Protein AF-A0A817F9N2-F1 (afdb_monomer_lite)

Sequence (572 aa):
MNNSSIESVLVYPVDDFATLLLINRIIYCGYFLFLILAGTCGNLLTAITLLRAKLRKYTTCQFMAVCALLNIGVLLTNTLNMMLSQGHSIHLRSLFDLGWCRINAFVAQWIRGMASWILVIVAFDRFRQTKTLRRTSTRNNYAVLYTMFITSFILCILNLHYLLFTGSKISLNGNTPFLACIFHKQSKSYIQRFFASTSTWQELVTIIIVPCILTLILNIFIIKKSFLNPVNNEHLKSRSKSRTRRVTTMLLASNIGFLALVAPAQIFYALSFDPLRGIRSPDEYKSFMIQGNIYQCLINTYYAAAFVFCFASSSIFRREIKKLLHKQYKPKHSMNHTINNEHCSSPEHRSFMHSAKYNGIICPNNSRSHEFALEGISMKRGTQSTTEGDGFIDQYLYGELINYANGSAIRSILETSEKDSTKTQLKNHVSIHLLISGAPTGDGREFLPADCDGPMAPYDLVQMRAAGHAPIYEHPEHGHLRYKLSVGMETIDADPLQRFAIMSCSDKILKWNVLGVQGALLSNLIEPIKLSSITFLSGFKQSHTSRAVCCRLEKATDPVRVHHPMIDNNWG

pLDDT: mean 72.41, std 21.92, range [20.47, 97.12]

Foldseek 3Di:
DDPDDPPPPPPDDPVVVVVLLVVLQCLLQPVLVVLLVLLLVLLQLLLVLCCPPVNVLQLLSNLLSVLSVLLNVLSVLPSNQSSCCRNVVHRQLQNDDPQSLLVSQLSNQLSLLLSLVSLLVSLVSVLVVLVDPDPPSDDDPVVSVVVSVVSSVVSSVLSVCSNVPFWDFPDDPPDDTGIDRGLDCPDPDPSSVVCLQCVLVSCLVRNPVVSLVSSVVSLVSLVCSLPPDDDVDVVCNVVVNVVSVLVSQLSVLLSVLCCVQQNVLSVLVNVVSHPVCPDDDPVSVSVNSVSNSSNVSSVSCSSSCSSVSCCVRDPSSVVSSVVVVVVVPDDDDDDDDDDDDDDDDDYDDDDDDDDDDDDDDDDDDDDDDDDDDDPDPDDDDDPDDDPVPLCPVLVVVVVLVVCVVVVVVVPHQWDQDPVDNQAIEGPPPDAAAAEDQAFFPDLFQPPFDPPFQDDDDPVVVVCCVVPPFAADDPDPCHLFWWWDDPRGIDGPPDDPVPPPTDGTRLVVLLVCQQQASNDDPNVSHYPHHHHQAYAYQGRGDRRRSQSSRFDSQCPDPDDRDGHRHRYYHDPD

Structure (mmCIF, N/CA/C/O backbone):
data_AF-A0A817F9N2-F1
#
_entry.id   AF-A0A817F9N2-F1
#
loop_
_atom_site.group_PDB
_atom_site.id
_atom_site.type_symbol
_atom_site.label_atom_id
_atom_site.label_alt_id
_atom_site.label_comp_id
_atom_site.label_asym_id
_atom_site.label_entity_id
_atom_site.label_seq_id
_atom_site.pdbx_PDB_ins_code
_atom_site.Cartn_x
_atom_site.Cartn_y
_atom_site.Cartn_z
_atom_site.occupancy
_atom_site.B_iso_or_equiv
_atom_site.auth_seq_id
_atom_site.auth_comp_id
_atom_site.auth_asym_id
_atom_site.auth_atom_id
_atom_site.pdbx_PDB_model_num
ATOM 1 N N . MET A 1 1 ? 42.765 -5.426 -58.657 1.00 31.91 1 MET A N 1
ATOM 2 C CA . MET A 1 1 ? 43.821 -5.886 -57.727 1.00 31.91 1 MET A CA 1
ATOM 3 C C . MET A 1 1 ? 43.806 -4.922 -56.544 1.00 31.91 1 MET A C 1
ATOM 5 O O . MET A 1 1 ? 44.025 -3.750 -56.785 1.00 31.91 1 MET A O 1
ATOM 9 N N . ASN A 1 2 ? 43.435 -5.246 -55.306 1.00 27.36 2 ASN A N 1
ATOM 10 C CA . ASN A 1 2 ? 43.153 -6.520 -54.651 1.00 27.36 2 ASN A CA 1
ATOM 11 C C . ASN A 1 2 ? 41.989 -6.362 -53.658 1.00 27.36 2 ASN A C 1
ATOM 13 O O . ASN A 1 2 ? 41.956 -5.419 -52.872 1.00 27.36 2 ASN A O 1
ATOM 17 N N . ASN A 1 3 ? 41.075 -7.333 -53.705 1.00 32.88 3 ASN A N 1
ATOM 18 C CA . ASN A 1 3 ? 40.133 -7.687 -52.648 1.00 32.88 3 ASN A CA 1
ATOM 19 C C . ASN A 1 3 ? 40.913 -8.326 -51.490 1.00 32.88 3 ASN A C 1
ATOM 21 O O . ASN A 1 3 ? 41.309 -9.480 -51.622 1.00 32.88 3 ASN A O 1
ATOM 25 N N . SER A 1 4 ? 41.126 -7.626 -50.374 1.00 30.34 4 SER A N 1
ATOM 26 C CA . SER A 1 4 ? 41.635 -8.266 -49.146 1.00 30.34 4 SER A CA 1
ATOM 27 C C . SER A 1 4 ? 41.477 -7.390 -47.894 1.00 30.34 4 SER A C 1
ATOM 29 O O . SER A 1 4 ? 42.468 -7.042 -47.253 1.00 30.34 4 SER A O 1
ATOM 31 N N . SER A 1 5 ? 40.250 -7.001 -47.531 1.00 30.34 5 SER A N 1
ATOM 32 C CA . SER A 1 5 ? 40.011 -6.354 -46.222 1.00 30.34 5 SER A CA 1
ATOM 33 C C . SER A 1 5 ? 38.592 -6.497 -45.641 1.00 30.34 5 SER A C 1
ATOM 35 O O . SER A 1 5 ? 38.251 -5.775 -44.709 1.00 30.34 5 SER A O 1
ATOM 37 N N . ILE A 1 6 ? 37.766 -7.440 -46.123 1.00 32.44 6 ILE A N 1
ATOM 38 C CA . ILE A 1 6 ? 36.408 -7.700 -45.575 1.00 32.44 6 ILE A CA 1
ATOM 39 C C . ILE A 1 6 ? 36.272 -9.115 -44.963 1.00 32.44 6 ILE A C 1
ATOM 41 O O . ILE A 1 6 ? 35.189 -9.548 -44.594 1.00 32.44 6 ILE A O 1
ATOM 45 N N . GLU A 1 7 ? 37.378 -9.823 -44.733 1.00 29.95 7 GLU A N 1
ATOM 46 C CA . GLU A 1 7 ? 37.376 -11.090 -43.984 1.00 29.95 7 GLU A CA 1
ATOM 47 C C . GLU A 1 7 ? 38.210 -10.976 -42.706 1.00 29.95 7 GLU A C 1
ATOM 49 O O . GLU A 1 7 ? 39.277 -11.556 -42.552 1.00 29.95 7 GLU A O 1
ATOM 54 N N . SER A 1 8 ? 37.700 -10.203 -41.753 1.00 28.36 8 SER A N 1
ATOM 55 C CA . SER A 1 8 ? 37.977 -10.421 -40.330 1.00 28.36 8 SER A CA 1
ATOM 56 C C . SER A 1 8 ? 36.655 -10.443 -39.568 1.00 28.36 8 SER A C 1
ATOM 58 O O . SER A 1 8 ? 36.435 -9.750 -38.576 1.00 28.36 8 SER A O 1
ATOM 60 N N . VAL A 1 9 ? 35.732 -11.269 -40.070 1.00 35.84 9 VAL A N 1
ATOM 61 C CA . VAL A 1 9 ? 34.635 -11.784 -39.255 1.00 35.84 9 VAL A CA 1
ATOM 62 C C . VAL A 1 9 ? 35.292 -12.550 -38.116 1.00 35.84 9 VAL A C 1
ATOM 64 O O . VAL A 1 9 ? 35.955 -13.559 -38.331 1.00 35.84 9 VAL A O 1
ATOM 67 N N . LEU A 1 10 ? 35.149 -11.994 -36.918 1.00 34.03 10 LEU A N 1
ATOM 68 C CA . LEU A 1 10 ? 35.469 -12.582 -35.628 1.00 34.03 10 LEU A CA 1
ATOM 69 C C . LEU A 1 10 ? 35.031 -14.067 -35.584 1.00 34.03 10 LEU A C 1
ATOM 71 O O . LEU A 1 10 ? 33.895 -14.366 -35.224 1.00 34.03 10 LEU A O 1
ATOM 75 N N . VAL A 1 11 ? 35.933 -14.999 -35.910 1.00 41.34 11 VAL A N 1
ATOM 76 C CA . VAL A 1 11 ? 35.786 -16.431 -35.606 1.00 41.34 11 VAL A CA 1
ATOM 77 C C . VAL A 1 11 ? 36.270 -16.626 -34.171 1.00 41.34 11 VAL A C 1
ATOM 79 O O . VAL A 1 11 ? 37.466 -16.675 -33.907 1.00 41.34 11 VAL A O 1
ATOM 82 N N . TYR A 1 12 ? 35.328 -16.664 -33.231 1.00 48.31 12 TYR A N 1
ATOM 83 C CA . TYR A 1 12 ? 35.571 -16.868 -31.797 1.00 48.31 12 TYR A CA 1
ATOM 84 C C . TYR A 1 12 ? 34.730 -18.051 -31.309 1.00 48.31 12 TYR A C 1
ATOM 86 O O . TYR A 1 12 ? 33.724 -18.371 -31.949 1.00 48.31 12 TYR A O 1
ATOM 94 N N . PRO A 1 13 ? 35.133 -18.731 -30.216 1.00 43.12 13 PRO A N 1
ATOM 95 C CA . PRO A 1 13 ? 34.565 -20.019 -29.838 1.00 43.12 13 PRO A CA 1
ATOM 96 C C . PRO A 1 13 ? 33.058 -19.899 -29.603 1.00 43.12 13 PRO A C 1
ATOM 98 O O . PRO A 1 13 ? 32.586 -19.139 -28.755 1.00 43.12 13 PRO A O 1
ATOM 101 N N . VAL A 1 14 ? 32.314 -20.664 -30.398 1.00 52.59 14 VAL A N 1
ATOM 102 C CA . VAL A 1 14 ? 30.848 -20.705 -30.452 1.00 52.59 14 VAL A CA 1
ATOM 103 C C . VAL A 1 14 ? 30.239 -21.056 -29.081 1.00 52.59 14 VAL A C 1
ATOM 105 O O . VAL A 1 14 ? 29.137 -20.607 -28.762 1.00 52.59 14 VAL A O 1
ATOM 108 N N . ASP A 1 15 ? 30.988 -21.767 -28.233 1.00 56.75 15 ASP A N 1
ATOM 109 C CA . ASP A 1 15 ? 30.537 -22.317 -26.948 1.00 56.75 15 ASP A CA 1
ATOM 110 C C . ASP A 1 15 ? 30.268 -21.255 -25.863 1.00 56.75 15 ASP A C 1
ATOM 112 O O . ASP A 1 15 ? 29.285 -21.339 -25.117 1.00 56.75 15 ASP A O 1
ATOM 116 N N . ASP A 1 16 ? 31.080 -20.197 -25.808 1.00 59.59 16 ASP A N 1
ATOM 117 C CA . ASP A 1 16 ? 30.938 -19.109 -24.829 1.00 59.59 16 ASP A CA 1
ATOM 118 C C . ASP A 1 16 ? 29.682 -18.266 -25.089 1.00 59.59 16 ASP A C 1
ATOM 120 O O . ASP A 1 16 ? 28.961 -17.858 -24.172 1.00 59.59 16 ASP A O 1
ATOM 124 N N . PHE A 1 17 ? 29.404 -17.998 -26.367 1.00 68.50 17 PHE A N 1
ATOM 125 C CA . PHE A 1 17 ? 28.243 -17.214 -26.777 1.00 68.50 17 PHE A CA 1
ATOM 126 C C . PHE A 1 17 ? 26.958 -18.046 -26.695 1.00 68.50 17 PHE A C 1
ATOM 128 O O . PHE A 1 17 ? 25.918 -17.530 -26.280 1.00 68.50 17 PHE A O 1
ATOM 135 N N . ALA A 1 18 ? 27.039 -19.348 -26.997 1.00 73.81 18 ALA A N 1
ATOM 136 C CA . ALA A 1 18 ? 25.947 -20.297 -26.797 1.00 73.81 18 ALA A CA 1
ATOM 137 C C . ALA A 1 18 ? 25.531 -20.392 -25.319 1.00 73.81 18 ALA A C 1
ATOM 139 O O . ALA A 1 18 ? 24.337 -20.373 -25.012 1.00 73.81 18 ALA A O 1
ATOM 140 N N . THR A 1 19 ? 26.499 -20.404 -24.397 1.00 78.31 19 THR A N 1
ATOM 141 C CA . THR A 1 19 ? 26.231 -20.407 -22.950 1.00 78.31 19 THR A CA 1
ATOM 142 C C . THR A 1 19 ? 25.525 -19.124 -22.503 1.00 78.31 19 THR A C 1
ATOM 144 O O . THR A 1 19 ? 24.517 -19.180 -21.795 1.00 78.31 19 THR A O 1
ATOM 147 N N . LEU A 1 20 ? 25.984 -17.955 -22.964 1.00 77.81 20 LEU A N 1
ATOM 148 C CA . LEU A 1 20 ? 25.341 -16.671 -22.661 1.00 77.81 20 LEU A CA 1
ATOM 149 C C . LEU A 1 20 ? 23.912 -16.587 -23.228 1.00 77.81 20 LEU A C 1
ATOM 151 O O . LEU A 1 20 ? 23.000 -16.107 -22.551 1.00 77.81 20 LEU A O 1
ATOM 155 N N . LEU A 1 21 ? 23.695 -17.089 -24.446 1.00 78.00 21 LEU A N 1
ATOM 156 C CA . LEU A 1 21 ? 22.373 -17.187 -25.072 1.00 78.00 21 LEU A CA 1
ATOM 157 C C . LEU A 1 21 ? 21.433 -18.103 -24.283 1.00 78.00 21 LEU A C 1
ATOM 159 O O . LEU A 1 21 ? 20.266 -17.758 -24.083 1.00 78.00 21 LEU A O 1
ATOM 163 N N . LEU A 1 22 ? 21.933 -19.242 -23.798 1.00 82.12 22 LEU A N 1
ATOM 164 C CA . LEU A 1 22 ? 21.165 -20.159 -22.959 1.00 82.12 22 LEU A CA 1
ATOM 165 C C . LEU A 1 22 ? 20.763 -19.495 -21.636 1.00 82.12 22 LEU A C 1
ATOM 167 O O . LEU A 1 22 ? 19.590 -19.545 -21.262 1.00 82.12 22 LEU A O 1
ATOM 171 N N . ILE A 1 23 ? 21.702 -18.822 -20.963 1.00 83.31 23 ILE A N 1
ATOM 172 C CA . ILE A 1 23 ? 21.441 -18.069 -19.727 1.00 83.31 23 ILE A CA 1
ATOM 173 C C . ILE A 1 23 ? 20.374 -16.996 -19.970 1.00 83.31 23 ILE A C 1
ATOM 175 O O . ILE A 1 23 ? 19.400 -16.919 -19.219 1.00 83.31 23 ILE A O 1
ATOM 179 N N . ASN A 1 24 ? 20.505 -16.214 -21.045 1.00 83.81 24 ASN A N 1
ATOM 180 C CA . ASN A 1 24 ? 19.502 -15.221 -21.429 1.00 83.81 24 ASN A CA 1
ATOM 181 C C . ASN A 1 24 ? 18.132 -15.875 -21.609 1.00 83.81 24 ASN A C 1
ATOM 183 O O . ASN A 1 24 ? 17.144 -15.400 -21.056 1.00 83.81 24 ASN A O 1
ATOM 187 N N . ARG A 1 25 ? 18.058 -17.000 -22.320 1.00 84.56 25 ARG A N 1
ATOM 188 C CA . ARG A 1 25 ? 16.789 -17.690 -22.559 1.00 84.56 25 ARG A CA 1
ATOM 189 C C . ARG A 1 25 ? 16.150 -18.187 -21.261 1.00 84.56 25 ARG A C 1
ATOM 191 O O . ARG A 1 25 ? 14.952 -17.998 -21.076 1.00 84.56 25 ARG A O 1
ATOM 198 N N . ILE A 1 26 ? 16.926 -18.745 -20.331 1.00 88.06 26 ILE A N 1
ATOM 199 C CA . ILE A 1 26 ? 16.425 -19.174 -19.012 1.00 88.06 26 ILE A CA 1
ATOM 200 C C . ILE A 1 26 ? 15.877 -17.979 -18.220 1.00 88.06 26 ILE A C 1
ATOM 202 O O . ILE A 1 26 ? 14.781 -18.053 -17.655 1.00 88.06 26 ILE A O 1
ATOM 206 N N . ILE A 1 27 ? 16.606 -16.861 -18.201 1.00 90.75 27 ILE A N 1
ATOM 207 C CA . ILE A 1 27 ? 16.203 -15.652 -17.475 1.00 90.75 27 ILE A CA 1
ATOM 208 C C . ILE A 1 27 ? 14.940 -15.040 -18.095 1.00 90.75 27 ILE A C 1
ATOM 210 O O . ILE A 1 27 ? 13.939 -14.835 -17.404 1.00 90.75 27 ILE A O 1
ATOM 214 N N . TYR A 1 28 ? 14.963 -14.761 -19.397 1.00 89.19 28 TYR A N 1
ATOM 215 C CA . TYR A 1 28 ? 13.897 -14.023 -20.065 1.00 89.19 28 TYR A CA 1
ATOM 216 C C . TYR A 1 28 ? 12.658 -14.884 -20.328 1.00 89.19 28 TYR A C 1
ATOM 218 O O . TYR A 1 28 ? 11.560 -14.379 -20.131 1.00 89.19 28 TYR A O 1
ATOM 226 N N . CYS A 1 29 ? 12.781 -16.164 -20.700 1.00 88.38 29 CYS A N 1
ATOM 227 C CA . CYS A 1 29 ? 11.613 -17.030 -20.926 1.00 88.38 29 CYS A CA 1
ATOM 228 C C . CYS A 1 29 ? 11.105 -17.708 -19.648 1.00 88.38 29 CYS A C 1
ATOM 230 O O . CYS A 1 29 ? 9.901 -17.895 -19.500 1.00 88.38 29 CYS A O 1
ATOM 232 N N . GLY A 1 30 ? 11.996 -18.098 -18.734 1.00 91.00 30 GLY A N 1
ATOM 233 C CA . GLY A 1 30 ? 11.623 -18.830 -17.522 1.00 91.00 30 GLY A CA 1
ATOM 234 C C . GLY A 1 30 ? 11.375 -17.902 -16.339 1.00 91.00 30 GLY A C 1
ATOM 235 O O . GLY A 1 30 ? 10.253 -17.775 -15.843 1.00 91.00 30 GLY A O 1
ATOM 236 N N . TYR A 1 31 ? 12.431 -17.228 -15.883 1.00 93.12 31 TYR A N 1
ATOM 237 C CA . TYR A 1 31 ? 12.375 -16.433 -14.658 1.00 93.12 31 TYR A CA 1
ATOM 238 C C . TYR A 1 31 ? 11.433 -15.225 -14.772 1.00 93.12 31 TYR A C 1
ATOM 240 O O . TYR A 1 31 ? 10.648 -14.969 -13.859 1.00 93.12 31 TYR A O 1
ATOM 248 N N . PHE A 1 32 ? 11.438 -14.503 -15.895 1.00 94.38 32 PHE A N 1
ATOM 249 C CA . PHE A 1 32 ? 10.551 -13.344 -16.063 1.00 94.38 32 PHE A CA 1
ATOM 250 C C . PHE A 1 32 ? 9.086 -13.754 -16.216 1.00 94.38 32 PHE A C 1
ATOM 252 O O . PHE A 1 32 ? 8.220 -13.061 -15.684 1.00 94.38 32 PHE A O 1
ATOM 259 N N . LEU A 1 33 ? 8.799 -14.896 -16.850 1.00 94.31 33 LEU A N 1
ATOM 260 C CA . LEU A 1 33 ? 7.448 -15.456 -16.880 1.00 94.31 33 LEU A CA 1
ATOM 261 C C . LEU A 1 33 ? 6.965 -15.784 -15.462 1.00 94.31 33 LEU A C 1
ATOM 263 O O . LEU A 1 33 ? 5.865 -15.384 -15.078 1.00 94.31 33 LEU A O 1
ATOM 267 N N . PHE A 1 34 ? 7.810 -16.435 -14.655 1.00 95.19 34 PHE A N 1
ATOM 268 C CA . PHE A 1 34 ? 7.519 -16.677 -13.243 1.00 95.19 34 PHE A CA 1
ATOM 269 C C . PHE A 1 34 ? 7.243 -15.370 -12.488 1.00 95.19 34 PHE A C 1
ATOM 271 O O . PHE A 1 34 ? 6.241 -15.279 -11.781 1.00 95.19 34 PHE A O 1
ATOM 278 N N . LEU A 1 35 ? 8.076 -14.338 -12.661 1.00 95.44 35 LEU A N 1
ATOM 279 C CA . LEU A 1 35 ? 7.877 -13.044 -12.003 1.00 95.44 35 LEU A CA 1
ATOM 280 C C . LEU A 1 35 ? 6.586 -12.346 -12.440 1.00 95.44 35 LEU A C 1
ATOM 282 O O . LEU A 1 35 ? 5.926 -11.732 -11.604 1.00 95.44 35 LEU A O 1
ATOM 286 N N . ILE A 1 36 ? 6.197 -12.443 -13.712 1.00 96.06 36 ILE A N 1
ATOM 287 C CA . ILE A 1 36 ? 4.930 -11.886 -14.198 1.00 96.06 36 ILE A CA 1
ATOM 288 C C . ILE A 1 36 ? 3.760 -12.623 -13.542 1.00 96.06 36 ILE A C 1
ATOM 290 O O . ILE A 1 36 ? 2.881 -11.978 -12.976 1.00 96.06 36 ILE A O 1
ATOM 294 N N . LEU A 1 37 ? 3.754 -13.957 -13.544 1.00 96.12 37 LEU A N 1
ATOM 295 C CA . LEU A 1 37 ? 2.664 -14.749 -12.963 1.00 96.12 37 LEU A CA 1
ATOM 296 C C . LEU A 1 37 ? 2.590 -14.588 -11.436 1.00 96.12 37 LEU A C 1
ATOM 298 O O . LEU A 1 37 ? 1.572 -14.161 -10.893 1.00 96.12 37 LEU A O 1
ATOM 302 N N . ALA A 1 38 ? 3.686 -14.854 -10.725 1.00 96.00 38 ALA A N 1
ATOM 303 C CA . ALA A 1 38 ? 3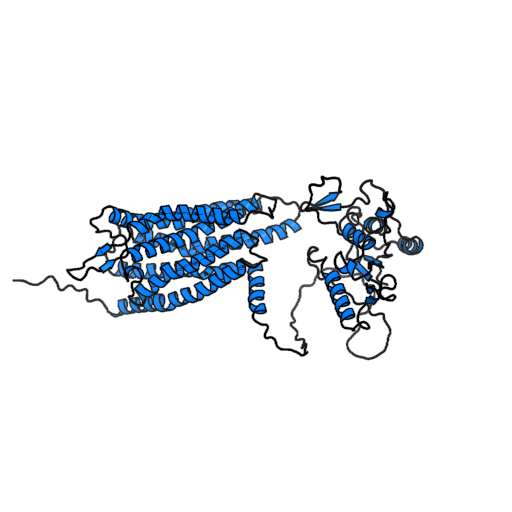.736 -14.742 -9.271 1.00 96.00 38 ALA A CA 1
ATOM 304 C C . ALA A 1 38 ? 3.546 -13.290 -8.805 1.00 96.00 38 ALA A C 1
ATOM 306 O O . ALA A 1 38 ? 2.824 -13.029 -7.840 1.00 96.00 38 ALA A O 1
ATOM 307 N N . GLY A 1 39 ? 4.157 -12.335 -9.508 1.00 95.81 39 GLY A N 1
ATOM 308 C CA . GLY A 1 39 ? 4.061 -10.913 -9.203 1.00 95.81 39 GLY A CA 1
ATOM 309 C C . GLY A 1 39 ? 2.663 -10.354 -9.440 1.00 95.81 39 GLY A C 1
ATOM 310 O O . GLY A 1 39 ? 2.173 -9.607 -8.593 1.00 95.81 39 GLY A O 1
ATOM 311 N N . THR A 1 40 ? 1.978 -10.730 -10.524 1.00 96.56 40 THR A N 1
ATOM 312 C CA . THR A 1 40 ? 0.586 -10.305 -10.768 1.00 96.56 40 THR A CA 1
ATOM 313 C C . THR A 1 40 ? -0.359 -10.862 -9.706 1.00 96.56 40 THR A C 1
ATOM 315 O O . THR A 1 40 ? -1.072 -10.087 -9.063 1.00 96.56 40 THR A O 1
ATOM 318 N N . CYS A 1 41 ? -0.303 -12.170 -9.432 1.00 96.12 41 CYS A N 1
ATOM 319 C CA . CYS A 1 41 ? -1.111 -12.806 -8.390 1.00 96.12 41 CYS A CA 1
ATOM 320 C C . CYS A 1 41 ? -0.837 -12.212 -6.998 1.00 96.12 41 CYS A C 1
ATOM 322 O O . CYS A 1 41 ? -1.770 -11.857 -6.272 1.00 96.12 41 CYS A O 1
ATOM 324 N N . GLY A 1 42 ? 0.437 -12.061 -6.625 1.00 95.31 42 GLY A N 1
ATOM 325 C CA . GLY A 1 42 ? 0.846 -11.544 -5.320 1.00 95.31 42 GLY A CA 1
ATOM 326 C C . GLY A 1 42 ? 0.449 -10.083 -5.104 1.00 95.31 42 GLY A C 1
ATOM 327 O O . GLY A 1 42 ? -0.115 -9.734 -4.060 1.00 95.31 42 GLY A O 1
ATOM 328 N N . ASN A 1 43 ? 0.692 -9.215 -6.088 1.00 95.31 43 ASN A N 1
ATOM 329 C CA . ASN A 1 43 ? 0.294 -7.810 -6.009 1.00 95.31 43 ASN A CA 1
ATOM 330 C C . ASN A 1 43 ? -1.237 -7.650 -5.990 1.00 95.31 43 ASN A C 1
ATOM 332 O O . ASN A 1 43 ? -1.754 -6.847 -5.209 1.00 95.31 43 ASN A O 1
ATOM 336 N N . LEU A 1 44 ? -1.980 -8.454 -6.759 1.00 96.00 44 LEU A N 1
ATOM 337 C CA . LEU A 1 44 ? -3.444 -8.425 -6.749 1.00 96.00 44 LEU A CA 1
ATOM 338 C C . LEU A 1 44 ? -4.000 -8.847 -5.383 1.00 96.00 44 LEU A C 1
ATOM 340 O O . LEU A 1 44 ? -4.826 -8.143 -4.798 1.00 96.00 44 LEU A O 1
ATOM 344 N N . LEU A 1 45 ? -3.490 -9.947 -4.822 1.00 94.25 45 LEU A N 1
ATOM 345 C CA . LEU A 1 45 ? -3.863 -10.403 -3.482 1.00 94.25 45 LEU A CA 1
ATOM 346 C C . LEU A 1 45 ? -3.526 -9.354 -2.410 1.00 94.25 45 LEU A C 1
ATOM 348 O O . LEU A 1 45 ? -4.291 -9.157 -1.458 1.00 94.25 45 LEU A O 1
ATOM 352 N N . THR A 1 46 ? -2.412 -8.641 -2.580 1.00 93.31 46 THR A N 1
ATOM 353 C CA . THR A 1 46 ? -2.012 -7.531 -1.706 1.00 93.31 46 THR A CA 1
ATOM 354 C C . THR A 1 46 ? -3.018 -6.387 -1.765 1.00 93.31 46 THR A C 1
ATOM 356 O O . THR A 1 46 ? -3.512 -5.966 -0.715 1.00 93.31 46 THR A O 1
ATOM 359 N N . ALA A 1 47 ? -3.389 -5.932 -2.964 1.00 94.62 47 ALA A N 1
ATOM 360 C CA . ALA A 1 47 ? -4.380 -4.875 -3.151 1.00 94.62 47 ALA A CA 1
ATOM 361 C C . ALA A 1 47 ? -5.741 -5.260 -2.544 1.00 94.62 47 ALA A C 1
ATOM 363 O O . ALA A 1 47 ? -6.285 -4.516 -1.724 1.00 94.62 47 ALA A O 1
ATOM 364 N N . ILE A 1 48 ? -6.247 -6.462 -2.847 1.00 94.00 48 ILE A N 1
ATOM 365 C CA . ILE A 1 48 ? -7.517 -6.978 -2.306 1.00 94.00 48 ILE A CA 1
ATOM 366 C C . ILE A 1 48 ? -7.488 -7.006 -0.773 1.00 94.00 48 ILE A C 1
ATOM 368 O O . ILE A 1 48 ? -8.430 -6.558 -0.114 1.00 94.00 48 ILE A O 1
ATOM 372 N N . THR A 1 49 ? -6.398 -7.502 -0.184 1.00 91.12 49 THR A N 1
ATOM 373 C CA . THR A 1 49 ? -6.265 -7.609 1.275 1.00 91.12 49 THR A CA 1
ATOM 374 C C . THR A 1 49 ? -6.245 -6.233 1.942 1.00 91.12 49 THR A C 1
ATOM 376 O O . THR A 1 49 ? -6.938 -6.022 2.942 1.00 91.12 49 THR A O 1
ATOM 379 N N . LEU A 1 50 ? -5.483 -5.281 1.396 1.00 88.62 50 LEU A N 1
ATOM 380 C CA . LEU A 1 50 ? -5.358 -3.927 1.943 1.00 88.62 50 LEU A CA 1
ATOM 381 C C . LEU A 1 50 ? -6.657 -3.113 1.824 1.00 88.62 50 LEU A C 1
ATOM 383 O O . LEU A 1 50 ? -6.924 -2.268 2.682 1.00 88.62 50 LEU A O 1
ATOM 387 N N . LEU A 1 51 ? -7.492 -3.408 0.824 1.00 89.25 51 LEU A N 1
ATOM 388 C CA . LEU A 1 51 ? -8.779 -2.747 0.591 1.00 89.25 51 LEU A CA 1
ATOM 389 C C . LEU A 1 51 ? -9.958 -3.360 1.371 1.00 89.25 51 LEU A C 1
ATOM 391 O O . LEU A 1 51 ? -11.086 -2.868 1.283 1.00 89.25 51 LEU A O 1
ATOM 395 N N . ARG A 1 52 ? -9.732 -4.376 2.215 1.00 88.81 52 ARG A N 1
ATOM 396 C CA . ARG A 1 52 ? -10.779 -4.904 3.111 1.00 88.81 52 ARG A CA 1
ATOM 397 C C . ARG A 1 52 ? -11.228 -3.865 4.141 1.00 88.81 52 ARG A C 1
ATOM 399 O O . ARG A 1 52 ? -10.428 -3.068 4.626 1.00 88.81 52 ARG A O 1
ATOM 406 N N . ALA A 1 53 ? -12.491 -3.945 4.575 1.00 79.31 53 ALA A N 1
ATOM 407 C CA . ALA A 1 53 ? -13.142 -2.981 5.478 1.00 79.31 53 ALA A CA 1
ATOM 408 C C . ALA A 1 53 ? -12.318 -2.586 6.723 1.00 79.31 53 ALA A C 1
ATOM 410 O O . ALA A 1 53 ? -12.310 -1.425 7.129 1.00 79.31 53 ALA A O 1
ATOM 411 N N . LYS A 1 54 ? -11.573 -3.533 7.309 1.00 79.00 54 LYS A N 1
ATOM 412 C CA . LYS A 1 54 ? -10.740 -3.290 8.496 1.00 79.00 54 LYS A CA 1
ATOM 413 C C . LYS A 1 54 ? -9.492 -2.443 8.212 1.00 79.00 54 LYS A C 1
ATOM 415 O O . LYS A 1 54 ? -9.055 -1.710 9.102 1.00 79.00 54 LYS A O 1
ATOM 420 N N . LEU A 1 55 ? -8.912 -2.571 7.017 1.00 78.69 55 LEU A N 1
ATOM 421 C CA . LEU A 1 55 ? -7.646 -1.948 6.617 1.00 78.69 55 LEU A CA 1
ATOM 422 C C . LEU A 1 55 ? -7.851 -0.712 5.733 1.00 78.69 55 LEU A C 1
ATOM 424 O O . LEU A 1 55 ? -7.134 0.270 5.913 1.00 78.69 55 LEU A O 1
ATOM 428 N N . ARG A 1 56 ? -8.886 -0.698 4.881 1.00 83.69 56 ARG A N 1
ATOM 429 C CA . ARG A 1 56 ? -9.169 0.397 3.935 1.00 83.69 56 ARG A CA 1
ATOM 430 C C . ARG A 1 56 ? -9.403 1.756 4.584 1.00 83.69 56 ARG A C 1
ATOM 432 O O . ARG A 1 56 ? -9.296 2.768 3.912 1.00 83.69 56 ARG A O 1
ATOM 439 N N . LYS A 1 57 ? -9.721 1.793 5.880 1.00 77.75 57 LYS A N 1
ATOM 440 C CA . LYS A 1 57 ? -9.878 3.038 6.648 1.00 77.75 57 LYS A CA 1
ATOM 441 C C . LYS A 1 57 ? -8.564 3.794 6.878 1.00 77.75 57 LYS A C 1
ATOM 443 O O . LYS A 1 57 ? -8.588 4.925 7.344 1.00 77.75 57 LYS A O 1
ATOM 448 N N . TYR A 1 58 ? -7.419 3.166 6.614 1.00 78.31 58 TYR A N 1
ATOM 449 C CA . TYR A 1 58 ? -6.109 3.796 6.736 1.00 78.31 58 TYR A CA 1
ATOM 450 C C . TYR A 1 58 ? -5.624 4.255 5.358 1.00 78.31 58 TYR A C 1
ATOM 452 O O . TYR A 1 58 ? -5.400 3.422 4.482 1.00 78.31 58 TYR A O 1
ATOM 460 N N . THR A 1 59 ? -5.392 5.561 5.195 1.00 82.44 59 THR A N 1
ATOM 461 C CA . THR A 1 59 ? -4.880 6.186 3.956 1.00 82.44 59 THR A CA 1
ATOM 462 C C . THR A 1 59 ? -3.611 5.509 3.451 1.00 82.44 59 THR A C 1
ATOM 464 O O . THR A 1 59 ? -3.496 5.197 2.272 1.00 82.44 59 THR A O 1
ATOM 467 N N . THR A 1 60 ? -2.692 5.156 4.350 1.00 82.31 60 THR A N 1
ATOM 468 C CA . THR A 1 60 ? -1.474 4.431 3.975 1.00 82.31 60 THR A CA 1
ATOM 469 C C . THR A 1 60 ? -1.759 3.070 3.333 1.00 82.31 60 THR A C 1
ATOM 471 O O . THR A 1 60 ? -1.067 2.680 2.402 1.00 82.31 60 THR A O 1
ATOM 474 N N . CYS A 1 61 ? -2.773 2.336 3.807 1.00 85.25 61 CYS A N 1
ATOM 475 C CA . CYS A 1 61 ? -3.152 1.056 3.203 1.00 85.25 61 CYS A CA 1
ATOM 476 C C . CYS A 1 61 ? -3.779 1.258 1.819 1.00 85.25 61 CYS A C 1
ATOM 478 O O . CYS A 1 61 ? -3.550 0.436 0.940 1.00 85.25 61 CYS A O 1
ATOM 480 N N . GLN A 1 62 ? -4.513 2.357 1.614 1.00 88.25 62 GLN A N 1
ATOM 481 C CA . GLN A 1 62 ? -5.044 2.725 0.299 1.00 88.25 62 GLN A CA 1
ATOM 482 C C . GLN A 1 62 ? -3.902 3.032 -0.685 1.00 88.25 62 GLN A C 1
ATOM 484 O O . GLN A 1 62 ? -3.853 2.431 -1.752 1.00 88.25 62 GLN A O 1
ATOM 489 N N . PHE A 1 63 ? -2.930 3.872 -0.304 1.00 89.50 63 PHE A N 1
ATOM 490 C CA . PHE A 1 63 ? -1.756 4.158 -1.141 1.00 89.50 63 PHE A CA 1
ATOM 491 C C . PHE A 1 63 ? -0.936 2.900 -1.457 1.00 89.50 63 PHE A C 1
ATOM 493 O O . PHE A 1 63 ? -0.544 2.691 -2.599 1.00 89.50 63 PHE A O 1
ATOM 500 N N . MET A 1 64 ? -0.716 2.020 -0.477 1.00 87.50 64 MET A N 1
ATOM 501 C CA . MET A 1 64 ? -0.008 0.757 -0.711 1.00 87.50 64 MET A CA 1
ATOM 502 C C . MET A 1 64 ? -0.777 -0.207 -1.624 1.00 87.50 64 MET A C 1
ATOM 504 O O . MET A 1 64 ? -0.150 -0.944 -2.378 1.00 87.50 64 MET A O 1
ATOM 508 N N . ALA A 1 65 ? -2.113 -0.197 -1.593 1.00 91.06 65 ALA A N 1
ATOM 509 C CA . ALA A 1 65 ? -2.913 -0.960 -2.549 1.00 91.06 65 ALA A CA 1
ATOM 510 C C . ALA A 1 65 ? -2.730 -0.423 -3.976 1.00 91.06 65 ALA A C 1
ATOM 512 O O . ALA A 1 65 ? -2.545 -1.210 -4.899 1.00 91.06 65 ALA A O 1
ATOM 513 N N . VAL A 1 66 ? -2.702 0.904 -4.149 1.00 93.44 66 VAL A N 1
ATOM 514 C CA . VAL A 1 66 ? -2.396 1.527 -5.447 1.00 93.44 66 VAL A CA 1
ATOM 515 C C . VAL A 1 66 ? -0.969 1.198 -5.898 1.00 93.44 66 VAL A C 1
ATOM 517 O O . VAL A 1 66 ? -0.774 0.862 -7.060 1.00 93.44 66 VAL A O 1
ATOM 520 N N . CYS A 1 67 ? 0.012 1.208 -4.988 1.00 92.38 67 CYS A N 1
ATOM 521 C CA . CYS A 1 67 ? 1.382 0.772 -5.279 1.00 92.38 67 CYS A CA 1
ATOM 522 C C . CYS A 1 67 ? 1.412 -0.659 -5.836 1.00 92.38 67 CYS A C 1
ATOM 524 O O . CYS A 1 67 ? 2.010 -0.897 -6.879 1.00 92.38 67 CYS A O 1
ATOM 526 N N . ALA A 1 68 ? 0.696 -1.595 -5.203 1.00 94.00 68 ALA A N 1
ATOM 527 C CA . ALA A 1 68 ? 0.615 -2.971 -5.685 1.00 94.00 68 ALA A CA 1
ATOM 528 C C . ALA A 1 68 ? 0.009 -3.059 -7.100 1.00 94.00 68 ALA A C 1
ATOM 530 O O . ALA A 1 68 ? 0.518 -3.790 -7.944 1.00 94.00 68 ALA A O 1
ATOM 531 N N . LEU A 1 69 ? -1.031 -2.275 -7.403 1.00 95.88 69 LEU A N 1
ATOM 532 C CA . LEU A 1 69 ? -1.612 -2.226 -8.752 1.00 95.88 69 LEU A CA 1
ATOM 533 C C . LEU A 1 69 ? -0.652 -1.616 -9.787 1.00 95.88 69 LEU A C 1
ATOM 535 O O . LEU A 1 69 ? -0.558 -2.116 -10.905 1.00 95.88 69 LEU A O 1
ATOM 539 N N . LEU A 1 70 ? 0.098 -0.574 -9.427 1.00 96.31 70 LEU A N 1
ATOM 540 C CA . LEU A 1 70 ? 1.110 0.001 -10.318 1.00 96.31 70 LEU A CA 1
ATOM 541 C C . LEU A 1 70 ? 2.275 -0.959 -10.555 1.00 96.31 70 LEU A C 1
ATOM 543 O O . LEU A 1 70 ? 2.761 -1.036 -11.677 1.00 96.31 70 LEU A O 1
ATOM 547 N N . ASN A 1 71 ? 2.677 -1.740 -9.551 1.00 95.12 71 ASN A N 1
ATOM 548 C CA . ASN A 1 71 ? 3.694 -2.777 -9.714 1.00 95.12 71 ASN A CA 1
ATOM 549 C C . ASN A 1 71 ? 3.271 -3.833 -10.746 1.00 95.12 71 ASN A C 1
ATOM 551 O O . ASN A 1 71 ? 4.095 -4.246 -11.558 1.00 95.12 71 ASN A O 1
ATOM 555 N N . ILE A 1 72 ? 1.984 -4.212 -10.781 1.00 97.12 72 ILE A N 1
ATOM 556 C CA . ILE A 1 72 ? 1.429 -5.044 -11.865 1.00 97.12 72 ILE A CA 1
ATOM 557 C C . ILE A 1 72 ? 1.624 -4.349 -13.215 1.00 97.12 72 ILE A C 1
ATOM 559 O O . ILE A 1 72 ? 2.119 -4.961 -14.159 1.00 97.12 72 ILE A O 1
ATOM 563 N N . GLY A 1 73 ? 1.294 -3.059 -13.299 1.00 96.50 73 GLY A N 1
ATOM 564 C CA . GLY A 1 73 ? 1.529 -2.249 -14.492 1.00 96.50 73 GLY A CA 1
ATOM 565 C C . GLY A 1 73 ? 2.994 -2.253 -14.947 1.00 96.50 73 GLY A C 1
ATOM 566 O O . GLY A 1 73 ? 3.259 -2.409 -16.138 1.00 96.50 73 GLY A O 1
ATOM 567 N N . VAL A 1 74 ? 3.958 -2.144 -14.027 1.00 95.19 74 VAL A N 1
ATOM 568 C CA . VAL A 1 74 ? 5.392 -2.221 -14.362 1.00 95.19 74 VAL A CA 1
ATOM 569 C C . VAL A 1 74 ? 5.748 -3.592 -14.944 1.00 95.19 74 VAL A C 1
ATOM 571 O O . VAL A 1 74 ? 6.407 -3.656 -15.984 1.00 95.19 74 VAL A O 1
ATOM 574 N N . LEU A 1 75 ? 5.277 -4.681 -14.328 1.00 95.69 75 LEU A N 1
ATOM 575 C CA . LEU A 1 75 ? 5.519 -6.040 -14.828 1.00 95.69 75 LEU A CA 1
ATOM 576 C C . LEU A 1 75 ? 4.962 -6.227 -16.251 1.00 95.69 75 LEU A C 1
ATOM 578 O O . LEU A 1 75 ? 5.639 -6.779 -17.118 1.00 95.69 75 LEU A O 1
ATOM 582 N N . LEU A 1 76 ? 3.761 -5.713 -16.522 1.00 94.31 76 LEU A N 1
ATOM 583 C CA . LEU A 1 76 ? 3.105 -5.854 -17.826 1.00 94.31 76 LEU A CA 1
ATOM 584 C C . LEU A 1 76 ? 3.691 -4.945 -18.916 1.00 94.31 76 LEU A C 1
ATOM 586 O O . LEU A 1 76 ? 3.754 -5.337 -20.075 1.00 94.31 76 LEU A O 1
ATOM 590 N N . THR A 1 77 ? 4.128 -3.733 -18.580 1.00 92.75 77 THR A N 1
ATOM 591 C CA . THR A 1 77 ? 4.657 -2.774 -19.570 1.00 92.75 77 THR A CA 1
ATOM 592 C C . THR A 1 77 ? 6.160 -2.895 -19.817 1.00 92.75 77 THR A C 1
ATOM 594 O O . THR A 1 77 ? 6.644 -2.512 -20.887 1.00 92.75 77 THR A O 1
ATOM 597 N N . ASN A 1 78 ? 6.921 -3.403 -18.843 1.00 89.81 78 ASN A N 1
ATOM 598 C CA . ASN A 1 78 ? 8.377 -3.482 -18.920 1.00 89.81 78 ASN A CA 1
ATOM 599 C C . ASN A 1 78 ? 8.873 -4.927 -18.937 1.00 89.81 78 ASN A C 1
ATOM 601 O O . ASN A 1 78 ? 9.489 -5.338 -19.916 1.00 89.81 78 ASN A O 1
ATOM 605 N N . THR A 1 79 ? 8.571 -5.715 -17.903 1.00 92.81 79 THR A N 1
ATOM 606 C CA . THR A 1 79 ? 9.073 -7.095 -17.781 1.00 92.81 79 THR A CA 1
ATOM 607 C C . THR A 1 79 ? 8.572 -7.979 -18.919 1.00 92.81 79 THR A C 1
ATOM 609 O O . THR A 1 79 ? 9.372 -8.680 -19.533 1.00 92.81 79 THR A O 1
ATOM 612 N N . LEU A 1 80 ? 7.286 -7.881 -19.273 1.00 93.12 80 LEU A N 1
ATOM 613 C CA . LEU A 1 80 ? 6.716 -8.592 -20.420 1.00 93.12 80 LEU A CA 1
ATOM 614 C C . LEU A 1 80 ? 7.380 -8.176 -21.739 1.00 93.12 80 LEU A C 1
ATOM 616 O O . LEU A 1 80 ? 7.737 -9.030 -22.543 1.00 93.12 80 LEU A O 1
ATOM 620 N N . ASN A 1 81 ? 7.603 -6.874 -21.948 1.00 90.69 81 ASN A N 1
ATOM 621 C CA . ASN A 1 81 ? 8.300 -6.389 -23.139 1.00 90.69 81 ASN A CA 1
ATOM 622 C C . ASN A 1 81 ? 9.739 -6.934 -23.213 1.00 90.69 81 ASN A C 1
ATOM 624 O O . ASN A 1 81 ? 10.204 -7.286 -24.294 1.00 90.69 81 ASN A O 1
ATOM 628 N N . MET A 1 82 ? 10.444 -7.046 -22.084 1.00 88.12 82 MET A N 1
ATOM 629 C CA . MET A 1 82 ? 11.790 -7.631 -22.040 1.00 88.12 82 MET A CA 1
ATOM 630 C C . MET A 1 82 ? 11.784 -9.139 -22.288 1.00 88.12 82 MET A C 1
ATOM 632 O O . MET A 1 82 ? 12.582 -9.614 -23.084 1.00 88.12 82 MET A O 1
ATOM 636 N N . MET A 1 83 ? 10.858 -9.878 -21.676 1.00 92.62 83 MET A N 1
ATOM 637 C CA . MET A 1 83 ? 10.668 -11.311 -21.927 1.00 92.62 83 MET A CA 1
ATOM 638 C C . MET A 1 83 ? 10.401 -11.586 -23.410 1.00 92.62 83 MET A C 1
ATOM 640 O O . MET A 1 83 ? 11.034 -12.454 -24.003 1.00 92.62 83 MET A O 1
ATOM 644 N N . LEU A 1 84 ? 9.489 -10.831 -24.026 1.00 90.19 84 LEU A N 1
ATOM 645 C CA . LEU A 1 84 ? 9.147 -11.010 -25.434 1.00 90.19 84 LEU A CA 1
ATOM 646 C C . LEU A 1 84 ? 10.303 -10.607 -26.356 1.00 90.19 84 LEU A C 1
ATOM 648 O O . LEU A 1 84 ? 10.644 -11.367 -27.258 1.00 90.19 84 LEU A O 1
ATOM 652 N N . SER A 1 85 ? 10.948 -9.462 -26.106 1.00 85.12 85 SER A N 1
ATOM 653 C CA . SER A 1 85 ? 12.020 -8.966 -26.981 1.00 85.12 85 SER A CA 1
ATOM 654 C C . SER A 1 85 ? 13.313 -9.770 -26.876 1.00 85.12 85 SER A C 1
ATOM 656 O O . SER A 1 85 ? 13.914 -10.056 -27.904 1.00 85.12 85 SER A O 1
ATOM 658 N N . GLN A 1 86 ? 13.731 -10.150 -25.667 1.00 83.31 86 GLN A N 1
ATOM 659 C CA . GLN A 1 86 ? 14.991 -10.869 -25.442 1.00 83.31 86 GLN A CA 1
ATOM 660 C C . GLN A 1 86 ? 14.822 -12.392 -25.465 1.00 83.31 86 GLN A C 1
ATOM 662 O O . GLN A 1 86 ? 15.749 -13.102 -25.836 1.00 83.31 86 GLN A O 1
ATOM 667 N N . GLY A 1 87 ? 13.656 -12.911 -25.069 1.00 85.06 87 GLY A N 1
ATOM 668 C CA . GLY A 1 87 ? 13.399 -14.353 -25.019 1.00 85.06 87 GLY A CA 1
ATOM 669 C C . GLY A 1 87 ? 12.803 -14.928 -26.305 1.00 85.06 87 GLY A C 1
ATOM 670 O O . GLY A 1 87 ? 13.132 -16.049 -26.686 1.00 85.06 87 GLY A O 1
ATOM 671 N N . HIS A 1 88 ? 11.938 -14.166 -26.982 1.00 85.12 88 HIS A N 1
ATOM 672 C CA . HIS A 1 88 ? 11.191 -14.628 -28.161 1.00 85.12 88 HIS A CA 1
ATOM 673 C C . HIS A 1 88 ? 11.458 -13.800 -29.424 1.00 85.12 88 HIS A C 1
ATOM 675 O O . HIS A 1 88 ? 10.827 -14.048 -30.447 1.00 85.12 88 HIS A O 1
ATOM 681 N N . SER A 1 89 ? 12.356 -12.809 -29.360 1.00 83.62 89 SER A N 1
ATOM 682 C CA . SER A 1 89 ? 12.639 -11.876 -30.463 1.00 83.62 89 SER A CA 1
ATOM 683 C C . SER A 1 89 ? 11.406 -11.095 -30.951 1.00 83.62 89 SER A C 1
ATOM 685 O O . SER A 1 89 ? 11.360 -10.617 -32.082 1.00 83.62 89 SER A O 1
ATOM 687 N N . ILE A 1 90 ? 10.400 -10.928 -30.085 1.00 86.19 90 ILE A N 1
ATOM 688 C CA . ILE A 1 90 ? 9.175 -10.172 -30.360 1.00 86.19 90 ILE A CA 1
ATOM 689 C C . ILE A 1 90 ? 9.298 -8.779 -29.735 1.00 86.19 90 ILE A C 1
ATOM 691 O O . ILE A 1 90 ? 9.209 -8.598 -28.519 1.00 86.19 90 ILE A O 1
ATOM 695 N N . HIS A 1 91 ? 9.460 -7.754 -30.570 1.00 86.44 91 HIS A N 1
ATOM 696 C CA . HIS A 1 91 ? 9.591 -6.367 -30.119 1.00 86.44 91 HIS A CA 1
ATOM 697 C C . HIS A 1 91 ? 8.223 -5.693 -29.933 1.00 86.44 91 HIS A C 1
ATOM 699 O O . HIS A 1 91 ? 7.786 -4.914 -30.776 1.00 86.44 91 HIS A O 1
ATOM 705 N N . LEU A 1 92 ? 7.555 -5.956 -28.802 1.00 87.25 92 LEU A N 1
ATOM 706 C CA . LEU A 1 92 ? 6.191 -5.478 -28.513 1.00 87.25 92 LEU A CA 1
ATOM 707 C C . LEU A 1 92 ? 6.011 -3.958 -28.702 1.00 87.25 92 LEU A C 1
ATOM 709 O O . LEU A 1 92 ? 5.000 -3.515 -29.243 1.00 87.25 92 LEU A O 1
ATOM 713 N N . ARG A 1 93 ? 6.992 -3.145 -28.290 1.00 87.62 93 ARG A N 1
ATOM 714 C CA . ARG A 1 93 ? 6.965 -1.676 -28.459 1.00 87.62 93 ARG A CA 1
ATOM 715 C C . ARG A 1 93 ? 7.113 -1.196 -29.905 1.00 87.62 93 ARG A C 1
ATOM 717 O O . ARG A 1 93 ? 6.747 -0.064 -30.199 1.00 87.62 93 ARG A O 1
ATOM 724 N N . SER A 1 94 ? 7.631 -2.040 -30.788 1.00 87.81 94 SER A N 1
ATOM 725 C CA . SER A 1 94 ? 7.891 -1.737 -32.199 1.00 87.81 94 SER A CA 1
ATOM 726 C C . SER A 1 94 ? 6.941 -2.467 -33.154 1.00 87.81 94 SER A C 1
ATOM 728 O O . SER A 1 94 ? 7.112 -2.357 -34.362 1.00 87.81 94 SER A O 1
ATOM 730 N N . LEU A 1 95 ? 5.970 -3.222 -32.627 1.00 86.31 95 LEU A N 1
ATOM 731 C CA . LEU A 1 95 ? 5.163 -4.170 -33.400 1.00 86.31 95 LEU A CA 1
ATOM 732 C C . LEU A 1 95 ? 4.170 -3.504 -34.361 1.00 86.31 95 LEU A C 1
ATOM 734 O O . LEU A 1 95 ? 3.929 -4.021 -35.445 1.00 86.31 95 LEU A O 1
ATOM 738 N N . PHE A 1 96 ? 3.577 -2.387 -33.941 1.00 87.12 96 PHE A N 1
ATOM 739 C CA . PHE A 1 96 ? 2.523 -1.705 -34.688 1.00 87.12 96 PHE A CA 1
ATOM 740 C C . PHE A 1 96 ? 3.084 -0.468 -35.394 1.00 87.12 96 PHE A C 1
ATOM 742 O O . PHE A 1 96 ? 3.806 -0.569 -36.382 1.00 87.12 96 PHE A O 1
ATOM 749 N N . ASP A 1 97 ? 2.776 0.717 -34.879 1.00 91.38 97 ASP A N 1
ATOM 750 C CA . ASP A 1 97 ? 3.139 1.988 -35.477 1.00 91.38 97 ASP A CA 1
ATOM 751 C C . ASP A 1 97 ? 3.892 2.892 -34.489 1.00 91.38 97 ASP A C 1
ATOM 753 O O . ASP A 1 97 ? 4.169 2.555 -33.331 1.00 91.38 97 ASP A O 1
ATOM 757 N N . LEU A 1 98 ? 4.250 4.083 -34.968 1.00 91.19 98 LEU A N 1
ATOM 758 C CA . LEU A 1 98 ? 4.943 5.075 -34.154 1.00 91.19 98 LEU A CA 1
ATOM 759 C C . LEU A 1 98 ? 4.074 5.565 -32.981 1.00 91.19 98 LEU A C 1
ATOM 761 O O . LEU A 1 98 ? 4.617 5.866 -31.917 1.00 91.19 98 LEU A O 1
ATOM 765 N N . GLY A 1 99 ? 2.747 5.625 -33.153 1.00 92.56 99 GLY A N 1
ATOM 766 C CA . GLY A 1 99 ? 1.806 5.994 -32.096 1.00 92.56 99 GLY A CA 1
ATOM 767 C C . GLY A 1 99 ? 1.834 5.002 -30.934 1.00 92.56 99 GLY A C 1
ATOM 768 O O . GLY A 1 99 ? 2.015 5.405 -29.783 1.00 92.56 99 GLY A O 1
ATOM 769 N N . TRP A 1 100 ? 1.760 3.704 -31.234 1.00 93.12 100 TRP A N 1
ATOM 770 C CA . TRP A 1 100 ? 1.871 2.634 -30.245 1.00 93.12 100 TRP A CA 1
ATOM 771 C C . TRP A 1 100 ? 3.186 2.689 -29.470 1.00 93.12 100 TRP A C 1
ATOM 773 O O . TRP A 1 100 ? 3.173 2.641 -28.239 1.00 93.12 100 TRP A O 1
ATOM 783 N N . CYS A 1 101 ? 4.313 2.847 -30.171 1.00 93.31 101 CYS A N 1
ATOM 784 C CA . CYS A 1 101 ? 5.620 2.997 -29.535 1.00 93.31 101 CYS A CA 1
ATOM 785 C C . CYS A 1 101 ? 5.619 4.141 -28.509 1.00 93.31 101 CYS A C 1
ATOM 787 O O . CYS A 1 101 ? 6.021 3.954 -27.358 1.00 93.31 101 CYS A O 1
ATOM 789 N N . ARG A 1 102 ? 5.124 5.318 -28.909 1.00 94.88 102 ARG A N 1
ATOM 790 C CA . ARG A 1 102 ? 5.080 6.519 -28.065 1.00 94.88 102 ARG A CA 1
ATOM 791 C C . ARG A 1 102 ? 4.189 6.341 -26.844 1.00 94.88 102 ARG A C 1
ATOM 793 O O . ARG A 1 102 ? 4.615 6.661 -25.737 1.00 94.88 102 ARG A O 1
ATOM 800 N N . ILE A 1 103 ? 2.983 5.803 -27.029 1.00 94.69 103 ILE A N 1
ATOM 801 C CA . ILE A 1 103 ? 2.040 5.554 -25.932 1.00 94.69 103 ILE A CA 1
ATOM 802 C C . ILE A 1 103 ? 2.613 4.513 -24.972 1.00 94.69 103 ILE A C 1
ATOM 804 O O . ILE A 1 103 ? 2.633 4.744 -23.766 1.00 94.69 103 ILE A O 1
ATOM 808 N N . ASN A 1 104 ? 3.122 3.389 -25.482 1.00 93.62 104 ASN A N 1
ATOM 809 C CA . ASN A 1 104 ? 3.662 2.325 -24.641 1.00 93.62 104 ASN A CA 1
ATOM 810 C C . ASN A 1 104 ? 4.889 2.801 -23.849 1.00 93.62 104 ASN A C 1
ATOM 812 O O . ASN A 1 104 ? 4.969 2.557 -22.645 1.00 93.62 104 ASN A O 1
ATOM 816 N N . ALA A 1 105 ? 5.802 3.536 -24.496 1.00 92.44 105 ALA A N 1
ATOM 817 C CA . ALA A 1 105 ? 6.952 4.141 -23.833 1.00 92.44 105 ALA A CA 1
ATOM 818 C C . ALA A 1 105 ? 6.510 5.132 -22.747 1.00 92.44 105 ALA A C 1
ATOM 820 O O . ALA A 1 105 ? 6.935 5.006 -21.602 1.00 92.44 105 ALA A O 1
ATOM 821 N N . PHE A 1 106 ? 5.609 6.065 -23.066 1.00 95.62 106 PHE A N 1
ATOM 822 C CA . PHE A 1 106 ? 5.084 7.034 -22.105 1.00 95.62 106 PHE A CA 1
ATOM 823 C C . PHE A 1 106 ? 4.411 6.361 -20.900 1.00 95.62 106 PHE A C 1
ATOM 825 O O . PHE A 1 106 ? 4.739 6.674 -19.756 1.00 95.62 106 PHE A O 1
ATOM 832 N N . VAL A 1 107 ? 3.511 5.403 -21.139 1.00 95.44 107 VAL A N 1
ATOM 833 C CA . VAL A 1 107 ? 2.784 4.692 -20.079 1.00 95.44 107 VAL A CA 1
ATOM 834 C C . VAL A 1 107 ? 3.747 3.899 -19.200 1.00 95.44 107 VAL A C 1
ATOM 836 O O . VAL A 1 107 ? 3.649 3.978 -17.977 1.00 95.44 107 VAL A O 1
ATOM 839 N N . ALA A 1 108 ? 4.714 3.186 -19.786 1.00 93.31 108 ALA A N 1
ATOM 840 C CA . ALA A 1 108 ? 5.717 2.450 -19.019 1.00 93.31 108 ALA A CA 1
ATOM 841 C C . ALA A 1 108 ? 6.503 3.379 -18.078 1.00 93.31 108 ALA A C 1
ATOM 843 O O . ALA A 1 108 ? 6.752 3.032 -16.922 1.00 93.31 108 ALA A O 1
ATOM 844 N N . GLN A 1 109 ? 6.859 4.579 -18.543 1.00 91.88 109 GLN A N 1
ATOM 845 C CA . GLN A 1 109 ? 7.584 5.563 -17.738 1.00 91.88 109 GLN A CA 1
ATOM 846 C C . GLN A 1 109 ? 6.728 6.189 -16.649 1.00 91.88 109 GLN A C 1
ATOM 848 O O . GLN A 1 109 ? 7.146 6.278 -15.493 1.00 91.88 109 GLN A O 1
ATOM 853 N N . TRP A 1 110 ? 5.503 6.567 -16.997 1.00 95.06 110 TRP A N 1
ATOM 854 C CA . TRP A 1 110 ? 4.557 7.134 -16.054 1.00 95.06 110 TRP A CA 1
ATOM 855 C C . TRP A 1 110 ? 4.231 6.149 -14.922 1.00 95.06 110 TRP A C 1
ATOM 857 O O . TRP A 1 110 ? 4.291 6.532 -13.754 1.00 95.06 110 TRP A O 1
ATOM 867 N N . ILE A 1 111 ? 3.989 4.866 -15.228 1.00 95.75 111 ILE A N 1
ATOM 868 C CA . ILE A 1 111 ? 3.727 3.837 -14.208 1.00 95.75 111 ILE A CA 1
ATOM 869 C C . ILE A 1 111 ? 4.943 3.651 -13.289 1.00 95.75 111 ILE A C 1
ATOM 871 O O . ILE A 1 111 ? 4.773 3.624 -12.068 1.00 95.75 111 ILE A O 1
ATOM 875 N N . ARG A 1 112 ? 6.165 3.559 -13.841 1.00 91.75 112 ARG A N 1
ATOM 876 C CA . ARG A 1 112 ? 7.401 3.441 -13.039 1.00 91.75 112 ARG A CA 1
ATOM 877 C C . ARG A 1 112 ? 7.590 4.640 -12.108 1.00 91.75 112 ARG A C 1
ATOM 879 O O . ARG A 1 112 ? 7.872 4.461 -10.922 1.00 91.75 112 ARG A O 1
ATOM 886 N N . GLY A 1 113 ? 7.378 5.853 -12.620 1.00 92.75 113 GLY A N 1
ATOM 887 C CA . GLY A 1 113 ? 7.412 7.076 -11.822 1.00 92.75 113 GLY A CA 1
ATOM 888 C C . GLY A 1 113 ? 6.372 7.055 -10.702 1.00 92.75 113 GLY A C 1
ATOM 889 O O . GLY A 1 113 ? 6.711 7.264 -9.538 1.00 92.75 113 GLY A O 1
ATOM 890 N N . MET A 1 114 ? 5.119 6.731 -11.025 1.00 94.44 114 MET A N 1
ATOM 891 C CA . MET A 1 114 ? 4.038 6.669 -10.041 1.00 94.44 114 MET A CA 1
ATOM 892 C C . MET A 1 114 ? 4.314 5.639 -8.939 1.00 94.44 114 MET A C 1
ATOM 894 O O . MET A 1 114 ? 4.109 5.943 -7.765 1.00 94.44 114 MET A O 1
ATOM 898 N N . ALA A 1 115 ? 4.823 4.451 -9.283 1.00 92.12 115 ALA A N 1
ATOM 899 C CA . ALA A 1 115 ? 5.152 3.412 -8.306 1.00 92.12 115 ALA A CA 1
ATOM 900 C C . ALA A 1 115 ? 6.201 3.894 -7.285 1.00 92.12 115 ALA A C 1
ATOM 902 O O . ALA A 1 115 ? 6.027 3.696 -6.081 1.00 92.12 115 ALA A O 1
ATOM 903 N N . SER A 1 116 ? 7.241 4.596 -7.748 1.00 89.88 116 SER A N 1
ATOM 904 C CA . SER A 1 116 ? 8.275 5.160 -6.871 1.00 89.88 116 SER A CA 1
ATOM 905 C C . SER A 1 116 ? 7.742 6.290 -5.981 1.00 89.88 116 SER A C 1
ATOM 907 O O . SER A 1 116 ? 7.913 6.276 -4.758 1.00 89.88 116 SER A O 1
ATOM 909 N N . TRP A 1 117 ? 7.013 7.248 -6.558 1.00 93.31 117 TRP A N 1
ATOM 910 C CA . TRP A 1 117 ? 6.520 8.410 -5.813 1.00 93.31 117 TRP A CA 1
ATOM 911 C C . TRP A 1 117 ? 5.435 8.065 -4.785 1.00 93.31 117 TRP A C 1
ATOM 913 O O . TRP A 1 117 ? 5.303 8.766 -3.778 1.00 93.31 117 TRP A O 1
ATOM 923 N N . ILE A 1 118 ? 4.719 6.945 -4.940 1.00 91.19 118 ILE A N 1
ATOM 924 C CA . ILE A 1 118 ? 3.825 6.453 -3.881 1.00 91.19 118 ILE A CA 1
ATOM 925 C C . ILE A 1 118 ? 4.586 6.109 -2.597 1.00 91.19 118 ILE A C 1
ATOM 927 O O . ILE A 1 118 ? 4.053 6.340 -1.510 1.00 91.19 118 ILE A O 1
ATOM 931 N N . LEU A 1 119 ? 5.826 5.620 -2.670 1.00 85.62 119 LEU A N 1
ATOM 932 C CA . LEU A 1 119 ? 6.622 5.340 -1.468 1.00 85.62 119 LEU A CA 1
ATOM 933 C C . LEU A 1 119 ? 6.916 6.624 -0.683 1.00 85.62 119 LEU A C 1
ATOM 935 O O . LEU A 1 119 ? 6.808 6.637 0.547 1.00 85.62 119 LEU A O 1
ATOM 939 N N . VAL A 1 120 ? 7.192 7.723 -1.393 1.00 89.88 120 VAL A N 1
ATOM 940 C CA . VAL A 1 120 ? 7.365 9.062 -0.807 1.00 89.88 120 VAL A CA 1
ATOM 941 C C . VAL A 1 120 ? 6.072 9.525 -0.140 1.00 89.88 120 VAL A C 1
ATOM 943 O O . VAL A 1 120 ? 6.087 9.948 1.017 1.00 89.88 120 VAL A O 1
ATOM 946 N N . ILE A 1 121 ? 4.937 9.391 -0.835 1.00 90.44 121 ILE A N 1
ATOM 947 C CA . ILE A 1 121 ? 3.617 9.758 -0.305 1.00 90.44 121 ILE A CA 1
ATOM 948 C C . ILE A 1 121 ? 3.300 8.954 0.961 1.00 90.44 121 ILE A C 1
ATOM 950 O O . ILE A 1 121 ? 2.843 9.519 1.954 1.00 90.44 121 ILE A O 1
ATOM 954 N N . VAL A 1 122 ? 3.578 7.650 0.960 1.00 85.94 122 VAL A N 1
ATOM 955 C CA . VAL A 1 122 ? 3.377 6.755 2.107 1.00 85.94 122 VAL A CA 1
ATOM 956 C C . VAL A 1 122 ? 4.270 7.154 3.287 1.00 85.94 122 VAL A C 1
ATOM 958 O O . VAL A 1 122 ? 3.783 7.212 4.420 1.00 85.94 122 VAL A O 1
ATOM 961 N N . ALA A 1 123 ? 5.539 7.493 3.049 1.00 83.50 123 ALA A N 1
ATOM 962 C CA . ALA A 1 123 ? 6.437 8.001 4.087 1.00 83.50 123 ALA A CA 1
ATOM 963 C C . ALA A 1 123 ? 5.942 9.338 4.668 1.00 83.50 123 ALA A C 1
ATOM 965 O O . ALA A 1 123 ? 5.912 9.526 5.888 1.00 83.50 123 ALA A O 1
ATOM 966 N N . PHE A 1 124 ? 5.470 10.246 3.812 1.00 86.44 124 PHE A N 1
ATOM 967 C CA . PHE A 1 124 ? 4.955 11.549 4.223 1.00 86.44 124 PHE A CA 1
ATOM 968 C C . PHE A 1 124 ? 3.630 11.449 4.992 1.00 86.44 124 PHE A C 1
ATOM 970 O O . PHE A 1 124 ? 3.467 12.079 6.040 1.00 86.44 124 PHE A O 1
ATOM 977 N N . ASP A 1 125 ? 2.690 10.622 4.527 1.00 83.31 125 ASP A N 1
ATOM 978 C CA . ASP A 1 125 ? 1.424 10.330 5.210 1.00 83.31 125 ASP A CA 1
ATOM 979 C C . ASP A 1 125 ? 1.676 9.822 6.637 1.00 83.31 125 ASP A C 1
ATOM 981 O O . ASP A 1 125 ? 1.024 10.255 7.592 1.00 83.31 125 ASP A O 1
ATOM 985 N N . ARG A 1 126 ? 2.700 8.983 6.821 1.00 76.88 126 ARG A N 1
ATOM 986 C CA . ARG A 1 126 ? 3.114 8.502 8.143 1.00 76.88 126 ARG A CA 1
ATOM 987 C C . ARG A 1 126 ? 3.773 9.571 8.989 1.00 76.88 126 ARG A C 1
ATOM 989 O O . ARG A 1 126 ? 3.406 9.710 10.152 1.00 76.88 126 ARG A O 1
ATOM 996 N N . PHE A 1 127 ? 4.680 10.356 8.423 1.00 78.31 127 PHE A N 1
ATOM 997 C CA . PHE A 1 127 ? 5.280 11.490 9.121 1.00 78.31 127 PHE A CA 1
ATOM 998 C C . PHE A 1 127 ? 4.224 12.496 9.613 1.00 78.31 127 PHE A C 1
ATOM 1000 O O . PHE A 1 127 ? 4.306 13.006 10.730 1.00 78.31 127 PHE A O 1
ATOM 1007 N N . ARG A 1 128 ? 3.162 12.735 8.836 1.00 77.12 128 ARG A N 1
ATOM 1008 C CA . ARG A 1 128 ? 2.019 13.544 9.293 1.00 77.12 128 ARG A CA 1
ATOM 1009 C C . ARG A 1 128 ? 1.287 12.891 10.461 1.00 77.12 128 ARG A C 1
ATOM 1011 O O . ARG A 1 128 ? 1.002 13.562 11.449 1.00 77.12 128 ARG A O 1
ATOM 1018 N N . GLN A 1 129 ? 1.028 11.586 10.381 1.00 71.44 129 GLN A N 1
ATOM 1019 C CA . GLN A 1 129 ? 0.386 10.832 11.463 1.00 71.44 129 GLN A CA 1
ATOM 1020 C C . GLN A 1 129 ? 1.221 10.800 12.754 1.00 71.44 129 GLN A C 1
ATOM 1022 O O . GLN A 1 129 ? 0.642 10.677 13.828 1.00 71.44 129 GLN A O 1
ATOM 1027 N N . THR A 1 130 ? 2.553 10.930 12.691 1.00 67.19 130 THR A N 1
ATOM 1028 C CA . THR A 1 130 ? 3.385 11.050 13.903 1.00 67.19 130 THR A CA 1
ATOM 1029 C C . THR A 1 130 ? 3.378 12.462 14.487 1.00 67.19 130 THR A C 1
ATOM 1031 O O . THR A 1 130 ? 3.615 12.625 15.685 1.00 67.19 130 THR A O 1
ATOM 1034 N N . LYS A 1 131 ? 3.109 13.505 13.687 1.00 62.22 131 LYS A N 1
ATOM 1035 C CA . LYS A 1 131 ? 3.006 14.903 14.142 1.00 62.22 131 LYS A CA 1
ATOM 1036 C C . LYS A 1 131 ? 1.705 15.214 14.878 1.00 62.22 131 LYS A C 1
ATOM 1038 O O . LYS A 1 131 ? 1.747 15.948 15.859 1.00 62.22 131 LYS A O 1
ATOM 1043 N N . THR A 1 132 ? 0.592 14.621 14.469 1.00 53.47 132 THR A N 1
ATOM 1044 C CA . THR A 1 132 ? -0.726 14.893 15.054 1.00 53.47 132 THR A CA 1
ATOM 1045 C C . THR A 1 132 ? -1.104 13.807 16.073 1.00 53.47 132 THR A C 1
ATOM 1047 O O . THR A 1 132 ? -1.415 12.683 15.693 1.00 53.47 132 THR A O 1
ATOM 1050 N N . LEU A 1 133 ? -1.114 14.133 17.376 1.00 46.97 133 LEU A N 1
ATOM 1051 C CA . LEU A 1 133 ? -1.605 13.239 18.452 1.00 46.97 133 LEU A CA 1
ATOM 1052 C C . LEU A 1 133 ? -3.102 12.901 18.308 1.00 46.97 133 LEU A C 1
ATOM 1054 O O . LEU A 1 133 ? -3.571 11.877 18.802 1.00 46.97 133 LEU A O 1
ATOM 1058 N N . ARG A 1 134 ? -3.851 13.736 17.582 1.00 41.50 134 ARG A N 1
ATOM 1059 C CA . ARG A 1 134 ? -5.242 13.482 17.211 1.00 41.50 134 ARG A CA 1
ATOM 1060 C C . ARG A 1 134 ? -5.296 12.568 15.991 1.00 41.50 134 ARG A C 1
ATOM 1062 O O . ARG A 1 134 ? -4.997 12.974 14.870 1.00 41.50 134 ARG A O 1
ATOM 1069 N N . ARG A 1 135 ? -5.754 11.333 16.207 1.00 44.59 135 ARG A N 1
ATOM 1070 C CA . ARG A 1 135 ? -6.318 10.501 15.138 1.00 44.59 135 ARG A CA 1
ATOM 1071 C C . ARG A 1 135 ? -7.548 11.221 14.591 1.00 44.59 135 ARG A C 1
ATOM 1073 O O . ARG A 1 135 ? -8.642 11.071 15.121 1.00 44.59 135 ARG A O 1
ATOM 1080 N N . THR A 1 136 ? -7.375 12.000 13.532 1.00 39.41 136 THR A N 1
ATOM 1081 C CA . THR A 1 136 ? -8.494 12.504 12.741 1.00 39.41 136 THR A CA 1
ATOM 1082 C C . THR A 1 136 ? -9.160 11.306 12.065 1.00 39.41 136 THR A C 1
ATOM 1084 O O . THR A 1 136 ? -8.701 10.787 11.052 1.00 39.41 136 THR A O 1
ATOM 1087 N N . SER A 1 137 ? -10.224 10.805 12.696 1.00 45.75 137 SER A N 1
ATOM 1088 C CA . SER A 1 137 ? -11.030 9.676 12.217 1.00 45.75 137 SER A CA 1
ATOM 1089 C C . SER A 1 137 ? -11.967 10.052 11.060 1.00 45.75 137 SER A C 1
ATOM 1091 O O . SER A 1 137 ? -12.793 9.244 10.647 1.00 45.75 137 SER A O 1
ATOM 1093 N N . THR A 1 138 ? -11.825 11.249 10.504 1.00 44.66 138 THR A N 1
ATOM 1094 C CA . THR A 1 138 ? -12.608 11.756 9.376 1.00 44.66 138 THR A CA 1
ATOM 1095 C C . THR A 1 138 ? -11.699 12.583 8.472 1.00 44.66 138 THR A C 1
ATOM 1097 O O . THR A 1 138 ? -11.860 13.788 8.315 1.00 44.66 138 THR A O 1
ATOM 1100 N N . ARG A 1 139 ? -10.672 11.959 7.884 1.00 53.28 139 ARG A N 1
ATOM 1101 C CA . ARG A 1 139 ? -9.956 12.597 6.775 1.00 53.28 139 ARG A CA 1
ATOM 1102 C C . ARG A 1 139 ? -10.607 12.153 5.470 1.00 53.28 139 ARG A C 1
ATOM 1104 O O . ARG A 1 139 ? -10.580 10.970 5.149 1.00 53.28 139 ARG A O 1
ATOM 1111 N N . ASN A 1 140 ? -11.210 13.119 4.776 1.00 56.72 140 ASN A N 1
ATOM 1112 C CA . ASN A 1 140 ? -11.846 12.999 3.464 1.00 56.72 140 ASN A CA 1
ATOM 1113 C C . ASN A 1 140 ? -11.102 12.009 2.553 1.00 56.72 140 ASN A C 1
ATOM 1115 O O . ASN A 1 140 ? -9.924 12.228 2.261 1.00 56.72 140 ASN A O 1
ATOM 1119 N N . ASN A 1 141 ? -11.795 10.979 2.046 1.00 64.06 141 ASN A N 1
ATOM 1120 C CA . ASN A 1 141 ? -11.278 10.079 0.999 1.00 64.06 141 ASN A CA 1
ATOM 1121 C C . ASN A 1 141 ? -10.701 10.871 -0.194 1.00 64.06 141 ASN A C 1
ATOM 1123 O O . ASN A 1 141 ? -9.743 10.440 -0.835 1.00 64.06 141 ASN A O 1
ATOM 1127 N N . TYR A 1 142 ? -11.213 12.083 -0.421 1.00 77.94 142 TYR A N 1
ATOM 1128 C CA . TYR A 1 142 ? -10.713 13.032 -1.408 1.00 77.94 142 TYR A CA 1
ATOM 1129 C C . TYR A 1 142 ? -9.230 13.395 -1.246 1.00 77.94 142 TYR A C 1
ATOM 1131 O O . TYR A 1 142 ? -8.562 13.616 -2.243 1.00 77.94 142 TYR A O 1
ATOM 1139 N N . ALA A 1 143 ? -8.660 13.408 -0.035 1.00 80.25 143 ALA A N 1
ATOM 1140 C CA . ALA A 1 143 ? -7.246 13.756 0.153 1.00 80.25 143 ALA A CA 1
ATOM 1141 C C . ALA A 1 143 ? -6.292 12.761 -0.531 1.00 80.25 143 ALA A C 1
ATOM 1143 O O . ALA A 1 143 ? -5.249 13.163 -1.047 1.00 80.25 143 ALA A O 1
ATOM 1144 N N . VAL A 1 144 ? -6.648 11.472 -0.544 1.00 83.06 144 VAL A N 1
ATOM 1145 C CA . VAL A 1 144 ? -5.889 10.436 -1.258 1.00 83.06 144 VAL A CA 1
ATOM 1146 C C . VAL A 1 144 ? -6.015 10.649 -2.761 1.00 83.06 144 VAL A C 1
ATOM 1148 O O . VAL A 1 144 ? -4.997 10.690 -3.446 1.00 83.06 144 VAL A O 1
ATOM 1151 N N . LEU A 1 145 ? -7.236 10.880 -3.251 1.00 86.88 145 LEU A N 1
ATOM 1152 C CA . LEU A 1 145 ? -7.499 11.145 -4.667 1.00 86.88 145 LEU A CA 1
ATOM 1153 C C . LEU A 1 145 ? -6.764 12.394 -5.171 1.00 86.88 145 LEU A C 1
ATOM 1155 O O . LEU A 1 145 ? -6.072 12.310 -6.178 1.00 86.88 145 LEU A O 1
ATOM 1159 N N . TYR A 1 146 ? -6.824 13.516 -4.448 1.00 89.69 146 TYR A N 1
ATOM 1160 C CA . TYR A 1 146 ? -6.116 14.745 -4.818 1.00 89.69 146 TYR A CA 1
ATOM 1161 C C . TYR A 1 146 ? -4.599 14.561 -4.820 1.00 89.69 146 TYR A C 1
ATOM 1163 O O . TYR A 1 146 ? -3.938 15.003 -5.753 1.00 89.69 146 TYR A O 1
ATOM 1171 N N . THR A 1 147 ? -4.040 13.876 -3.815 1.00 90.81 147 THR A N 1
ATOM 1172 C CA . THR A 1 147 ? -2.591 13.615 -3.772 1.00 90.81 147 THR A CA 1
ATOM 1173 C C . THR A 1 147 ? -2.169 12.758 -4.968 1.00 90.81 147 THR A C 1
ATOM 1175 O O . THR A 1 147 ? -1.210 13.094 -5.653 1.00 90.81 147 THR A O 1
ATOM 1178 N N . MET A 1 148 ? -2.925 11.696 -5.268 1.00 91.44 148 MET A N 1
ATOM 1179 C CA . MET A 1 148 ? -2.679 10.838 -6.429 1.00 91.44 148 MET A CA 1
ATOM 1180 C C . MET A 1 148 ? -2.790 11.601 -7.751 1.00 91.44 148 MET A C 1
ATOM 1182 O O . MET A 1 148 ? -1.932 11.442 -8.616 1.00 91.44 148 MET A O 1
ATOM 1186 N N . PHE A 1 149 ? -3.817 12.438 -7.900 1.00 94.25 149 PHE A N 1
ATOM 1187 C CA . PHE A 1 149 ? -4.048 13.228 -9.105 1.00 94.25 149 PHE A CA 1
ATOM 1188 C C . PHE A 1 149 ? -2.922 14.237 -9.346 1.00 94.25 149 PHE A C 1
ATOM 1190 O O . PHE A 1 149 ? -2.358 14.266 -10.435 1.00 94.25 149 PHE A O 1
ATOM 1197 N N . ILE A 1 150 ? -2.542 15.010 -8.323 1.00 95.12 150 ILE A N 1
ATOM 1198 C CA . ILE A 1 150 ? -1.479 16.019 -8.429 1.00 95.12 150 ILE A CA 1
ATOM 1199 C C . ILE A 1 150 ? -0.145 15.355 -8.783 1.00 95.12 150 ILE A C 1
ATOM 1201 O O . ILE A 1 150 ? 0.526 15.785 -9.718 1.00 95.12 150 ILE A O 1
ATOM 1205 N N . THR A 1 151 ? 0.230 14.278 -8.086 1.00 94.94 151 THR A N 1
ATOM 1206 C CA . THR A 1 151 ? 1.473 13.551 -8.385 1.00 94.94 151 THR A CA 1
ATOM 1207 C C . THR A 1 151 ? 1.447 12.946 -9.788 1.00 94.94 151 THR A C 1
ATOM 1209 O O . THR A 1 151 ? 2.429 13.064 -10.520 1.00 94.94 151 THR A O 1
ATOM 1212 N N . SER A 1 152 ? 0.315 12.370 -10.201 1.00 95.38 152 SER A N 1
ATOM 1213 C CA . SER A 1 152 ? 0.127 11.845 -11.557 1.00 95.38 152 SER A CA 1
ATOM 1214 C C . SER A 1 152 ? 0.266 12.923 -12.624 1.00 95.38 152 SER A C 1
ATOM 1216 O O . SER A 1 152 ? 0.911 12.689 -13.643 1.00 95.38 152 SER A O 1
ATOM 1218 N N . PHE A 1 153 ? -0.309 14.102 -12.394 1.00 96.69 153 PHE A N 1
ATOM 1219 C CA . PHE A 1 153 ? -0.242 15.226 -13.320 1.00 96.69 153 PHE A CA 1
ATOM 1220 C C . PHE A 1 153 ? 1.192 15.746 -13.479 1.00 96.69 153 PHE A C 1
ATOM 1222 O O . PHE A 1 153 ? 1.671 15.889 -14.602 1.00 96.69 153 PHE A O 1
ATOM 1229 N N . ILE A 1 154 ? 1.917 15.930 -12.371 1.00 95.69 154 ILE A N 1
ATOM 1230 C CA . ILE A 1 154 ? 3.328 16.349 -12.395 1.00 95.69 154 ILE A CA 1
ATOM 1231 C C . ILE A 1 154 ? 4.180 15.332 -13.167 1.00 95.69 154 ILE A C 1
ATOM 1233 O O . ILE A 1 154 ? 4.953 15.707 -14.047 1.00 95.69 154 ILE A O 1
ATOM 1237 N N . LEU A 1 155 ? 4.020 14.035 -12.886 1.00 95.19 155 LEU A N 1
ATOM 1238 C CA . LEU A 1 155 ? 4.785 12.990 -13.570 1.00 95.19 155 LEU A CA 1
ATOM 1239 C C . LEU A 1 155 ? 4.391 12.827 -15.041 1.00 95.19 155 LEU A C 1
ATOM 1241 O O . LEU A 1 155 ? 5.242 12.466 -15.851 1.00 95.19 155 LEU A O 1
ATOM 1245 N N . CYS A 1 156 ? 3.139 13.112 -15.401 1.00 95.31 156 CYS A N 1
ATOM 1246 C CA . CYS A 1 156 ? 2.692 13.164 -16.790 1.00 95.31 156 CYS A CA 1
ATOM 1247 C C . CYS A 1 156 ? 3.461 14.245 -17.563 1.00 95.31 156 CYS A C 1
ATOM 1249 O O . CYS A 1 156 ? 4.052 13.947 -18.599 1.00 95.31 156 CYS A O 1
ATOM 1251 N N . ILE A 1 157 ? 3.552 15.460 -17.010 1.00 95.31 157 ILE A N 1
ATOM 1252 C CA . ILE A 1 157 ? 4.305 16.568 -17.618 1.00 95.31 157 ILE A CA 1
ATOM 1253 C C . ILE A 1 157 ? 5.788 16.207 -17.758 1.00 95.31 157 ILE A C 1
ATOM 1255 O O . ILE A 1 157 ? 6.353 16.337 -18.843 1.00 95.31 157 ILE A O 1
ATOM 1259 N N . LEU A 1 158 ? 6.413 15.691 -16.693 1.00 92.44 158 LEU A N 1
ATOM 1260 C CA . LEU A 1 158 ? 7.837 15.327 -16.711 1.00 92.44 158 LEU A CA 1
ATOM 1261 C C . LEU A 1 158 ? 8.169 14.249 -17.758 1.00 92.44 158 LEU A C 1
ATOM 1263 O O . LEU A 1 158 ? 9.275 14.238 -18.300 1.00 92.44 158 LEU A O 1
ATOM 1267 N N . ASN A 1 159 ? 7.221 13.363 -18.075 1.00 94.44 159 ASN A N 1
ATOM 1268 C CA . ASN A 1 159 ? 7.406 12.277 -19.041 1.00 94.44 159 ASN A CA 1
ATOM 1269 C C . ASN A 1 159 ? 6.796 12.559 -20.423 1.00 94.44 159 ASN A C 1
ATOM 1271 O O . ASN A 1 159 ? 6.884 11.704 -21.301 1.00 94.44 159 ASN A O 1
ATOM 1275 N N . LEU A 1 160 ? 6.231 13.747 -20.664 1.00 95.12 160 LEU A N 1
ATOM 1276 C CA . LEU A 1 160 ? 5.541 14.069 -21.920 1.00 95.12 160 LEU A CA 1
ATOM 1277 C C . LEU A 1 160 ? 6.449 13.930 -23.156 1.00 95.12 160 LEU A C 1
ATOM 1279 O O . LEU A 1 160 ? 5.993 13.555 -24.235 1.00 95.12 160 LEU A O 1
ATOM 1283 N N . HIS A 1 161 ? 7.753 14.152 -22.993 1.00 93.56 161 HIS A N 1
ATOM 1284 C CA . HIS A 1 161 ? 8.747 13.973 -24.050 1.00 93.56 161 HIS A CA 1
ATOM 1285 C C . HIS A 1 161 ? 8.793 12.536 -24.608 1.00 93.56 161 HIS A C 1
ATOM 1287 O O . HIS A 1 161 ? 9.067 12.365 -25.797 1.00 93.56 161 HIS A O 1
ATOM 1293 N N . TYR A 1 162 ? 8.448 11.513 -23.813 1.00 93.94 162 TYR A N 1
ATOM 1294 C CA . TYR A 1 162 ? 8.325 10.144 -24.315 1.00 93.94 162 TYR A CA 1
ATOM 1295 C C . TYR A 1 162 ? 7.170 9.997 -25.309 1.00 93.94 162 TYR A C 1
ATOM 1297 O O . TYR A 1 162 ? 7.322 9.328 -26.331 1.00 93.94 162 TYR A O 1
ATOM 1305 N N . LEU A 1 163 ? 6.042 10.657 -25.040 1.00 95.00 163 LEU A N 1
ATOM 1306 C CA . LEU A 1 163 ? 4.870 10.629 -25.911 1.00 95.00 163 LEU A CA 1
ATOM 1307 C C . LEU A 1 163 ? 5.110 11.411 -27.210 1.00 95.00 163 LEU A C 1
ATOM 1309 O O . LEU A 1 163 ? 4.633 11.019 -28.269 1.00 95.00 163 LEU A O 1
ATOM 1313 N N . LEU A 1 164 ? 5.857 12.514 -27.139 1.00 93.50 164 LEU A N 1
ATOM 1314 C CA . LEU A 1 164 ? 6.070 13.400 -28.285 1.00 93.50 164 LEU A CA 1
ATOM 1315 C C . LEU A 1 164 ? 7.220 12.946 -29.191 1.00 93.50 164 LEU A C 1
ATOM 1317 O O . LEU A 1 164 ? 7.118 13.046 -30.415 1.00 93.50 164 LEU A O 1
ATOM 1321 N N . PHE A 1 165 ? 8.312 12.451 -28.604 1.00 92.81 165 PHE A N 1
ATOM 1322 C CA . PHE A 1 165 ? 9.586 12.320 -29.310 1.00 92.81 165 PHE A CA 1
ATOM 1323 C C . PHE A 1 165 ? 10.173 10.905 -29.320 1.00 92.81 165 PHE A C 1
ATOM 1325 O O . PHE A 1 165 ? 11.174 10.706 -29.996 1.00 92.81 165 PHE A O 1
ATOM 1332 N N . THR A 1 166 ? 9.595 9.906 -28.643 1.00 92.06 166 THR A N 1
ATOM 1333 C CA . THR A 1 166 ? 10.137 8.531 -28.723 1.00 92.06 166 THR A CA 1
ATOM 1334 C C . THR A 1 166 ? 9.861 7.908 -30.088 1.00 92.06 166 THR A C 1
ATOM 1336 O O . THR A 1 166 ? 8.801 8.121 -30.685 1.00 92.06 166 THR A O 1
ATOM 1339 N N . GLY A 1 167 ? 10.811 7.098 -30.555 1.00 90.25 167 GLY A N 1
ATOM 1340 C CA . GLY A 1 167 ? 10.662 6.273 -31.743 1.00 90.25 167 GLY A CA 1
ATOM 1341 C C . GLY A 1 167 ? 11.269 6.909 -32.988 1.00 90.25 167 GLY A C 1
ATOM 1342 O O . GLY A 1 167 ? 11.079 8.096 -33.263 1.00 90.25 167 GLY A O 1
ATOM 1343 N N . SER A 1 168 ? 11.997 6.106 -33.760 1.00 87.38 168 SER A N 1
ATOM 1344 C CA . SER A 1 168 ? 12.582 6.508 -35.039 1.00 87.38 168 SER A CA 1
ATOM 1345 C C . SER A 1 168 ? 12.585 5.331 -36.013 1.00 87.38 168 SER A C 1
ATOM 1347 O O . SER A 1 168 ? 12.816 4.191 -35.613 1.00 87.38 168 SER A O 1
ATOM 1349 N N . LYS A 1 169 ? 12.318 5.597 -37.296 1.00 85.75 169 LYS A N 1
ATOM 1350 C CA . LYS A 1 169 ? 12.463 4.602 -38.364 1.00 85.75 169 LYS A CA 1
ATOM 1351 C C . LYS A 1 169 ? 13.925 4.581 -38.806 1.00 85.75 169 LYS A C 1
ATOM 1353 O O . LYS A 1 169 ? 14.428 5.596 -39.284 1.00 85.75 169 LYS A O 1
ATOM 1358 N N . ILE A 1 170 ? 14.593 3.449 -38.622 1.00 81.75 170 ILE A N 1
ATOM 1359 C CA . ILE A 1 170 ? 16.005 3.251 -38.959 1.00 81.75 170 ILE A CA 1
ATOM 1360 C C . ILE A 1 170 ? 16.068 2.311 -40.164 1.00 81.75 170 ILE A C 1
ATOM 1362 O O . ILE A 1 170 ? 15.476 1.235 -40.137 1.00 81.75 170 ILE A O 1
ATOM 1366 N N . SER A 1 171 ? 16.770 2.710 -41.225 1.00 77.69 171 SER A N 1
ATOM 1367 C CA . SER A 1 171 ? 17.094 1.819 -42.345 1.00 77.69 171 SER A CA 1
ATOM 1368 C C . SER A 1 171 ? 18.540 1.361 -42.189 1.00 77.69 171 SER A C 1
ATOM 1370 O O . SER A 1 171 ? 19.444 2.188 -42.078 1.00 77.69 171 SER A O 1
ATOM 1372 N N . LEU A 1 172 ? 18.743 0.046 -42.129 1.00 72.88 172 LEU A N 1
ATOM 1373 C CA . LEU A 1 172 ? 20.062 -0.582 -42.149 1.00 72.88 172 LEU A CA 1
ATOM 1374 C C . LEU A 1 172 ? 20.332 -1.040 -43.586 1.00 72.88 172 LEU A C 1
ATOM 1376 O O . LEU A 1 172 ? 19.574 -1.849 -44.114 1.00 72.88 172 LEU A O 1
ATOM 1380 N N . ASN A 1 173 ? 21.385 -0.512 -44.216 1.00 62.69 173 ASN A N 1
ATOM 1381 C CA . ASN A 1 173 ? 21.907 -0.954 -45.520 1.00 62.69 173 ASN A CA 1
ATOM 1382 C C . ASN A 1 173 ? 20.861 -1.114 -46.647 1.00 62.69 173 ASN A C 1
ATOM 1384 O O . ASN A 1 173 ? 20.917 -2.072 -47.408 1.00 62.69 173 ASN A O 1
ATOM 1388 N N . GLY A 1 174 ? 19.896 -0.195 -46.762 1.00 63.91 174 GLY A N 1
ATOM 1389 C CA . GLY A 1 174 ? 18.898 -0.225 -47.843 1.00 63.91 174 GLY A CA 1
ATOM 1390 C C . GLY A 1 174 ? 17.743 -1.214 -47.642 1.00 63.91 174 GLY A C 1
ATOM 1391 O O . GLY A 1 174 ? 16.859 -1.289 -48.492 1.00 63.91 174 GLY A O 1
ATOM 1392 N N . ASN A 1 175 ? 17.693 -1.920 -46.508 1.00 74.12 175 ASN A N 1
ATOM 1393 C CA . ASN A 1 175 ? 16.554 -2.761 -46.144 1.00 74.12 175 ASN A CA 1
ATOM 1394 C C . ASN A 1 175 ? 15.349 -1.930 -45.675 1.00 74.12 175 ASN A C 1
ATOM 1396 O O . ASN A 1 175 ? 15.463 -0.743 -45.330 1.00 74.12 175 ASN A O 1
ATOM 1400 N N . THR A 1 176 ? 14.186 -2.590 -45.620 1.00 77.00 176 THR A N 1
ATOM 1401 C CA . THR A 1 176 ? 12.931 -2.024 -45.110 1.00 77.00 176 THR A CA 1
ATOM 1402 C C . THR A 1 176 ? 13.150 -1.335 -43.759 1.00 77.00 176 THR A C 1
ATOM 1404 O O . THR A 1 176 ? 13.756 -1.936 -42.866 1.00 77.00 176 THR A O 1
ATOM 1407 N N . PRO A 1 177 ? 12.671 -0.091 -43.578 1.00 80.62 177 PRO A N 1
ATOM 1408 C CA . PRO A 1 177 ? 12.926 0.673 -42.366 1.00 80.62 177 PRO A CA 1
ATOM 1409 C C . PRO A 1 177 ? 12.290 -0.001 -41.144 1.00 80.62 177 PRO A C 1
ATOM 1411 O O . PRO A 1 177 ? 11.072 -0.162 -41.076 1.00 80.62 177 PRO A O 1
ATOM 1414 N N . PHE A 1 178 ? 13.113 -0.343 -40.155 1.00 84.19 178 PHE A N 1
ATOM 1415 C CA . PHE A 1 178 ? 12.680 -0.893 -38.875 1.00 84.19 178 PHE A CA 1
ATOM 1416 C C . PHE A 1 178 ? 12.288 0.236 -37.914 1.00 84.19 178 PHE A C 1
ATOM 1418 O O . PHE A 1 178 ? 13.006 1.230 -37.767 1.00 84.19 178 PHE A O 1
ATOM 1425 N N . LEU A 1 179 ? 11.149 0.095 -37.233 1.00 88.12 179 LEU A N 1
ATOM 1426 C CA . LEU A 1 179 ? 10.729 1.030 -36.191 1.00 88.12 179 LEU A CA 1
ATOM 1427 C C . LEU A 1 179 ? 11.476 0.721 -34.888 1.00 88.12 179 LEU A C 1
ATOM 1429 O O . LEU A 1 179 ? 11.141 -0.219 -34.173 1.00 88.12 179 LEU A O 1
ATOM 1433 N N . ALA A 1 180 ? 12.453 1.547 -34.529 1.00 85.94 180 ALA A N 1
ATOM 1434 C CA . ALA A 1 180 ? 13.143 1.440 -33.251 1.00 85.94 180 ALA A CA 1
ATOM 1435 C C . ALA A 1 180 ? 12.450 2.321 -32.206 1.00 85.94 180 ALA A C 1
ATOM 1437 O O . ALA A 1 180 ? 12.447 3.548 -32.329 1.00 85.94 180 ALA A O 1
ATOM 1438 N N . CYS A 1 181 ? 11.873 1.712 -31.165 1.00 89.69 181 CYS A N 1
ATOM 1439 C CA . CYS A 1 181 ? 11.168 2.437 -30.106 1.00 89.69 181 CYS A CA 1
ATOM 1440 C C . CYS A 1 181 ? 12.108 2.959 -29.005 1.00 89.69 181 CYS A C 1
ATOM 1442 O O . CYS A 1 181 ? 12.014 2.575 -27.840 1.00 89.69 181 CYS A O 1
ATOM 1444 N N . ILE A 1 182 ? 13.050 3.813 -29.400 1.00 88.19 182 ILE A N 1
ATOM 1445 C CA . ILE A 1 182 ? 14.061 4.432 -28.535 1.00 88.19 182 ILE A CA 1
ATOM 1446 C C . ILE A 1 182 ? 14.328 5.872 -28.985 1.00 88.19 182 ILE A C 1
ATOM 1448 O O . ILE A 1 182 ? 13.945 6.261 -30.093 1.00 88.19 182 ILE A O 1
ATOM 1452 N N . PHE A 1 183 ? 15.010 6.656 -28.148 1.00 88.94 183 PHE A N 1
ATOM 1453 C CA . PHE A 1 183 ? 15.625 7.903 -28.596 1.00 88.94 183 PHE A CA 1
ATOM 1454 C C . PHE A 1 183 ? 16.884 7.588 -29.403 1.00 88.94 183 PHE A C 1
ATOM 1456 O O . PHE A 1 183 ? 17.813 6.943 -28.915 1.00 88.94 183 PHE A O 1
ATOM 1463 N N . HIS A 1 184 ? 16.911 8.015 -30.662 1.00 84.69 184 HIS A N 1
ATOM 1464 C CA . HIS A 1 184 ? 17.974 7.632 -31.583 1.00 84.69 184 HIS A CA 1
ATOM 1465 C C . HIS A 1 184 ? 19.151 8.622 -31.525 1.00 84.69 184 HIS A C 1
ATOM 1467 O O . HIS A 1 184 ? 19.068 9.745 -32.027 1.00 84.69 184 HIS A O 1
ATOM 1473 N N . LYS A 1 185 ? 20.280 8.178 -30.952 1.00 79.56 185 LYS A N 1
ATOM 1474 C CA . LYS A 1 185 ? 21.498 8.987 -30.736 1.00 79.56 185 LYS A CA 1
ATOM 1475 C C . LYS A 1 185 ? 22.133 9.536 -32.023 1.00 79.56 185 LYS A C 1
ATOM 1477 O O . LYS A 1 185 ? 22.718 10.612 -31.988 1.00 79.56 185 LYS A O 1
ATOM 1482 N N . GLN A 1 186 ? 22.000 8.839 -33.153 1.00 81.31 186 GLN A N 1
ATOM 1483 C CA . GLN A 1 186 ? 22.514 9.278 -34.462 1.00 81.31 186 GLN A CA 1
ATOM 1484 C C . GLN A 1 186 ? 21.427 9.920 -35.344 1.00 81.31 186 GLN A C 1
ATOM 1486 O O . GLN A 1 186 ? 21.610 10.114 -36.543 1.00 81.31 186 GLN A O 1
ATOM 1491 N N . SER A 1 187 ? 20.273 10.270 -34.768 1.00 82.56 187 SER A N 1
ATOM 1492 C CA . SER A 1 187 ? 19.205 10.941 -35.509 1.00 82.56 187 SER A CA 1
ATOM 1493 C C . SER A 1 187 ? 19.630 12.327 -35.991 1.00 82.56 187 SER A C 1
ATOM 1495 O O . SER A 1 187 ? 20.348 13.048 -35.295 1.00 82.56 187 SER A O 1
ATOM 1497 N N . LYS A 1 188 ? 19.107 12.752 -37.149 1.00 82.00 188 LYS A N 1
ATOM 1498 C CA . LYS A 1 188 ? 19.249 14.131 -37.650 1.00 82.00 188 LYS A CA 1
ATOM 1499 C C . LYS A 1 188 ? 18.583 15.152 -36.718 1.00 82.00 188 LYS A C 1
ATOM 1501 O O . LYS A 1 188 ? 19.068 16.275 -36.602 1.00 82.00 188 LYS A O 1
ATOM 1506 N N . SER A 1 189 ? 17.526 14.756 -36.004 1.00 87.50 189 SER A N 1
ATOM 1507 C CA . SER A 1 189 ? 16.821 15.621 -35.052 1.00 87.50 189 SER A CA 1
ATOM 1508 C C . SER A 1 189 ? 17.655 15.876 -33.794 1.00 87.50 189 SER A C 1
ATOM 1510 O O . SER A 1 189 ? 18.036 14.937 -33.096 1.00 87.50 189 SER A O 1
ATOM 1512 N N . TYR A 1 190 ? 17.881 17.151 -33.465 1.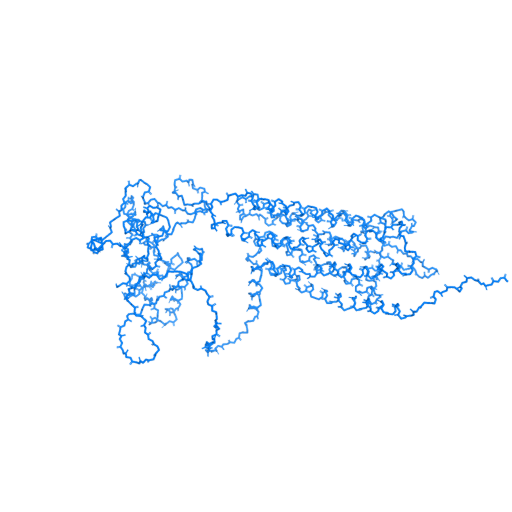00 89.06 190 TYR A N 1
ATOM 1513 C CA . TYR A 1 190 ? 18.532 17.554 -32.214 1.00 89.06 190 TYR A CA 1
ATOM 1514 C C . TYR A 1 190 ? 17.800 17.006 -30.980 1.00 89.06 190 TYR A C 1
ATOM 1516 O O . TYR A 1 190 ? 18.436 16.478 -30.073 1.00 89.06 190 TYR A O 1
ATOM 1524 N N . ILE A 1 191 ? 16.464 17.061 -30.983 1.00 89.94 191 ILE A N 1
ATOM 1525 C CA . ILE A 1 191 ? 15.617 16.642 -29.857 1.00 89.94 191 ILE A CA 1
ATOM 1526 C C . ILE A 1 191 ? 15.823 15.154 -29.536 1.00 89.94 191 ILE A C 1
ATOM 1528 O O . ILE A 1 191 ? 15.963 14.777 -28.375 1.00 89.94 191 ILE A O 1
ATOM 1532 N N . GLN A 1 192 ? 15.912 14.310 -30.568 1.00 89.44 192 GLN A N 1
ATOM 1533 C CA . GLN A 1 192 ? 16.206 12.880 -30.421 1.00 89.44 192 GLN A CA 1
ATOM 1534 C C . GLN A 1 192 ? 17.577 12.639 -29.784 1.00 89.44 192 GLN A C 1
ATOM 1536 O O . GLN A 1 192 ? 17.694 11.816 -28.881 1.00 89.44 192 GLN A O 1
ATOM 1541 N N . ARG A 1 193 ? 18.609 13.376 -30.217 1.00 88.44 193 ARG A N 1
ATOM 1542 C CA . ARG A 1 193 ? 19.966 13.250 -29.661 1.00 88.44 193 ARG A CA 1
ATOM 1543 C C . ARG A 1 193 ? 20.039 13.723 -28.213 1.00 88.44 193 ARG A C 1
ATOM 1545 O O . ARG A 1 193 ? 20.667 13.061 -27.393 1.00 88.44 193 ARG A O 1
ATOM 1552 N N . PHE A 1 194 ? 19.373 14.835 -27.906 1.00 90.31 194 PHE A N 1
ATOM 1553 C CA . PHE A 1 194 ? 19.288 15.375 -26.555 1.00 90.31 194 PHE A CA 1
ATOM 1554 C C . PHE A 1 194 ? 18.687 14.341 -25.598 1.00 90.31 194 PHE A C 1
ATOM 1556 O O . PHE A 1 194 ? 19.360 13.922 -24.659 1.00 90.31 194 PHE A O 1
ATOM 1563 N N . PHE A 1 195 ? 17.478 13.846 -25.882 1.00 91.12 195 PHE A N 1
ATOM 1564 C CA . PHE A 1 195 ? 16.821 12.867 -25.013 1.00 91.12 195 PHE A CA 1
ATOM 1565 C C . PHE A 1 195 ? 17.512 11.500 -25.006 1.00 91.12 195 PHE A C 1
ATOM 1567 O O . PHE A 1 195 ? 17.504 10.832 -23.975 1.00 91.12 195 PHE A O 1
ATOM 1574 N N . ALA A 1 196 ? 18.192 11.098 -26.085 1.00 85.75 196 ALA A N 1
ATOM 1575 C CA . ALA A 1 196 ? 19.038 9.903 -26.070 1.00 85.75 196 ALA A CA 1
ATOM 1576 C C . ALA A 1 196 ? 20.191 10.004 -25.056 1.00 85.75 196 ALA A C 1
ATOM 1578 O O . ALA A 1 196 ? 20.614 8.983 -24.525 1.00 85.75 196 ALA A O 1
ATOM 1579 N N . SER A 1 197 ? 20.688 11.213 -24.776 1.00 83.50 197 SER A N 1
ATOM 1580 C CA . SER A 1 197 ? 21.770 11.436 -23.811 1.00 83.50 197 SER A CA 1
ATOM 1581 C C . SER A 1 197 ? 21.281 11.748 -22.395 1.00 83.50 197 SER A C 1
ATOM 1583 O O . SER A 1 197 ? 22.030 11.527 -21.448 1.00 83.50 197 SER A O 1
ATOM 1585 N N . THR A 1 198 ? 20.077 12.303 -22.230 1.00 86.75 198 THR A N 1
ATOM 1586 C CA . THR A 1 198 ? 19.602 12.831 -20.936 1.00 86.75 198 THR A CA 1
ATOM 1587 C C . THR A 1 198 ? 18.521 11.984 -20.266 1.00 86.75 198 THR A C 1
ATOM 1589 O O . THR A 1 198 ? 18.371 12.059 -19.047 1.00 86.75 198 THR A O 1
ATOM 1592 N N . SER A 1 199 ? 17.788 11.152 -21.013 1.00 86.19 199 SER A N 1
ATOM 1593 C CA . SER A 1 199 ? 16.644 10.386 -20.486 1.00 86.19 199 SER A CA 1
ATOM 1594 C C . SER A 1 199 ? 17.011 9.422 -19.352 1.00 86.19 199 SER A C 1
ATOM 1596 O O . SER A 1 199 ? 16.303 9.363 -18.347 1.00 86.19 199 SER A O 1
ATOM 1598 N N . THR A 1 200 ? 18.143 8.723 -19.453 1.00 83.25 200 THR A N 1
ATOM 1599 C CA . THR A 1 200 ? 18.632 7.796 -18.416 1.00 83.25 200 THR A CA 1
ATOM 1600 C C . THR A 1 200 ? 18.971 8.519 -17.111 1.00 83.25 200 THR A C 1
ATOM 1602 O O . THR A 1 200 ? 18.596 8.068 -16.028 1.00 83.25 200 THR A O 1
ATOM 1605 N N . TRP A 1 201 ? 19.613 9.686 -17.200 1.00 85.06 201 TRP A N 1
ATOM 1606 C CA . TRP A 1 201 ? 19.911 10.540 -16.048 1.00 85.06 201 TRP A CA 1
ATOM 1607 C C . TRP A 1 201 ? 18.644 11.110 -15.415 1.00 85.06 201 TRP A C 1
ATOM 1609 O O . TRP A 1 201 ? 18.511 11.126 -14.191 1.00 85.06 201 TRP A O 1
ATOM 1619 N N . GLN A 1 202 ? 17.684 11.534 -16.237 1.00 88.62 202 GLN A N 1
ATOM 1620 C CA . GLN A 1 202 ? 16.387 11.990 -15.752 1.00 88.62 202 GLN A CA 1
ATOM 1621 C C . GLN A 1 202 ? 15.658 10.884 -14.975 1.00 88.62 202 GLN A C 1
ATOM 1623 O O . GLN A 1 202 ? 15.113 11.160 -13.900 1.00 88.62 202 GLN A O 1
ATOM 1628 N N . GLU A 1 203 ? 15.647 9.649 -15.489 1.00 85.44 203 GLU A N 1
ATOM 1629 C CA . GLU A 1 203 ? 15.069 8.488 -14.800 1.00 85.44 203 GLU A CA 1
ATOM 1630 C C . GLU A 1 203 ? 15.760 8.245 -13.455 1.00 85.44 203 GLU A C 1
ATOM 1632 O O . GLU A 1 203 ? 15.082 8.152 -12.428 1.00 85.44 203 GLU A O 1
ATOM 1637 N N . LEU A 1 204 ? 17.096 8.225 -13.439 1.00 84.56 204 LEU A N 1
ATOM 1638 C CA . LEU A 1 204 ? 17.885 8.051 -12.220 1.00 84.56 204 LEU A CA 1
ATOM 1639 C C . LEU A 1 204 ? 17.524 9.106 -11.162 1.00 84.56 204 LEU A C 1
ATOM 1641 O O . LEU A 1 204 ? 17.268 8.773 -10.004 1.00 84.56 204 LEU A O 1
ATOM 1645 N N . VAL A 1 205 ? 17.450 10.380 -11.545 1.00 88.44 205 VAL A N 1
ATOM 1646 C CA . VAL A 1 205 ? 17.149 11.461 -10.598 1.00 88.44 205 VAL A CA 1
ATOM 1647 C C . VAL A 1 205 ? 15.701 11.387 -10.107 1.00 88.44 205 VAL A C 1
ATOM 1649 O O . VAL A 1 205 ? 15.449 11.416 -8.900 1.00 88.44 205 VAL A O 1
ATOM 1652 N N . THR A 1 206 ? 14.745 11.261 -11.028 1.00 88.50 206 THR A N 1
ATOM 1653 C CA . THR A 1 206 ? 13.311 11.446 -10.745 1.00 88.50 206 THR A CA 1
ATOM 1654 C C . THR A 1 206 ? 12.661 10.213 -10.128 1.00 88.50 206 THR A C 1
ATOM 1656 O O . THR A 1 206 ? 11.752 10.344 -9.309 1.00 88.50 206 THR A O 1
ATOM 1659 N N . ILE A 1 207 ? 13.092 9.013 -10.521 1.00 85.62 207 ILE A N 1
ATOM 1660 C CA . ILE A 1 207 ? 12.502 7.749 -10.059 1.00 85.62 207 ILE A CA 1
ATOM 1661 C C . ILE A 1 207 ? 13.260 7.219 -8.840 1.00 85.62 207 ILE A C 1
ATOM 1663 O O . ILE A 1 207 ? 12.682 6.462 -8.064 1.00 85.62 207 ILE A O 1
ATOM 1667 N N . ILE A 1 208 ? 14.520 7.615 -8.624 1.00 81.69 208 ILE A N 1
ATOM 1668 C CA . ILE A 1 208 ? 15.380 6.950 -7.633 1.00 81.69 208 ILE A CA 1
ATOM 1669 C C . ILE A 1 208 ? 15.973 7.934 -6.649 1.00 81.69 208 ILE A C 1
ATOM 1671 O O . ILE A 1 208 ? 15.603 7.879 -5.481 1.00 81.69 208 ILE A O 1
ATOM 1675 N N . ILE A 1 209 ? 16.863 8.827 -7.087 1.00 84.81 209 ILE A N 1
ATOM 1676 C CA . ILE A 1 209 ? 17.632 9.678 -6.169 1.00 84.81 209 ILE A CA 1
ATOM 1677 C C . ILE A 1 209 ? 16.690 10.546 -5.333 1.00 84.81 209 ILE A C 1
ATOM 1679 O O . ILE A 1 209 ? 16.743 10.499 -4.104 1.00 84.81 209 ILE A O 1
ATOM 1683 N N . VAL A 1 210 ? 15.786 11.292 -5.975 1.00 89.81 210 VAL A N 1
ATOM 1684 C CA . VAL A 1 210 ? 14.873 12.197 -5.265 1.00 89.81 210 VAL A CA 1
ATOM 1685 C C . VAL A 1 210 ? 13.912 11.424 -4.345 1.00 89.81 210 VAL A C 1
ATOM 1687 O O . VAL A 1 210 ? 13.892 11.719 -3.146 1.00 89.81 210 VAL A O 1
ATOM 1690 N N . PRO A 1 211 ? 13.166 10.399 -4.814 1.00 88.12 211 PRO A N 1
ATOM 1691 C CA . PRO A 1 211 ? 12.315 9.593 -3.937 1.00 88.12 211 PRO A CA 1
ATOM 1692 C C . PRO A 1 211 ? 13.065 8.929 -2.778 1.00 88.12 211 PRO A C 1
ATOM 1694 O O . PRO A 1 211 ? 12.573 8.903 -1.647 1.00 88.12 211 PRO A O 1
ATOM 1697 N N . CYS A 1 212 ? 14.275 8.429 -3.025 1.00 82.12 212 CYS A N 1
ATOM 1698 C CA . CYS A 1 212 ? 15.101 7.795 -2.008 1.00 82.12 212 CYS A CA 1
ATOM 1699 C C . CYS A 1 212 ? 15.544 8.788 -0.929 1.00 82.12 212 CYS A C 1
ATOM 1701 O O . CYS A 1 212 ? 15.388 8.519 0.261 1.00 82.12 212 CYS A O 1
ATOM 1703 N N . ILE A 1 213 ? 16.058 9.956 -1.318 1.00 85.44 213 ILE A N 1
ATOM 1704 C CA . ILE A 1 213 ? 16.483 10.985 -0.362 1.00 85.44 213 ILE A CA 1
ATOM 1705 C C . ILE A 1 213 ? 15.291 11.434 0.488 1.00 85.44 213 ILE A C 1
ATOM 1707 O O . ILE A 1 213 ? 15.383 11.475 1.716 1.00 85.44 213 ILE A O 1
ATOM 1711 N N . LEU A 1 214 ? 14.142 11.703 -0.139 1.00 88.31 214 LEU A N 1
ATOM 1712 C CA . LEU A 1 214 ? 12.940 12.134 0.574 1.00 88.31 214 LEU A CA 1
ATOM 1713 C C . LEU A 1 214 ? 12.438 11.066 1.554 1.00 88.31 214 LEU A C 1
ATOM 1715 O O . LEU A 1 214 ? 12.132 11.382 2.705 1.00 88.31 214 LEU A O 1
ATOM 1719 N N . THR A 1 215 ? 12.372 9.800 1.135 1.00 82.88 215 THR A N 1
ATOM 1720 C CA . THR A 1 215 ? 11.941 8.701 2.014 1.00 82.88 215 THR A CA 1
ATOM 1721 C C . THR A 1 215 ? 12.919 8.469 3.164 1.00 82.88 215 THR A C 1
ATOM 1723 O O . THR A 1 215 ? 12.471 8.298 4.299 1.00 82.88 215 THR A O 1
ATOM 1726 N N . LEU A 1 216 ? 14.233 8.524 2.923 1.00 80.81 216 LEU A N 1
ATOM 1727 C CA . LEU A 1 216 ? 15.258 8.419 3.967 1.00 80.81 216 LEU A CA 1
ATOM 1728 C C . LEU A 1 216 ? 15.126 9.538 5.003 1.00 80.81 216 LEU A C 1
ATOM 1730 O O . LEU A 1 216 ? 15.021 9.249 6.196 1.00 80.81 216 LEU A O 1
ATOM 1734 N N . ILE A 1 217 ? 15.045 10.796 4.562 1.00 85.81 217 ILE A N 1
ATOM 1735 C CA . ILE A 1 217 ? 14.881 11.959 5.446 1.00 85.81 217 ILE A CA 1
ATOM 1736 C C . ILE A 1 217 ? 13.612 11.814 6.298 1.00 85.81 217 ILE A C 1
ATOM 1738 O O . ILE A 1 217 ? 13.653 11.957 7.524 1.00 85.81 217 ILE A O 1
ATOM 1742 N N . LEU A 1 218 ? 12.478 11.472 5.677 1.00 84.62 218 LEU A N 1
ATOM 1743 C CA . LEU A 1 218 ? 11.208 11.285 6.384 1.00 84.62 218 LEU A CA 1
ATOM 1744 C C . LEU A 1 218 ? 11.280 10.140 7.403 1.00 84.62 218 LEU A C 1
ATOM 1746 O O . LEU A 1 218 ? 10.788 10.287 8.524 1.00 84.62 218 LEU A O 1
ATOM 1750 N N . ASN A 1 219 ? 11.926 9.026 7.059 1.00 77.81 219 ASN A N 1
ATOM 1751 C CA . ASN A 1 219 ? 12.110 7.901 7.973 1.00 77.81 219 ASN A CA 1
ATOM 1752 C C . ASN A 1 219 ? 13.022 8.257 9.155 1.00 77.81 219 ASN A C 1
ATOM 1754 O O . ASN A 1 219 ? 12.696 7.886 10.284 1.00 77.81 219 ASN A O 1
ATOM 1758 N N . ILE A 1 220 ? 14.098 9.026 8.942 1.00 81.38 220 ILE A N 1
ATOM 1759 C CA . ILE A 1 220 ? 14.960 9.536 10.023 1.00 81.38 220 ILE A CA 1
ATOM 1760 C C . ILE A 1 220 ? 14.128 10.360 11.009 1.00 81.38 220 ILE A C 1
ATOM 1762 O O . ILE A 1 220 ? 14.194 10.132 12.219 1.00 81.38 220 ILE A O 1
ATOM 1766 N N . PHE A 1 221 ? 13.277 11.265 10.517 1.00 81.06 221 PHE A N 1
ATOM 1767 C CA . PHE A 1 221 ? 12.404 12.053 11.386 1.00 81.06 221 PHE A CA 1
ATOM 1768 C C . PHE A 1 221 ? 11.364 11.204 12.134 1.00 81.06 221 PHE A C 1
ATOM 1770 O O . PHE A 1 221 ? 11.110 11.450 13.318 1.00 81.06 221 PHE A O 1
ATOM 1777 N N . ILE A 1 222 ? 10.771 10.199 11.478 1.00 75.81 222 ILE A N 1
ATOM 1778 C CA . ILE A 1 222 ? 9.836 9.253 12.112 1.00 75.81 222 ILE A CA 1
ATOM 1779 C C . ILE A 1 222 ? 10.530 8.507 13.258 1.00 75.81 222 ILE A C 1
ATOM 1781 O O . ILE A 1 222 ? 9.978 8.415 14.358 1.00 75.81 222 ILE A O 1
ATOM 1785 N N . ILE A 1 223 ? 11.745 8.009 13.018 1.00 73.00 223 ILE A N 1
ATOM 1786 C CA . ILE A 1 223 ? 12.545 7.279 14.003 1.00 73.00 223 ILE A CA 1
ATOM 1787 C C . ILE A 1 223 ? 12.922 8.202 15.163 1.00 73.00 223 ILE A C 1
ATOM 1789 O O . ILE A 1 223 ? 12.614 7.879 16.311 1.00 73.00 223 ILE A O 1
ATOM 1793 N N . LYS A 1 224 ? 13.494 9.378 14.879 1.00 73.44 224 LYS A N 1
ATOM 1794 C CA . LYS A 1 224 ? 13.903 10.367 15.887 1.00 73.44 224 LYS A CA 1
ATOM 1795 C C . LYS A 1 224 ? 12.742 10.733 16.815 1.00 73.44 224 LYS A C 1
ATOM 1797 O O . LYS A 1 224 ? 12.898 10.707 18.032 1.00 73.44 224 LYS A O 1
ATOM 1802 N N . LYS A 1 225 ? 11.540 10.957 16.272 1.00 66.88 225 LYS A N 1
ATOM 1803 C CA . LYS A 1 225 ? 10.339 11.223 17.081 1.00 66.88 225 LYS A CA 1
ATOM 1804 C C . LYS A 1 225 ? 9.861 10.007 17.888 1.00 66.88 225 LYS A C 1
ATOM 1806 O O . LYS A 1 225 ? 9.338 10.173 18.986 1.00 66.88 225 LYS A O 1
ATOM 1811 N N . SER A 1 226 ? 10.047 8.789 17.376 1.00 61.09 226 SER A N 1
ATOM 1812 C CA . SER A 1 226 ? 9.714 7.561 18.115 1.00 61.09 226 SER A CA 1
ATOM 1813 C C . SER A 1 226 ? 10.613 7.323 19.340 1.00 61.09 226 SER A C 1
ATOM 1815 O O . SER A 1 226 ? 10.180 6.657 20.282 1.00 61.09 226 SER A O 1
ATOM 1817 N N . PHE A 1 227 ? 11.830 7.883 19.334 1.00 58.75 227 PHE A N 1
ATOM 1818 C CA . PHE A 1 227 ? 12.789 7.815 20.439 1.00 58.75 227 PHE A CA 1
ATOM 1819 C C . PHE A 1 227 ? 12.716 9.023 21.388 1.00 58.75 227 PHE A C 1
ATOM 1821 O O . PHE A 1 227 ? 12.884 8.837 22.587 1.00 58.75 227 PHE A O 1
ATOM 1828 N N . LEU A 1 228 ? 12.426 10.227 20.877 1.00 57.12 228 LEU A N 1
ATOM 1829 C CA . LEU A 1 228 ? 12.450 11.484 21.643 1.00 57.12 228 LEU A CA 1
ATOM 1830 C C . LEU A 1 228 ? 11.159 11.846 22.386 1.00 57.12 228 LEU A C 1
ATOM 1832 O O . LEU A 1 228 ? 11.176 12.831 23.107 1.00 57.12 228 LEU A O 1
ATOM 1836 N N . ASN A 1 229 ? 10.047 11.124 22.224 1.00 52.09 229 ASN A N 1
ATOM 1837 C CA . ASN A 1 229 ? 8.850 11.369 23.039 1.00 52.09 229 ASN A CA 1
ATOM 1838 C C . ASN A 1 229 ? 8.952 10.579 24.362 1.00 52.09 229 ASN A C 1
ATOM 1840 O O . ASN A 1 229 ? 8.731 9.359 24.340 1.00 52.09 229 ASN A O 1
ATOM 1844 N N . PRO A 1 230 ? 9.239 11.224 25.511 1.00 43.06 230 PRO A N 1
ATOM 1845 C CA . PRO A 1 230 ? 9.195 10.565 26.803 1.00 43.06 230 PRO A CA 1
ATOM 1846 C C . PRO A 1 230 ? 7.721 10.409 27.184 1.00 43.06 230 PRO A C 1
ATOM 1848 O O . PRO A 1 230 ? 7.043 11.352 27.572 1.00 43.06 230 PRO A O 1
ATOM 1851 N N . VAL A 1 231 ? 7.176 9.210 26.995 1.00 49.53 231 VAL A N 1
ATOM 1852 C CA . VAL A 1 231 ? 5.891 8.849 27.599 1.00 49.53 231 VAL A CA 1
ATOM 1853 C C . VAL A 1 231 ? 6.222 8.222 28.949 1.00 49.53 231 VAL A C 1
ATOM 1855 O O . VAL A 1 231 ? 6.836 7.155 28.975 1.00 49.53 231 VAL A O 1
ATOM 1858 N N . ASN A 1 232 ? 5.807 8.867 30.045 1.00 44.06 232 ASN A N 1
ATOM 1859 C CA . ASN A 1 232 ? 6.082 8.479 31.442 1.00 44.06 232 ASN A CA 1
ATOM 1860 C C . ASN A 1 232 ? 5.527 7.099 31.858 1.00 44.06 232 ASN A C 1
ATOM 1862 O O . ASN A 1 232 ? 5.709 6.678 32.991 1.00 44.06 232 ASN A O 1
ATOM 1866 N N . ASN A 1 233 ? 4.867 6.369 30.955 1.00 46.34 233 ASN A N 1
ATOM 1867 C CA . ASN A 1 233 ? 4.202 5.102 31.248 1.00 46.34 233 ASN A CA 1
ATOM 1868 C C . ASN A 1 233 ? 4.820 3.941 30.442 1.00 46.34 233 ASN A C 1
ATOM 1870 O O . ASN A 1 233 ? 4.542 3.787 29.248 1.00 46.34 233 ASN A O 1
ATOM 1874 N N . GLU A 1 234 ? 5.627 3.099 31.099 1.00 42.31 234 GLU A N 1
ATOM 1875 C CA . GLU A 1 234 ? 6.349 1.923 30.557 1.00 42.31 234 GLU A CA 1
ATOM 1876 C C . GLU A 1 234 ? 5.452 0.975 29.723 1.00 42.31 234 GLU A C 1
ATOM 1878 O O . GLU A 1 234 ? 5.826 0.505 28.642 1.00 42.31 234 GLU A O 1
ATOM 1883 N N . HIS A 1 235 ? 4.201 0.773 30.144 1.00 37.31 235 HIS A N 1
ATOM 1884 C CA . HIS A 1 235 ? 3.250 -0.119 29.468 1.00 37.31 235 HIS A CA 1
ATOM 1885 C C . HIS A 1 235 ? 2.673 0.471 28.159 1.00 37.31 235 HIS A C 1
ATOM 1887 O O . HIS A 1 235 ? 2.445 -0.250 27.177 1.00 37.31 235 HIS A O 1
ATOM 1893 N N . LEU A 1 236 ? 2.475 1.796 28.110 1.00 39.12 236 LEU A N 1
ATOM 1894 C CA . LEU A 1 236 ? 2.111 2.541 26.894 1.00 39.12 236 LEU A CA 1
ATOM 1895 C C . LEU A 1 236 ? 3.322 2.696 25.963 1.00 39.12 236 LEU A C 1
ATOM 1897 O O . LEU A 1 236 ? 3.166 2.592 24.741 1.00 39.12 236 LEU A O 1
ATOM 1901 N N . LYS A 1 237 ? 4.527 2.832 26.542 1.00 40.31 237 LYS A N 1
ATOM 1902 C CA . LYS A 1 237 ? 5.835 2.739 25.873 1.00 40.31 237 LYS A CA 1
ATOM 1903 C C . LYS A 1 237 ? 5.897 1.448 25.055 1.00 40.31 237 LYS A C 1
ATOM 1905 O O . LYS A 1 237 ? 6.110 1.520 23.853 1.00 40.31 237 LYS A O 1
ATOM 1910 N N . SER A 1 238 ? 5.601 0.290 25.652 1.00 37.44 238 SER A N 1
ATOM 1911 C CA . SER A 1 238 ? 5.622 -1.030 24.994 1.00 37.44 238 SER A CA 1
ATOM 1912 C C . SER A 1 238 ? 4.620 -1.164 23.830 1.00 37.44 238 SER A C 1
ATOM 1914 O O . SER A 1 238 ? 5.001 -1.520 22.710 1.00 37.44 238 SER A O 1
ATOM 1916 N N . ARG A 1 239 ? 3.339 -0.817 24.031 1.00 39.69 239 ARG A N 1
ATOM 1917 C CA . ARG A 1 239 ? 2.282 -0.984 23.006 1.00 39.69 239 ARG A CA 1
ATOM 1918 C C . ARG A 1 239 ? 2.377 0.026 21.855 1.00 39.69 239 ARG A C 1
ATOM 1920 O O . ARG A 1 239 ? 2.192 -0.353 20.694 1.00 39.69 239 ARG A O 1
ATOM 1927 N N . SER A 1 240 ? 2.676 1.291 22.158 1.00 41.53 240 SER A N 1
ATOM 1928 C CA . SER A 1 240 ? 2.872 2.346 21.155 1.00 41.53 240 SER A CA 1
ATOM 1929 C C . SER A 1 240 ? 4.182 2.147 20.387 1.00 41.53 240 SER A C 1
ATOM 1931 O O . SER A 1 240 ? 4.166 2.199 19.153 1.00 41.53 240 SER A O 1
ATOM 1933 N N . LYS A 1 241 ? 5.286 1.788 21.072 1.00 44.16 241 LYS A N 1
ATOM 1934 C CA . LYS A 1 241 ? 6.536 1.388 20.401 1.00 44.16 241 LYS A CA 1
ATOM 1935 C C . LYS A 1 241 ? 6.336 0.146 19.546 1.00 44.16 241 LYS A C 1
ATOM 1937 O O . LYS A 1 241 ? 6.823 0.149 18.432 1.00 44.16 241 LYS A O 1
ATOM 1942 N N . SER A 1 242 ? 5.596 -0.876 19.987 1.00 45.44 242 SER A N 1
ATOM 1943 C CA . SER A 1 242 ? 5.349 -2.108 19.211 1.00 45.44 242 SER A CA 1
ATOM 1944 C C . SER A 1 242 ? 4.548 -1.856 17.927 1.00 45.44 242 SER A C 1
ATOM 1946 O O . SER A 1 242 ? 4.905 -2.347 16.853 1.00 45.44 242 SER A O 1
ATOM 1948 N N . ARG A 1 243 ? 3.484 -1.045 17.998 1.00 48.31 243 ARG A N 1
ATOM 1949 C CA . ARG A 1 243 ? 2.645 -0.723 16.831 1.00 48.31 243 ARG A CA 1
ATOM 1950 C C . ARG A 1 243 ? 3.334 0.240 15.864 1.00 48.31 243 ARG A C 1
ATOM 1952 O O . ARG A 1 243 ? 3.240 0.033 14.656 1.00 48.31 243 ARG A O 1
ATOM 1959 N N . THR A 1 244 ? 4.029 1.249 16.386 1.00 49.09 244 THR A N 1
ATOM 1960 C CA . THR A 1 244 ? 4.818 2.189 15.580 1.00 49.09 244 THR A CA 1
ATOM 1961 C C . THR A 1 244 ? 6.030 1.477 14.980 1.00 49.09 244 THR A C 1
ATOM 1963 O O . THR A 1 244 ? 6.216 1.584 13.778 1.00 49.09 244 THR A O 1
ATOM 1966 N N . ARG A 1 245 ? 6.747 0.623 15.737 1.00 54.94 245 ARG A N 1
ATOM 1967 C CA . ARG A 1 245 ? 7.806 -0.260 15.205 1.00 54.94 245 ARG A CA 1
ATOM 1968 C C . ARG A 1 245 ? 7.297 -1.097 14.053 1.00 54.94 245 ARG A C 1
ATOM 1970 O O . ARG A 1 245 ? 7.865 -0.986 12.992 1.00 54.94 245 ARG A O 1
ATOM 1977 N N . ARG A 1 246 ? 6.227 -1.886 14.203 1.00 58.28 246 ARG A N 1
ATOM 1978 C CA . ARG A 1 246 ? 5.769 -2.789 13.122 1.00 58.28 246 ARG A CA 1
ATOM 1979 C C . ARG A 1 246 ? 5.458 -2.059 11.813 1.00 58.28 246 ARG A C 1
ATOM 1981 O O . ARG A 1 246 ? 5.771 -2.562 10.741 1.00 58.28 246 ARG A O 1
ATOM 1988 N N . VAL A 1 247 ? 4.849 -0.877 11.894 1.00 54.28 247 VAL A N 1
ATOM 1989 C CA . VAL A 1 247 ? 4.536 -0.070 10.707 1.00 54.28 247 VAL A CA 1
ATOM 1990 C C . VAL A 1 247 ? 5.795 0.594 10.150 1.00 54.28 247 VAL A C 1
ATOM 1992 O O . VAL A 1 247 ? 6.022 0.510 8.949 1.00 54.28 247 VAL A O 1
ATOM 1995 N N . THR A 1 248 ? 6.645 1.180 10.996 1.00 58.53 248 THR A N 1
ATOM 1996 C CA . THR A 1 248 ? 7.941 1.735 10.583 1.00 58.53 248 THR A CA 1
ATOM 1997 C C . THR A 1 248 ? 8.841 0.656 9.989 1.00 58.53 248 THR A C 1
ATOM 1999 O O . THR A 1 248 ? 9.461 0.918 8.977 1.00 58.53 248 THR A O 1
ATOM 2002 N N . THR A 1 249 ? 8.849 -0.571 10.515 1.00 61.41 249 THR A N 1
ATOM 2003 C CA . THR A 1 249 ? 9.565 -1.735 9.971 1.00 61.41 249 THR A CA 1
ATOM 2004 C C . THR A 1 249 ? 9.048 -2.108 8.586 1.00 61.41 249 THR A C 1
ATOM 2006 O O . THR A 1 249 ? 9.858 -2.391 7.720 1.00 61.41 249 THR A O 1
ATOM 2009 N N . MET A 1 250 ? 7.735 -2.047 8.334 1.00 63.28 250 MET A N 1
ATOM 2010 C CA . MET A 1 250 ? 7.179 -2.279 6.993 1.00 63.28 250 MET A CA 1
ATOM 2011 C C . MET A 1 250 ? 7.629 -1.210 5.986 1.00 63.28 250 MET A C 1
ATOM 2013 O O . MET A 1 250 ? 7.988 -1.538 4.858 1.00 63.28 250 MET A O 1
ATOM 2017 N N . LEU A 1 251 ? 7.643 0.063 6.393 1.00 61.03 251 LEU A N 1
ATOM 2018 C CA . LEU A 1 251 ? 8.159 1.157 5.562 1.00 61.03 251 LEU A CA 1
ATOM 2019 C C . LEU A 1 251 ? 9.676 1.080 5.373 1.00 61.03 251 LEU A C 1
ATOM 2021 O O . LEU A 1 251 ? 10.160 1.317 4.271 1.00 61.03 251 LEU A O 1
ATOM 2025 N N . LEU A 1 252 ? 10.427 0.740 6.420 1.00 65.56 252 LEU A N 1
ATOM 2026 C CA . LEU A 1 252 ? 11.875 0.575 6.354 1.00 65.56 252 LEU A CA 1
ATOM 2027 C C . LEU A 1 252 ? 12.220 -0.597 5.437 1.00 65.56 252 LEU A C 1
ATOM 2029 O O . LEU A 1 252 ? 13.050 -0.433 4.562 1.00 65.56 252 LEU A O 1
ATOM 2033 N N . ALA A 1 253 ? 11.534 -1.735 5.566 1.00 67.44 253 ALA A N 1
ATOM 2034 C CA . ALA A 1 253 ? 11.740 -2.906 4.718 1.00 67.44 253 ALA A CA 1
ATOM 2035 C C . ALA A 1 253 ? 11.448 -2.605 3.241 1.00 67.44 253 ALA A C 1
ATOM 2037 O O . ALA A 1 253 ? 12.223 -3.000 2.378 1.00 67.44 253 ALA A O 1
ATOM 2038 N N . SER A 1 254 ? 10.382 -1.853 2.942 1.00 66.31 254 SER A N 1
ATOM 2039 C CA . SER A 1 254 ? 10.065 -1.449 1.566 1.00 66.31 254 SER A CA 1
ATOM 2040 C C . SER A 1 254 ? 11.087 -0.461 0.982 1.00 66.31 254 SER A C 1
ATOM 2042 O O . SER A 1 254 ? 11.395 -0.549 -0.205 1.00 66.31 254 SER A O 1
ATOM 2044 N N . ASN A 1 255 ? 11.620 0.462 1.794 1.00 69.44 255 ASN A N 1
ATOM 2045 C CA . ASN A 1 255 ? 12.644 1.427 1.365 1.00 69.44 255 ASN A CA 1
ATOM 2046 C C . ASN A 1 255 ? 14.037 0.784 1.254 1.00 69.44 255 ASN A C 1
ATOM 2048 O O . ASN A 1 255 ? 14.764 1.068 0.309 1.00 69.44 255 ASN A O 1
ATOM 2052 N N . ILE A 1 256 ? 14.386 -0.128 2.167 1.00 73.19 256 ILE A N 1
ATOM 2053 C CA . ILE A 1 256 ? 15.602 -0.951 2.102 1.00 73.19 256 ILE A CA 1
ATOM 2054 C C . ILE A 1 256 ? 15.539 -1.863 0.877 1.00 73.19 256 ILE A C 1
ATOM 2056 O O . ILE A 1 256 ? 16.515 -1.952 0.147 1.00 73.19 256 ILE A O 1
ATOM 2060 N N . GLY A 1 257 ? 14.390 -2.488 0.605 1.00 71.31 257 GLY A N 1
ATOM 2061 C CA . GLY A 1 257 ? 14.192 -3.301 -0.595 1.00 71.31 257 GLY A CA 1
ATOM 2062 C C . GLY A 1 257 ? 14.375 -2.494 -1.881 1.00 71.31 257 GLY A C 1
ATOM 2063 O O . GLY A 1 257 ? 15.040 -2.960 -2.797 1.00 71.31 257 GLY A O 1
ATOM 2064 N N . PHE A 1 258 ? 13.858 -1.264 -1.935 1.00 72.44 258 PHE A N 1
ATOM 2065 C CA . PHE A 1 258 ? 14.054 -0.373 -3.084 1.00 72.44 258 PHE A CA 1
ATOM 2066 C C . PHE A 1 258 ? 15.533 0.014 -3.261 1.00 72.44 258 PHE A C 1
ATOM 2068 O O . PHE A 1 258 ? 16.084 -0.083 -4.355 1.00 72.44 258 PHE A O 1
ATOM 2075 N N . LEU A 1 259 ? 16.206 0.380 -2.169 1.00 73.12 259 LEU A N 1
ATOM 2076 C CA . LEU A 1 259 ? 17.631 0.712 -2.165 1.00 73.12 259 LEU A CA 1
ATOM 2077 C C . LEU A 1 259 ? 18.538 -0.470 -2.517 1.00 73.12 259 LEU A C 1
ATOM 2079 O O . LEU A 1 259 ? 19.541 -0.275 -3.186 1.00 73.12 259 LEU A O 1
ATOM 2083 N N . ALA A 1 260 ? 18.201 -1.679 -2.076 1.00 76.56 260 ALA A N 1
ATOM 2084 C CA . ALA A 1 260 ? 19.015 -2.865 -2.310 1.00 76.56 260 ALA A CA 1
ATOM 2085 C C . ALA A 1 260 ? 18.794 -3.462 -3.707 1.00 76.56 260 ALA A C 1
ATOM 2087 O O . ALA A 1 260 ? 19.734 -3.968 -4.311 1.00 76.56 260 ALA A O 1
ATOM 2088 N N . LEU A 1 261 ? 17.560 -3.414 -4.222 1.00 79.88 261 LEU A N 1
ATOM 2089 C CA . LEU A 1 261 ? 17.176 -4.134 -5.440 1.00 79.88 261 LEU A CA 1
ATOM 2090 C C . LEU A 1 261 ? 17.013 -3.231 -6.672 1.00 79.88 261 LEU A C 1
ATOM 2092 O O . LEU A 1 261 ? 17.117 -3.721 -7.792 1.00 79.88 261 LEU A O 1
ATOM 2096 N N . VAL A 1 262 ? 16.760 -1.928 -6.503 1.00 78.06 262 VAL A N 1
ATOM 2097 C CA . VAL A 1 262 ? 16.478 -1.013 -7.629 1.00 78.06 262 VAL A CA 1
ATOM 2098 C C . VAL A 1 262 ? 17.604 -0.004 -7.849 1.00 78.06 262 VAL A C 1
ATOM 2100 O O . VAL A 1 262 ? 17.990 0.232 -8.993 1.00 78.06 262 VAL A O 1
ATOM 2103 N N . ALA A 1 263 ? 18.164 0.576 -6.784 1.00 75.00 263 ALA A N 1
ATOM 2104 C CA . ALA A 1 263 ? 19.178 1.626 -6.919 1.00 75.00 263 ALA A CA 1
ATOM 2105 C C . ALA A 1 263 ? 20.490 1.166 -7.601 1.00 75.00 263 ALA A C 1
ATOM 2107 O O . ALA A 1 263 ? 20.925 1.858 -8.523 1.00 75.00 263 ALA A O 1
ATOM 2108 N N . PRO A 1 264 ? 21.102 0.009 -7.258 1.00 80.00 264 PRO A N 1
ATOM 2109 C CA . PRO A 1 264 ? 22.365 -0.420 -7.867 1.00 80.00 264 PRO A CA 1
ATOM 2110 C C . PRO A 1 264 ? 22.225 -0.674 -9.369 1.00 80.00 264 PRO A C 1
ATOM 2112 O O . PRO A 1 264 ? 23.089 -0.297 -10.154 1.00 80.00 264 PRO A O 1
ATOM 2115 N N . ALA A 1 265 ? 21.087 -1.246 -9.765 1.00 74.75 265 ALA A N 1
ATOM 2116 C CA . ALA A 1 265 ? 20.759 -1.536 -11.151 1.00 74.75 265 ALA A CA 1
ATOM 2117 C C . ALA A 1 265 ? 20.681 -0.281 -12.020 1.00 74.75 265 ALA A C 1
ATOM 2119 O O . ALA A 1 265 ? 21.151 -0.251 -13.152 1.00 74.75 265 ALA A O 1
ATOM 2120 N N . GLN A 1 266 ? 20.113 0.783 -11.478 1.00 72.81 266 GLN A N 1
ATOM 2121 C CA . GLN A 1 266 ? 19.867 2.003 -12.232 1.00 72.81 266 GLN A CA 1
ATOM 2122 C C . GLN A 1 266 ? 21.085 2.925 -12.259 1.00 72.81 266 GLN A C 1
ATOM 2124 O O . GLN A 1 266 ? 21.326 3.586 -13.265 1.00 72.81 266 GLN A O 1
ATOM 2129 N N . ILE A 1 267 ? 21.900 2.906 -11.200 1.00 77.81 267 ILE A N 1
ATOM 2130 C CA . ILE A 1 267 ? 23.237 3.513 -11.216 1.00 77.81 267 ILE A CA 1
ATOM 2131 C C . ILE A 1 267 ? 24.096 2.832 -12.285 1.00 77.81 267 ILE A C 1
ATOM 2133 O O . ILE A 1 267 ? 24.737 3.520 -13.076 1.00 77.81 267 ILE A O 1
ATOM 2137 N N . PHE A 1 268 ? 24.059 1.498 -12.362 1.00 80.25 268 PHE A N 1
ATOM 2138 C CA . PHE A 1 268 ? 24.751 0.764 -13.415 1.00 80.25 268 PHE A CA 1
ATOM 2139 C C . PHE A 1 268 ? 24.293 1.196 -14.810 1.00 80.25 268 PHE A C 1
ATOM 2141 O O . PHE A 1 268 ? 25.131 1.554 -15.629 1.00 80.25 268 PHE A O 1
ATOM 2148 N N . TYR A 1 269 ? 22.987 1.237 -15.092 1.00 74.75 269 TYR A N 1
ATOM 2149 C CA . TYR A 1 269 ? 22.518 1.658 -16.416 1.00 74.75 269 TYR A CA 1
ATOM 2150 C C . TYR A 1 269 ? 22.895 3.106 -16.750 1.00 74.75 269 TYR A C 1
ATOM 2152 O O . TYR A 1 269 ? 23.280 3.376 -17.884 1.00 74.75 269 TYR A O 1
ATOM 2160 N N . ALA A 1 270 ? 22.844 4.028 -15.786 1.00 73.44 270 ALA A N 1
ATOM 2161 C CA . ALA A 1 270 ? 23.249 5.413 -16.015 1.00 73.44 270 ALA A CA 1
ATOM 2162 C C . ALA A 1 270 ? 24.746 5.544 -16.353 1.00 73.44 270 ALA A C 1
ATOM 2164 O O . ALA A 1 270 ? 25.101 6.293 -17.260 1.00 73.44 270 ALA A O 1
ATOM 2165 N N . LEU A 1 271 ? 25.611 4.791 -15.664 1.00 75.50 271 LEU A N 1
ATOM 2166 C CA . LEU A 1 271 ? 27.062 4.813 -15.883 1.00 75.50 271 LEU A CA 1
ATOM 2167 C C . LEU A 1 271 ? 27.491 4.047 -17.141 1.00 75.50 271 LEU A C 1
ATOM 2169 O O . LEU A 1 271 ? 28.442 4.446 -17.809 1.00 75.50 271 LEU A O 1
ATOM 2173 N N . SER A 1 272 ? 26.811 2.949 -17.461 1.00 68.69 272 SER A N 1
ATOM 2174 C CA . SER A 1 272 ? 27.170 2.076 -18.582 1.00 68.69 272 SER A CA 1
ATOM 2175 C C . SER A 1 272 ? 26.618 2.560 -19.927 1.00 68.69 272 SER A C 1
ATOM 2177 O O . SER A 1 272 ? 27.178 2.229 -20.966 1.00 68.69 272 SER A O 1
ATOM 2179 N N . PHE A 1 273 ? 25.555 3.374 -19.930 1.00 63.62 273 PHE A N 1
ATOM 2180 C CA . PHE A 1 273 ? 25.074 4.084 -21.125 1.00 63.62 273 PHE A CA 1
ATOM 2181 C C . PHE A 1 273 ? 25.678 5.495 -21.276 1.00 63.62 273 PHE A C 1
ATOM 2183 O O . PHE A 1 273 ? 25.219 6.270 -22.122 1.00 63.62 273 PHE A O 1
ATOM 2190 N N . ASP A 1 274 ? 26.716 5.833 -20.498 1.00 61.25 274 ASP A N 1
ATOM 2191 C CA . ASP A 1 274 ? 27.469 7.081 -20.648 1.00 61.25 274 ASP A CA 1
ATOM 2192 C C . ASP A 1 274 ? 28.060 7.182 -22.075 1.00 61.25 274 ASP A C 1
ATOM 2194 O O . ASP A 1 274 ? 28.818 6.301 -22.504 1.00 61.25 274 ASP A O 1
ATOM 2198 N N . PRO A 1 275 ? 27.743 8.252 -22.832 1.00 49.31 275 PRO A N 1
ATOM 2199 C CA . PRO A 1 275 ? 28.251 8.487 -24.178 1.00 49.31 275 PRO A CA 1
ATOM 2200 C C . PRO A 1 275 ? 29.771 8.398 -24.350 1.00 49.31 275 PRO A C 1
ATOM 2202 O O . PRO A 1 275 ? 30.205 8.181 -25.482 1.00 49.31 275 PRO A O 1
ATOM 2205 N N . LEU A 1 276 ? 30.553 8.588 -23.285 1.00 50.44 276 LEU A N 1
ATOM 2206 C CA . LEU A 1 276 ? 32.017 8.651 -23.324 1.00 50.44 276 LEU A CA 1
ATOM 2207 C C . LEU A 1 276 ? 32.705 7.282 -23.168 1.00 50.44 276 LEU A C 1
ATOM 2209 O O . LEU A 1 276 ? 33.874 7.137 -23.527 1.00 50.44 276 LEU A O 1
ATOM 2213 N N . ARG A 1 277 ? 31.994 6.268 -22.658 1.00 60.28 277 ARG A N 1
ATOM 2214 C CA . ARG A 1 277 ? 32.553 4.963 -22.254 1.00 60.28 277 ARG A CA 1
ATOM 2215 C C . ARG A 1 277 ? 32.190 3.798 -23.181 1.00 60.28 277 ARG A C 1
ATOM 2217 O O . ARG A 1 277 ? 32.164 2.663 -22.727 1.00 60.28 277 ARG A O 1
ATOM 2224 N N . GLY A 1 278 ? 31.909 4.066 -24.461 1.00 59.03 278 GLY A N 1
ATOM 2225 C CA . GLY A 1 278 ? 31.474 3.044 -25.427 1.00 59.03 278 GLY A CA 1
ATOM 2226 C C . GLY A 1 278 ? 32.264 1.729 -25.336 1.00 59.03 278 GLY A C 1
ATOM 2227 O O . GLY A 1 278 ? 33.462 1.761 -25.083 1.00 59.03 278 GLY A O 1
ATOM 2228 N N . ILE A 1 279 ? 31.582 0.598 -25.532 1.00 66.69 279 ILE A N 1
ATOM 2229 C CA . ILE A 1 279 ? 32.131 -0.760 -25.378 1.00 66.69 279 ILE A CA 1
ATOM 2230 C C . ILE A 1 279 ? 33.241 -0.983 -26.414 1.00 66.69 279 ILE A C 1
ATOM 2232 O O . ILE A 1 279 ? 32.980 -0.897 -27.615 1.00 66.69 279 ILE A O 1
ATOM 2236 N N . ARG A 1 280 ? 34.474 -1.238 -25.960 1.00 69.69 280 ARG A N 1
ATOM 2237 C CA . ARG A 1 280 ? 35.669 -1.344 -26.820 1.00 69.69 280 ARG A CA 1
ATOM 2238 C C . ARG A 1 280 ? 36.100 -2.782 -27.066 1.00 69.69 280 ARG A C 1
ATOM 2240 O O . ARG A 1 280 ? 36.776 -3.031 -28.061 1.00 69.69 280 ARG A O 1
ATOM 2247 N N . SER A 1 281 ? 35.708 -3.716 -26.198 1.00 74.94 281 SER A N 1
ATOM 2248 C CA . SER A 1 281 ? 36.085 -5.128 -26.308 1.00 74.94 281 SER A CA 1
ATOM 2249 C C . SER A 1 281 ? 34.888 -6.093 -26.223 1.00 74.94 281 SER A C 1
ATOM 2251 O O . SER A 1 281 ? 33.865 -5.783 -25.604 1.00 74.94 281 SER A O 1
ATOM 2253 N N . PRO A 1 282 ? 34.989 -7.293 -26.826 1.00 69.56 282 PRO A N 1
ATOM 2254 C CA . PRO A 1 282 ? 33.977 -8.344 -26.689 1.00 69.56 282 PRO A CA 1
ATOM 2255 C C . PRO A 1 282 ? 33.768 -8.804 -25.239 1.00 69.56 282 PRO A C 1
ATOM 2257 O O . PRO A 1 282 ? 32.645 -9.129 -24.853 1.00 69.56 282 PRO A O 1
ATOM 2260 N N . ASP A 1 283 ? 34.821 -8.795 -24.421 1.00 74.75 283 ASP A N 1
ATOM 2261 C CA . ASP A 1 283 ? 34.734 -9.161 -23.004 1.00 74.75 283 ASP A CA 1
ATOM 2262 C C . ASP A 1 283 ? 34.004 -8.090 -22.185 1.00 74.75 283 ASP A C 1
ATOM 2264 O O . ASP A 1 283 ? 33.180 -8.420 -21.328 1.00 74.75 283 ASP A O 1
ATOM 2268 N N . GLU A 1 284 ? 34.200 -6.807 -22.508 1.00 74.44 284 GLU A N 1
ATOM 2269 C CA . GLU A 1 284 ? 33.372 -5.721 -21.970 1.00 74.44 284 GLU A CA 1
ATOM 2270 C C . GLU A 1 284 ? 31.900 -5.892 -22.361 1.00 74.44 284 GLU A C 1
ATOM 2272 O O . GLU A 1 284 ? 31.022 -5.686 -21.523 1.00 74.44 284 GLU A O 1
ATOM 2277 N N . TYR A 1 285 ? 31.610 -6.322 -23.596 1.00 75.44 285 TYR A N 1
ATOM 2278 C CA . TYR A 1 285 ? 30.240 -6.596 -24.038 1.00 75.44 285 TYR A CA 1
ATOM 2279 C C . TYR A 1 285 ? 29.602 -7.759 -23.264 1.00 75.44 285 TYR A C 1
ATOM 2281 O O . TYR A 1 285 ? 28.484 -7.626 -22.759 1.00 75.44 285 TYR A O 1
ATOM 2289 N N . LYS A 1 286 ? 30.312 -8.888 -23.119 1.00 73.94 286 LYS A N 1
ATOM 2290 C CA . LYS A 1 286 ? 29.852 -10.043 -22.325 1.00 73.94 286 LYS A CA 1
ATOM 2291 C C . LYS A 1 286 ? 29.588 -9.639 -20.871 1.00 73.94 286 LYS A C 1
ATOM 2293 O O . LYS A 1 286 ? 28.520 -9.937 -20.334 1.00 73.94 286 LYS A O 1
ATOM 2298 N N . SER A 1 287 ? 30.527 -8.922 -20.254 1.00 79.69 287 SER A N 1
ATOM 2299 C CA . SER A 1 287 ? 30.405 -8.425 -18.879 1.00 79.69 287 SER A CA 1
ATOM 2300 C C . SER A 1 287 ? 29.197 -7.496 -18.718 1.00 79.69 287 SER A C 1
ATOM 2302 O O . SER A 1 287 ? 28.375 -7.696 -17.821 1.00 79.69 287 SER A O 1
ATOM 2304 N N . PHE A 1 288 ? 29.016 -6.551 -19.645 1.00 79.44 288 PHE A N 1
ATOM 2305 C CA . PHE A 1 288 ? 27.871 -5.642 -19.670 1.00 79.44 288 PHE A CA 1
ATOM 2306 C C . PHE A 1 288 ? 26.533 -6.390 -19.763 1.00 79.44 288 PHE A C 1
ATOM 2308 O O . PHE A 1 288 ? 25.595 -6.063 -19.034 1.00 79.44 288 PHE A O 1
ATOM 2315 N N . MET A 1 289 ? 26.444 -7.421 -20.610 1.00 77.69 289 MET A N 1
ATOM 2316 C CA . MET A 1 289 ? 25.237 -8.244 -20.752 1.00 77.69 289 MET A CA 1
ATOM 2317 C C . MET A 1 289 ? 24.913 -9.018 -19.468 1.00 77.69 289 MET A C 1
ATOM 2319 O O . MET A 1 289 ? 23.770 -9.002 -19.009 1.00 77.69 289 MET A O 1
ATOM 2323 N N . ILE A 1 290 ? 25.913 -9.656 -18.849 1.00 81.31 290 ILE A N 1
ATOM 2324 C CA . ILE A 1 290 ? 25.735 -10.408 -17.596 1.00 81.31 290 ILE A CA 1
ATOM 2325 C C . ILE A 1 290 ? 25.289 -9.473 -16.469 1.00 81.31 290 ILE A C 1
ATOM 2327 O O . ILE A 1 290 ? 24.297 -9.746 -15.790 1.00 81.31 290 ILE A O 1
ATOM 2331 N N . GLN A 1 291 ? 25.984 -8.349 -16.292 1.00 83.00 291 GLN A N 1
ATOM 2332 C CA . GLN A 1 291 ? 25.636 -7.342 -15.292 1.00 83.00 291 GLN A CA 1
ATOM 2333 C C . GLN A 1 291 ? 24.226 -6.793 -15.541 1.00 83.00 291 GLN A C 1
ATOM 2335 O O . GLN A 1 291 ? 23.402 -6.772 -14.626 1.00 83.00 291 GLN A O 1
ATOM 2340 N N . GLY A 1 292 ? 23.904 -6.444 -16.789 1.00 81.62 292 GLY A N 1
ATOM 2341 C CA . GLY A 1 292 ? 22.575 -5.992 -17.192 1.00 81.62 292 GLY A CA 1
ATOM 2342 C C . GLY A 1 292 ? 21.473 -6.992 -16.837 1.00 81.62 292 GLY A C 1
ATOM 2343 O O . GLY A 1 292 ? 20.442 -6.595 -16.297 1.00 81.62 292 GLY A O 1
ATOM 2344 N N . ASN A 1 293 ? 21.695 -8.289 -17.052 1.00 84.38 293 ASN A N 1
ATOM 2345 C CA . ASN A 1 293 ? 20.734 -9.323 -16.670 1.00 84.38 293 ASN A CA 1
ATOM 2346 C C . ASN A 1 293 ? 20.531 -9.405 -15.155 1.00 84.38 293 ASN A C 1
ATOM 2348 O O . ASN A 1 293 ? 19.390 -9.458 -14.696 1.00 84.38 293 ASN A O 1
ATOM 2352 N N . ILE A 1 294 ? 21.616 -9.387 -14.373 1.00 86.81 294 ILE A N 1
ATOM 2353 C CA . ILE A 1 294 ? 21.554 -9.419 -12.903 1.00 86.81 294 ILE A CA 1
ATOM 2354 C C . ILE A 1 294 ? 20.718 -8.245 -12.397 1.00 86.81 294 ILE A C 1
ATOM 2356 O O . ILE A 1 294 ? 19.772 -8.419 -11.627 1.00 86.81 294 ILE A O 1
ATOM 2360 N N . TYR A 1 295 ? 21.025 -7.044 -12.872 1.00 86.75 295 TYR A N 1
ATOM 2361 C CA . TYR A 1 295 ? 20.332 -5.829 -12.473 1.00 86.75 295 TYR A CA 1
ATOM 2362 C C . TYR A 1 295 ? 18.859 -5.827 -12.880 1.00 86.75 295 TYR A C 1
ATOM 2364 O O . TYR A 1 295 ? 17.999 -5.417 -12.094 1.00 86.75 295 TYR A O 1
ATOM 2372 N N . GLN A 1 296 ? 18.538 -6.367 -14.054 1.00 87.00 296 GLN A N 1
ATOM 2373 C CA . GLN A 1 296 ? 17.156 -6.502 -14.481 1.00 87.00 296 GLN A CA 1
ATOM 2374 C C . GLN A 1 296 ? 16.377 -7.524 -13.639 1.00 87.00 296 GLN A C 1
ATOM 2376 O O . GLN A 1 296 ? 15.208 -7.285 -13.312 1.00 87.00 296 GLN A O 1
ATOM 2381 N N . CYS A 1 297 ? 17.014 -8.628 -13.240 1.00 89.56 297 CYS A N 1
ATOM 2382 C CA . CYS A 1 297 ? 16.441 -9.583 -12.295 1.00 89.56 297 CYS A CA 1
ATOM 2383 C C . CYS A 1 297 ? 16.118 -8.904 -10.960 1.00 89.56 297 CYS A C 1
ATOM 2385 O O . CYS A 1 297 ? 14.997 -9.043 -10.470 1.00 89.56 297 CYS A O 1
ATOM 2387 N N . LEU A 1 298 ? 17.044 -8.118 -10.402 1.00 89.19 298 LEU A N 1
ATOM 2388 C CA . LEU A 1 298 ? 16.838 -7.411 -9.133 1.00 89.19 298 LEU A CA 1
ATOM 2389 C C . LEU A 1 298 ? 15.652 -6.433 -9.203 1.00 89.19 298 LEU A C 1
ATOM 2391 O O . LEU A 1 298 ? 14.748 -6.500 -8.364 1.00 89.19 298 LEU A O 1
ATOM 2395 N N . ILE A 1 299 ? 15.595 -5.596 -10.246 1.00 87.94 299 ILE A N 1
ATOM 2396 C CA . ILE A 1 299 ? 14.497 -4.637 -10.444 1.00 87.94 299 ILE A CA 1
ATOM 2397 C C . ILE A 1 299 ? 13.151 -5.362 -10.576 1.00 87.94 299 ILE A C 1
ATOM 2399 O O . ILE A 1 299 ? 12.179 -4.996 -9.915 1.00 87.94 299 ILE A O 1
ATOM 2403 N N . ASN A 1 300 ? 13.065 -6.389 -11.425 1.00 90.81 300 ASN A N 1
ATOM 2404 C CA . ASN A 1 300 ? 11.800 -7.094 -11.650 1.00 90.81 300 ASN A CA 1
ATOM 2405 C C . ASN A 1 300 ? 11.356 -7.883 -10.407 1.00 90.81 300 ASN A C 1
ATOM 2407 O O . ASN A 1 300 ? 10.161 -7.941 -10.113 1.00 90.81 300 ASN A O 1
ATOM 2411 N N . THR A 1 301 ? 12.306 -8.425 -9.636 1.00 91.69 301 THR A N 1
ATOM 2412 C CA . THR A 1 301 ? 12.025 -9.068 -8.343 1.00 91.69 301 THR A CA 1
ATOM 2413 C C . THR A 1 301 ? 11.368 -8.090 -7.387 1.00 91.69 301 THR A C 1
ATOM 2415 O O . THR A 1 301 ? 10.366 -8.423 -6.757 1.00 91.69 301 THR A O 1
ATOM 2418 N N . TYR A 1 302 ? 11.903 -6.870 -7.296 1.00 90.31 302 TYR A N 1
ATOM 2419 C CA . TYR A 1 302 ? 11.355 -5.837 -6.427 1.00 90.31 302 TYR A CA 1
ATOM 2420 C C . TYR A 1 302 ? 9.876 -5.561 -6.732 1.00 90.31 302 TYR A C 1
ATOM 2422 O O . TYR A 1 302 ? 9.044 -5.599 -5.822 1.00 90.31 302 TYR A O 1
ATOM 2430 N N . TYR A 1 303 ? 9.529 -5.363 -8.008 1.00 91.88 303 TYR A N 1
ATOM 2431 C CA . TYR A 1 303 ? 8.144 -5.110 -8.418 1.00 91.88 303 TYR A CA 1
ATOM 2432 C C . TYR A 1 303 ? 7.220 -6.325 -8.193 1.00 91.88 303 TYR A C 1
ATOM 2434 O O . TYR A 1 303 ? 6.036 -6.156 -7.896 1.00 91.88 303 TYR A O 1
ATOM 2442 N N . ALA A 1 304 ? 7.739 -7.554 -8.245 1.00 94.00 304 ALA A N 1
ATOM 2443 C CA . ALA A 1 304 ? 6.972 -8.759 -7.917 1.00 94.00 304 ALA A CA 1
ATOM 2444 C C . ALA A 1 304 ? 6.804 -9.000 -6.397 1.00 94.00 304 ALA A C 1
ATOM 2446 O O . ALA A 1 304 ? 5.849 -9.651 -5.971 1.00 94.00 304 ALA A O 1
ATOM 2447 N N . ALA A 1 305 ? 7.693 -8.463 -5.554 1.00 89.56 305 ALA A N 1
ATOM 2448 C CA . ALA A 1 305 ? 7.824 -8.844 -4.144 1.00 89.56 305 ALA A CA 1
ATOM 2449 C C . ALA A 1 305 ? 6.904 -8.101 -3.152 1.00 89.56 305 ALA A C 1
ATOM 2451 O O . ALA A 1 305 ? 7.005 -8.324 -1.941 1.00 89.56 305 ALA A O 1
ATOM 2452 N N . ALA A 1 306 ? 5.975 -7.246 -3.602 1.00 87.19 306 ALA A N 1
ATOM 2453 C CA . ALA A 1 306 ? 5.136 -6.447 -2.693 1.00 87.19 306 ALA A CA 1
ATOM 2454 C C . ALA A 1 306 ? 4.344 -7.298 -1.683 1.00 87.19 306 ALA A C 1
ATOM 2456 O O . ALA A 1 306 ? 4.209 -6.923 -0.512 1.00 87.19 306 ALA A O 1
ATOM 2457 N N . PHE A 1 307 ? 3.863 -8.466 -2.120 1.00 88.81 307 PHE A N 1
ATOM 2458 C CA . PHE A 1 307 ? 3.194 -9.434 -1.255 1.00 88.81 307 PHE A CA 1
ATOM 2459 C C . PHE A 1 307 ? 4.109 -9.927 -0.138 1.00 88.81 307 PHE A C 1
ATOM 2461 O O . PHE A 1 307 ? 3.715 -9.917 1.028 1.00 88.81 307 PHE A O 1
ATOM 2468 N N . VAL A 1 308 ? 5.341 -10.309 -0.483 1.00 88.12 308 VAL A N 1
ATOM 2469 C CA . VAL A 1 308 ? 6.346 -10.808 0.462 1.00 88.12 308 VAL A CA 1
ATOM 2470 C C . VAL A 1 308 ? 6.655 -9.737 1.505 1.00 88.12 308 VAL A C 1
ATOM 2472 O O . VAL A 1 308 ? 6.596 -10.017 2.705 1.00 88.12 308 VAL A O 1
ATOM 2475 N N . PHE A 1 309 ? 6.873 -8.489 1.077 1.00 83.88 309 PHE A N 1
ATOM 2476 C CA . PHE A 1 309 ? 7.118 -7.373 1.993 1.00 83.88 309 PHE A CA 1
ATOM 2477 C C . PHE A 1 309 ? 5.943 -7.133 2.949 1.00 83.88 309 PHE A C 1
ATOM 2479 O O . PHE A 1 309 ? 6.149 -6.995 4.160 1.00 83.88 309 PHE A O 1
ATOM 2486 N N . CYS A 1 310 ? 4.704 -7.130 2.447 1.00 81.50 310 CYS A N 1
ATOM 2487 C CA . CYS A 1 310 ? 3.512 -6.944 3.279 1.00 81.50 310 CYS A CA 1
ATOM 2488 C C . CYS A 1 310 ? 3.285 -8.118 4.242 1.00 81.50 310 CYS A C 1
ATOM 2490 O O . CYS A 1 310 ? 2.934 -7.913 5.410 1.00 81.50 310 CYS A O 1
ATOM 2492 N N . PHE A 1 311 ? 3.509 -9.344 3.773 1.00 85.00 311 PHE A N 1
ATOM 2493 C CA . PHE A 1 311 ? 3.322 -10.568 4.542 1.00 85.00 311 PHE A CA 1
ATOM 2494 C C . PHE A 1 311 ? 4.333 -10.692 5.684 1.00 85.00 311 PHE A C 1
ATOM 2496 O O . PHE A 1 311 ? 3.937 -10.930 6.830 1.00 85.00 311 PHE A O 1
ATOM 2503 N N . ALA A 1 312 ? 5.618 -10.469 5.397 1.00 79.94 312 ALA A N 1
ATOM 2504 C CA . ALA A 1 312 ? 6.686 -10.514 6.390 1.00 79.94 312 ALA A CA 1
ATOM 2505 C C . ALA A 1 312 ? 6.510 -9.420 7.455 1.00 79.94 312 ALA A C 1
ATOM 2507 O O . ALA A 1 312 ? 6.639 -9.671 8.655 1.00 79.94 312 ALA A O 1
ATOM 2508 N N . SER A 1 313 ? 6.130 -8.214 7.030 1.00 71.25 313 SER A N 1
ATOM 2509 C CA . SER A 1 313 ? 6.143 -7.039 7.905 1.00 71.25 313 SER A CA 1
ATOM 2510 C C . SER A 1 313 ? 4.872 -6.855 8.745 1.00 71.25 313 SER A C 1
ATOM 2512 O O . SER A 1 313 ? 4.914 -6.216 9.798 1.00 71.25 313 SER A O 1
ATOM 2514 N N . SER A 1 314 ? 3.717 -7.394 8.322 1.00 74.56 314 SER A N 1
ATOM 2515 C CA . SER A 1 314 ? 2.420 -7.101 8.955 1.00 74.56 314 SER A CA 1
ATOM 2516 C C . SER A 1 314 ? 1.681 -8.352 9.438 1.00 74.56 314 SER A C 1
ATOM 2518 O O . SER A 1 314 ? 1.119 -9.134 8.672 1.00 74.56 314 SER A O 1
ATOM 2520 N N . SER A 1 315 ? 1.585 -8.521 10.763 1.00 74.25 315 SER A N 1
ATOM 2521 C CA . SER A 1 315 ? 0.755 -9.577 11.371 1.00 74.25 315 SER A CA 1
ATOM 2522 C C . SER A 1 315 ? -0.748 -9.371 11.140 1.00 74.25 315 SER A C 1
ATOM 2524 O O . SER A 1 315 ? -1.507 -10.339 11.089 1.00 74.25 315 SER A O 1
ATOM 2526 N N . ILE A 1 316 ? -1.187 -8.121 10.952 1.00 75.69 316 ILE A N 1
ATOM 2527 C CA . ILE A 1 316 ? -2.587 -7.801 10.645 1.00 75.69 316 ILE A CA 1
ATOM 2528 C C . ILE A 1 316 ? -2.923 -8.248 9.220 1.00 75.69 316 ILE A C 1
ATOM 2530 O O . ILE A 1 316 ? -3.968 -8.859 9.010 1.00 75.69 316 ILE A O 1
ATOM 2534 N N . PHE A 1 317 ? -2.020 -7.999 8.268 1.00 83.75 317 PHE A N 1
ATOM 2535 C CA . PHE A 1 317 ? -2.156 -8.448 6.882 1.00 83.75 317 PHE A CA 1
ATOM 2536 C C . PHE A 1 317 ? -2.263 -9.977 6.806 1.00 83.75 317 PHE A C 1
ATOM 2538 O O . PHE A 1 317 ? -3.221 -10.496 6.237 1.00 83.75 317 PHE A O 1
ATOM 2545 N N . ARG A 1 318 ? -1.379 -10.700 7.511 1.00 87.31 318 ARG A N 1
ATOM 2546 C CA . ARG A 1 318 ? -1.433 -12.171 7.619 1.00 87.31 318 ARG A CA 1
ATOM 2547 C C . ARG A 1 318 ? -2.777 -12.686 8.146 1.00 87.31 318 ARG A C 1
ATOM 2549 O O . ARG A 1 318 ? -3.327 -13.641 7.604 1.00 87.31 318 ARG A O 1
ATOM 2556 N N . ARG A 1 319 ? -3.345 -12.047 9.176 1.00 85.12 319 ARG A N 1
ATOM 2557 C CA . ARG A 1 319 ? -4.660 -12.434 9.725 1.00 85.12 319 ARG A CA 1
ATOM 2558 C C . ARG A 1 319 ? -5.798 -12.195 8.728 1.00 85.12 319 ARG A C 1
ATOM 2560 O O . ARG A 1 319 ? -6.727 -12.996 8.676 1.00 85.12 319 ARG A O 1
ATOM 2567 N N . GLU A 1 320 ? -5.747 -11.117 7.949 1.00 86.56 320 GLU A N 1
ATOM 2568 C CA . GLU A 1 320 ? -6.769 -10.828 6.934 1.00 86.56 320 GLU A CA 1
ATOM 2569 C C . GLU A 1 320 ? -6.667 -11.746 5.706 1.00 86.56 320 GLU A C 1
ATOM 2571 O O . GLU A 1 320 ? -7.713 -12.134 5.182 1.00 86.56 320 GLU A O 1
ATOM 2576 N N . ILE A 1 321 ? -5.462 -12.178 5.313 1.00 88.31 321 ILE A N 1
ATOM 2577 C CA . ILE A 1 321 ? -5.273 -13.235 4.303 1.00 88.31 321 ILE A CA 1
ATOM 2578 C C . ILE A 1 321 ? -5.865 -14.554 4.782 1.00 88.31 321 ILE A C 1
ATOM 2580 O O . ILE A 1 321 ? -6.664 -15.148 4.065 1.00 88.31 321 ILE A O 1
ATOM 2584 N N . LYS A 1 322 ? -5.551 -14.986 6.014 1.00 87.56 322 LYS A N 1
ATOM 2585 C CA . LYS A 1 322 ? -6.126 -16.223 6.574 1.00 87.56 322 LYS A CA 1
ATOM 2586 C C . LYS A 1 322 ? -7.650 -16.212 6.488 1.00 87.56 322 LYS A C 1
ATOM 2588 O O . LYS A 1 322 ? -8.243 -17.214 6.110 1.00 87.56 322 LYS A O 1
ATOM 2593 N N . LYS A 1 323 ? -8.281 -15.067 6.764 1.00 86.19 323 LYS A N 1
ATOM 2594 C CA . LYS A 1 323 ? -9.730 -14.897 6.608 1.00 86.19 323 LYS A CA 1
ATOM 2595 C C . LYS A 1 323 ? -10.205 -14.937 5.157 1.00 86.19 323 LYS A C 1
ATOM 2597 O O . LYS A 1 323 ? -11.331 -15.354 4.950 1.00 86.19 323 LYS A O 1
ATOM 2602 N N . LEU A 1 324 ? -9.446 -14.427 4.182 1.00 84.75 324 LEU A N 1
ATOM 2603 C CA . LEU A 1 324 ? -9.825 -14.530 2.763 1.00 84.75 324 LEU A CA 1
ATOM 2604 C C . LEU A 1 324 ? -9.834 -15.996 2.324 1.00 84.75 324 LEU A C 1
ATOM 2606 O O . LEU A 1 324 ? -10.833 -16.456 1.782 1.00 84.75 324 LEU A O 1
ATOM 2610 N N . LEU A 1 325 ? -8.777 -16.731 2.673 1.00 81.94 325 LEU A N 1
ATOM 2611 C CA . LEU A 1 325 ? -8.626 -18.145 2.335 1.00 81.94 325 LEU A CA 1
ATOM 2612 C C . LEU A 1 325 ? -9.675 -19.023 3.044 1.00 81.94 325 LEU A C 1
ATOM 2614 O O . LEU A 1 325 ? -10.315 -19.851 2.409 1.00 81.94 325 LEU A O 1
ATOM 2618 N N . HIS A 1 326 ? -9.957 -18.777 4.331 1.00 75.25 326 HIS A N 1
ATOM 2619 C CA . HIS A 1 326 ? -10.986 -19.529 5.070 1.00 75.25 326 HIS A CA 1
ATOM 2620 C C . HIS A 1 326 ? -12.424 -19.197 4.647 1.00 75.25 326 HIS A C 1
ATOM 2622 O O . HIS A 1 326 ? -13.314 -20.020 4.828 1.00 75.25 326 HIS A O 1
ATOM 2628 N N . LYS A 1 327 ? -12.693 -17.998 4.109 1.00 58.66 327 LYS A N 1
ATOM 2629 C CA . LYS A 1 327 ? -14.046 -17.635 3.647 1.00 58.66 327 LYS A CA 1
ATOM 2630 C C . LYS A 1 327 ? -14.367 -18.237 2.274 1.00 58.66 327 LYS A C 1
ATOM 2632 O O . LYS A 1 327 ? -15.543 -18.386 1.966 1.00 58.66 327 LYS A O 1
ATOM 2637 N N . GLN A 1 328 ? -13.345 -18.582 1.484 1.00 52.88 328 GLN A N 1
ATOM 2638 C CA . GLN A 1 328 ? -13.492 -19.352 0.244 1.00 52.88 328 GLN A CA 1
ATOM 2639 C C . GLN A 1 328 ? -13.611 -20.864 0.505 1.00 52.88 328 GLN A C 1
ATOM 2641 O O . GLN A 1 328 ? -14.255 -21.555 -0.273 1.00 52.88 328 GLN A O 1
ATOM 2646 N N . TYR A 1 329 ? -13.090 -21.367 1.630 1.00 36.62 329 TYR A N 1
ATOM 2647 C CA . TYR A 1 329 ? -13.190 -22.776 2.029 1.00 36.62 329 TYR A CA 1
ATOM 2648 C C . TYR A 1 329 ? -14.346 -23.036 3.014 1.00 36.62 329 TYR A C 1
ATOM 2650 O O . TYR A 1 329 ? -14.158 -23.526 4.126 1.00 36.62 329 TYR A O 1
ATOM 2658 N N . LYS A 1 330 ? -15.572 -22.684 2.615 1.00 35.47 330 LYS A N 1
ATOM 2659 C CA . LYS A 1 330 ? -16.778 -23.311 3.174 1.00 35.47 330 LYS A CA 1
ATOM 2660 C C . LYS A 1 330 ? -17.557 -23.944 2.024 1.00 35.47 330 LYS A C 1
ATOM 2662 O O . LYS A 1 330 ? -18.381 -23.252 1.424 1.00 35.47 330 LYS A O 1
ATOM 2667 N N . PRO A 1 331 ? -17.336 -25.232 1.707 1.00 30.84 331 PRO A N 1
ATOM 2668 C CA . PRO A 1 331 ? -18.353 -25.963 0.979 1.00 30.84 331 PRO A CA 1
ATOM 2669 C C . PRO A 1 331 ? -19.594 -26.000 1.879 1.00 30.84 331 PRO A C 1
ATOM 2671 O O . PRO A 1 331 ? -19.508 -26.303 3.072 1.00 30.84 331 PRO A O 1
ATOM 2674 N N . LYS A 1 332 ? -20.751 -25.617 1.333 1.00 35.16 332 LYS A N 1
ATOM 2675 C CA . LYS A 1 332 ? -22.039 -25.933 1.950 1.00 35.16 332 LYS A CA 1
ATOM 2676 C C . LYS A 1 332 ? -22.154 -27.457 1.949 1.00 35.16 332 LYS A C 1
ATOM 2678 O O . LYS A 1 332 ? -22.491 -28.029 0.924 1.00 35.16 332 LYS A O 1
ATOM 2683 N N . HIS A 1 333 ? -21.879 -28.096 3.077 1.00 30.48 333 HIS A N 1
ATOM 2684 C CA . HIS A 1 333 ? -22.440 -29.404 3.373 1.00 30.48 333 HIS A CA 1
ATOM 2685 C C . HIS A 1 333 ? -22.849 -29.463 4.841 1.00 30.48 333 HIS A C 1
ATOM 2687 O O . HIS A 1 333 ? -22.138 -29.010 5.738 1.00 30.48 333 HIS A O 1
ATOM 2693 N N . SER A 1 334 ? -24.072 -29.942 5.026 1.00 27.66 334 SER A N 1
ATOM 2694 C CA . SER A 1 334 ? -24.739 -30.216 6.287 1.00 27.66 334 SER A CA 1
ATOM 2695 C C . SER A 1 334 ? -24.014 -31.287 7.102 1.00 27.66 334 SER A C 1
ATOM 2697 O O . SER A 1 334 ? -23.471 -32.216 6.517 1.00 27.66 334 SER A O 1
ATOM 2699 N N . MET A 1 335 ? -24.146 -31.184 8.430 1.00 28.30 335 MET A N 1
ATOM 2700 C CA . MET A 1 335 ? -24.151 -32.285 9.410 1.00 28.30 335 MET A CA 1
ATOM 2701 C C . MET A 1 335 ? -22.975 -33.282 9.385 1.00 28.30 335 MET A C 1
ATOM 2703 O O . MET A 1 335 ? -22.927 -34.181 8.560 1.00 28.30 335 MET A O 1
ATOM 2707 N N . ASN A 1 336 ? -22.102 -33.253 10.396 1.00 25.17 336 ASN A N 1
ATOM 2708 C CA . ASN A 1 336 ? -22.286 -33.999 11.652 1.00 25.17 336 ASN A CA 1
ATOM 2709 C C . ASN A 1 336 ? -21.018 -33.971 12.521 1.00 25.17 336 ASN A C 1
ATOM 2711 O O . ASN A 1 336 ? -19.904 -33.770 12.050 1.00 25.17 336 ASN A O 1
ATOM 2715 N N . HIS A 1 337 ? -21.244 -34.135 13.822 1.00 31.28 337 HIS A N 1
ATOM 2716 C CA . HIS A 1 337 ? -20.265 -34.231 14.898 1.00 31.28 337 HIS A CA 1
ATOM 2717 C C . HIS A 1 337 ? -19.098 -35.185 14.613 1.00 31.28 337 HIS A C 1
ATOM 2719 O O . HIS A 1 337 ? -19.327 -36.348 14.301 1.00 31.28 337 HIS A O 1
ATOM 2725 N N . THR A 1 338 ? -17.870 -34.747 14.913 1.00 24.39 338 THR A N 1
ATOM 2726 C CA . THR A 1 338 ? -16.926 -35.492 15.774 1.00 24.39 338 THR A CA 1
ATOM 2727 C C . THR A 1 338 ? -15.762 -34.578 16.165 1.00 24.39 338 THR A C 1
ATOM 2729 O O . THR A 1 338 ? -14.982 -34.140 15.325 1.00 24.39 338 THR A O 1
ATOM 2732 N N . ILE A 1 339 ? -15.672 -34.240 17.454 1.00 27.86 339 ILE A N 1
ATOM 2733 C CA . ILE A 1 339 ? -14.505 -33.579 18.045 1.00 27.86 339 ILE A CA 1
ATOM 2734 C C . ILE A 1 339 ? -13.578 -34.706 18.496 1.00 27.86 339 ILE A C 1
ATOM 2736 O O . ILE A 1 339 ? -13.823 -35.309 19.536 1.00 27.86 339 ILE A O 1
ATOM 2740 N N . ASN A 1 340 ? -12.533 -34.983 17.719 1.00 24.53 340 ASN A N 1
ATOM 2741 C CA . ASN A 1 340 ? -11.370 -35.705 18.222 1.00 24.53 340 ASN A CA 1
ATOM 2742 C C . ASN A 1 340 ? -10.342 -34.668 18.674 1.00 24.53 340 ASN A C 1
ATOM 2744 O O . ASN A 1 340 ? -9.821 -33.887 17.878 1.00 24.53 340 ASN A O 1
ATOM 2748 N N . ASN A 1 341 ? -10.117 -34.640 19.986 1.00 28.05 341 ASN A N 1
ATOM 2749 C CA . ASN A 1 341 ? -9.014 -33.934 20.615 1.00 28.05 341 ASN A CA 1
ATOM 2750 C C . ASN A 1 341 ? -7.719 -34.689 20.309 1.00 28.05 341 ASN A C 1
ATOM 2752 O O . ASN A 1 341 ? -7.544 -35.804 20.792 1.00 28.05 341 ASN A O 1
ATOM 2756 N N . GLU A 1 342 ? -6.788 -34.051 19.607 1.00 25.72 342 GLU A N 1
ATOM 2757 C CA . GLU A 1 342 ? -5.381 -34.443 19.649 1.00 25.72 342 GLU A CA 1
ATOM 2758 C C . GLU A 1 342 ? -4.543 -33.329 20.278 1.00 25.72 342 GLU A C 1
ATOM 2760 O O . GLU A 1 342 ? -4.633 -32.146 19.940 1.00 25.72 342 GLU A O 1
ATOM 2765 N N . HIS A 1 343 ? -3.773 -33.763 21.272 1.00 25.08 343 HIS A N 1
ATOM 2766 C CA . HIS A 1 343 ? -2.774 -33.028 22.025 1.00 25.08 343 HIS A CA 1
ATOM 2767 C C . HIS A 1 343 ? -1.740 -32.333 21.135 1.00 25.08 343 HIS A C 1
ATOM 2769 O O . HIS A 1 343 ? -1.262 -32.893 20.154 1.00 25.08 343 HIS A O 1
ATOM 2775 N N . CYS A 1 344 ? -1.256 -31.178 21.597 1.00 21.97 344 CYS A N 1
ATOM 2776 C CA . CYS A 1 344 ? 0.139 -30.816 21.380 1.00 21.97 344 CYS A CA 1
ATOM 2777 C C . CYS A 1 344 ? 0.726 -30.266 22.682 1.00 21.97 344 CYS A C 1
ATOM 2779 O O . CYS A 1 344 ? 0.352 -29.203 23.180 1.00 21.97 344 CYS A O 1
ATOM 2781 N N . SER A 1 345 ? 1.596 -31.087 23.247 1.00 22.48 345 SER A N 1
ATOM 2782 C CA . SER A 1 345 ? 2.435 -30.899 24.418 1.00 22.48 345 SER A CA 1
ATOM 2783 C C . SER A 1 345 ? 3.687 -30.063 24.118 1.00 22.48 345 SER A C 1
ATOM 2785 O O . SER A 1 345 ? 4.150 -30.009 22.979 1.00 22.48 345 SER A O 1
ATOM 2787 N N . SER A 1 346 ? 4.262 -29.511 25.196 1.00 25.47 346 SER A N 1
ATOM 2788 C CA . SER A 1 346 ? 5.683 -29.161 25.446 1.00 25.47 346 SER A CA 1
ATOM 2789 C C . SER A 1 346 ? 5.894 -27.702 25.934 1.00 25.47 346 SER A C 1
ATOM 2791 O O . SER A 1 346 ? 4.982 -26.882 25.812 1.00 25.47 346 SER A O 1
ATOM 2793 N N . PRO A 1 347 ? 7.007 -27.396 26.637 1.00 29.70 347 PRO A N 1
ATOM 2794 C CA . PRO A 1 347 ? 6.961 -27.214 28.088 1.00 29.70 347 PRO A CA 1
ATOM 2795 C C . PRO A 1 347 ? 7.577 -25.878 28.564 1.00 29.70 347 PRO A C 1
ATOM 2797 O O . PRO A 1 347 ? 8.212 -25.146 27.815 1.00 29.70 347 PRO A O 1
ATOM 2800 N N . GLU A 1 348 ? 7.386 -25.615 29.859 1.00 25.14 348 GLU A N 1
ATOM 2801 C CA . GLU A 1 348 ? 8.328 -24.944 30.771 1.00 25.14 348 GLU A CA 1
ATOM 2802 C C . GLU A 1 348 ? 8.840 -23.523 30.468 1.00 25.14 348 GLU A C 1
ATOM 2804 O O . GLU A 1 348 ? 9.806 -23.314 29.746 1.00 25.14 348 GLU A O 1
ATOM 2809 N N . HIS A 1 349 ? 8.351 -22.562 31.261 1.00 26.23 349 HIS A N 1
ATOM 2810 C CA . HIS A 1 349 ? 9.200 -21.943 32.292 1.00 26.23 349 HIS A CA 1
ATOM 2811 C C . HIS A 1 349 ? 8.336 -21.375 33.433 1.00 26.23 349 HIS A C 1
ATOM 2813 O O . HIS A 1 349 ? 7.649 -20.363 33.294 1.00 26.23 349 HIS A O 1
ATOM 2819 N N . ARG A 1 350 ? 8.358 -22.085 34.570 1.00 24.61 350 ARG A N 1
ATOM 2820 C CA . ARG A 1 350 ? 7.912 -21.633 35.896 1.00 24.61 350 ARG A CA 1
ATOM 2821 C C . ARG A 1 350 ? 9.115 -21.080 36.661 1.00 24.61 350 ARG A C 1
ATOM 2823 O O . ARG A 1 350 ? 10.158 -21.721 36.685 1.00 24.61 350 ARG A O 1
ATOM 2830 N N . SER A 1 351 ? 8.903 -19.974 37.365 1.00 23.03 351 SER A N 1
ATOM 2831 C CA . SER A 1 351 ? 9.363 -19.664 38.737 1.00 23.03 351 SER A CA 1
ATOM 2832 C C . SER A 1 351 ? 9.156 -18.154 38.918 1.00 23.03 351 SER A C 1
ATOM 2834 O O . SER A 1 351 ? 9.610 -17.360 38.108 1.00 23.03 351 SER A O 1
ATOM 2836 N N . PHE A 1 352 ? 8.286 -17.690 39.809 1.00 22.98 352 PHE A N 1
ATOM 2837 C CA . PHE A 1 352 ? 8.487 -17.645 41.256 1.00 22.98 352 PHE A CA 1
ATOM 2838 C C . PHE A 1 352 ? 7.136 -17.491 41.991 1.00 22.98 352 PHE A C 1
ATOM 2840 O O . PHE A 1 352 ? 6.174 -17.011 41.398 1.00 22.98 352 PHE A O 1
ATOM 2847 N N . MET A 1 353 ? 7.135 -17.833 43.289 1.00 24.59 353 MET A N 1
ATOM 2848 C CA . MET A 1 353 ? 6.060 -17.782 44.308 1.00 24.59 353 MET A CA 1
ATOM 2849 C C . MET A 1 353 ? 5.332 -19.111 44.618 1.00 24.59 353 MET A C 1
ATOM 2851 O O . MET A 1 353 ? 4.165 -19.315 44.295 1.00 24.59 353 MET A O 1
ATOM 2855 N N . HIS A 1 354 ? 6.038 -19.997 45.336 1.00 23.95 354 HIS A N 1
ATOM 2856 C CA . HIS A 1 354 ? 5.518 -20.612 46.575 1.00 23.95 354 HIS A CA 1
ATOM 2857 C C . HIS A 1 354 ? 5.328 -19.475 47.612 1.00 23.95 354 HIS A C 1
ATOM 2859 O O . HIS A 1 354 ? 6.089 -18.521 47.567 1.00 23.95 354 HIS A O 1
ATOM 2865 N N . SER A 1 355 ? 4.418 -19.444 48.586 1.00 22.11 355 SER A N 1
ATOM 2866 C CA . SER A 1 355 ? 3.643 -20.465 49.282 1.00 22.11 355 SER A CA 1
ATOM 2867 C C . SER A 1 355 ? 2.545 -19.739 50.080 1.00 22.11 355 SER A C 1
ATOM 2869 O O . SER A 1 355 ? 2.867 -18.922 50.937 1.00 22.11 355 SER A O 1
ATOM 2871 N N . ALA A 1 356 ? 1.279 -20.093 49.870 1.00 23.89 356 ALA A N 1
ATOM 2872 C CA . ALA A 1 356 ? 0.244 -20.041 50.902 1.00 23.89 356 ALA A CA 1
ATOM 2873 C C . ALA A 1 356 ? -0.801 -21.107 50.544 1.00 23.89 356 ALA A C 1
ATOM 2875 O O . ALA A 1 356 ? -1.616 -20.934 49.641 1.00 23.89 356 ALA A O 1
ATOM 2876 N N . LYS A 1 357 ? -0.687 -22.269 51.193 1.00 24.02 357 LYS A N 1
ATOM 2877 C CA . LYS A 1 357 ? -1.671 -23.353 51.135 1.00 24.02 357 LYS A CA 1
ATOM 2878 C C . LYS A 1 357 ? -2.949 -22.887 51.831 1.00 24.02 357 LYS A C 1
ATOM 2880 O O . LYS A 1 357 ? -2.906 -22.650 53.031 1.00 24.02 357 LYS A O 1
ATOM 2885 N N . TYR A 1 358 ? -4.067 -22.875 51.115 1.00 24.16 358 TYR A N 1
ATOM 2886 C CA . TYR A 1 358 ? -5.374 -23.159 51.701 1.00 24.16 358 TYR A CA 1
ATOM 2887 C C . TYR A 1 358 ? -6.114 -24.160 50.810 1.00 24.16 358 TYR A C 1
ATOM 2889 O O . TYR A 1 358 ? -6.063 -24.090 49.582 1.00 24.16 358 TYR A O 1
ATOM 2897 N N . ASN A 1 359 ? -6.680 -25.164 51.477 1.00 24.27 359 ASN A N 1
ATOM 2898 C CA . ASN A 1 359 ? -7.236 -26.396 50.930 1.00 24.27 359 ASN A CA 1
ATOM 2899 C C . ASN A 1 359 ? -8.519 -26.150 50.127 1.00 24.27 359 ASN A C 1
ATOM 2901 O O . ASN A 1 359 ? -9.398 -25.423 50.576 1.00 24.27 359 ASN A O 1
ATOM 2905 N N . GLY A 1 360 ? -8.639 -26.823 48.980 1.00 22.11 360 GLY A N 1
ATOM 2906 C CA . GLY A 1 360 ? -9.827 -26.768 48.128 1.00 22.11 360 GLY A CA 1
ATOM 2907 C C . GLY A 1 360 ? -9.692 -27.574 46.834 1.00 22.11 360 GLY A C 1
ATOM 2908 O O . GLY A 1 360 ? -9.789 -27.014 45.754 1.00 22.11 360 GLY A O 1
ATOM 2909 N N . ILE A 1 361 ? -9.410 -28.873 46.985 1.00 22.41 361 ILE A N 1
ATOM 2910 C CA . ILE A 1 361 ? -9.772 -30.001 46.101 1.00 22.41 361 ILE A CA 1
ATOM 2911 C C . ILE A 1 361 ? -9.300 -29.945 44.630 1.00 22.41 361 ILE A C 1
ATOM 2913 O O . ILE A 1 361 ? -9.966 -29.469 43.716 1.00 22.41 361 ILE A O 1
ATOM 2917 N N . ILE A 1 362 ? -8.157 -30.600 44.413 1.00 22.84 362 ILE A N 1
ATOM 2918 C CA . ILE A 1 362 ? -7.901 -31.453 43.243 1.00 22.84 362 ILE A CA 1
ATOM 2919 C C . ILE A 1 362 ? -8.660 -32.761 43.483 1.00 22.84 362 ILE A C 1
ATOM 2921 O O . ILE A 1 362 ? -8.531 -33.287 44.584 1.00 22.84 362 ILE A O 1
ATOM 2925 N N . CYS A 1 363 ? -9.365 -33.309 42.487 1.00 24.23 363 CYS A N 1
ATOM 2926 C CA . CYS A 1 363 ? -9.680 -34.745 42.424 1.00 24.23 363 CYS A CA 1
ATOM 2927 C C . CYS A 1 363 ? -10.129 -35.183 41.004 1.00 24.23 363 CYS A C 1
ATOM 2929 O O . CYS A 1 363 ? -10.383 -34.319 40.165 1.00 24.23 363 CYS A O 1
ATOM 2931 N N . PRO A 1 364 ? -10.111 -36.493 40.680 1.00 24.50 364 PRO A N 1
ATOM 2932 C CA . PRO A 1 364 ? -9.359 -37.059 39.558 1.00 24.50 364 PRO A CA 1
ATOM 2933 C C . PRO A 1 364 ? -10.249 -37.781 38.524 1.00 24.50 364 PRO A C 1
ATOM 2935 O O . PRO A 1 364 ? -11.472 -37.806 38.620 1.00 24.50 364 PRO A O 1
ATOM 2938 N N . ASN A 1 365 ? -9.610 -38.384 37.517 1.00 25.58 365 ASN A N 1
ATOM 2939 C CA . ASN A 1 365 ? -10.243 -39.294 36.562 1.00 25.58 365 ASN A CA 1
ATOM 2940 C C . ASN A 1 365 ? -10.932 -40.489 37.253 1.00 25.58 365 ASN A C 1
ATOM 2942 O O . ASN A 1 365 ? -10.331 -41.141 38.100 1.00 25.58 365 ASN A O 1
ATOM 2946 N N . ASN A 1 366 ? -12.127 -40.820 36.750 1.00 26.52 366 ASN A N 1
ATOM 2947 C CA . ASN A 1 366 ? -12.864 -42.083 36.883 1.00 26.52 366 ASN A CA 1
ATOM 2948 C C . ASN A 1 366 ? -13.202 -42.596 38.295 1.00 26.52 366 ASN A C 1
ATOM 2950 O O . ASN A 1 366 ? -12.468 -43.400 38.854 1.00 26.52 366 ASN A O 1
ATOM 2954 N N . SER A 1 367 ? -14.429 -42.316 38.745 1.00 21.97 367 SER A N 1
ATOM 2955 C CA . SER A 1 367 ? -15.399 -43.335 39.194 1.00 21.97 367 SER A CA 1
ATOM 2956 C C . SER A 1 367 ? -16.714 -42.668 39.608 1.00 21.97 367 SER A C 1
ATOM 2958 O O . SER A 1 367 ? -16.712 -41.585 40.183 1.00 21.97 367 SER A O 1
ATOM 2960 N N . ARG A 1 368 ? -17.843 -43.313 39.298 1.00 25.94 368 ARG A N 1
ATOM 2961 C CA . ARG A 1 368 ? -19.194 -42.887 39.684 1.00 25.94 368 ARG A CA 1
ATOM 2962 C C . ARG A 1 368 ? -19.351 -42.852 41.211 1.00 25.94 368 ARG A C 1
ATOM 2964 O O . ARG A 1 368 ? -19.266 -43.897 41.843 1.00 25.94 368 ARG A O 1
ATOM 2971 N N . SER A 1 369 ? -19.728 -41.698 41.748 1.00 20.47 369 SER A N 1
ATOM 2972 C CA . SER A 1 369 ? -20.531 -41.564 42.968 1.00 20.47 369 SER A CA 1
ATOM 2973 C C . SER A 1 369 ? -21.252 -40.218 42.919 1.00 20.47 369 SER A C 1
ATOM 2975 O O . SER A 1 369 ? -20.646 -39.193 42.617 1.00 20.47 369 SER A O 1
ATOM 2977 N N . HIS A 1 370 ? -22.567 -40.246 43.122 1.00 23.44 370 HIS A N 1
ATOM 2978 C CA . HIS A 1 370 ? -23.433 -39.074 43.123 1.00 23.44 370 HIS A CA 1
ATOM 2979 C C . HIS A 1 370 ? -23.080 -38.135 44.279 1.00 23.44 370 HIS A C 1
ATOM 2981 O O . HIS A 1 370 ? -23.121 -38.553 45.430 1.00 23.44 370 HIS A O 1
ATOM 2987 N N . GLU A 1 371 ? -22.830 -36.864 43.971 1.00 20.61 371 GLU A N 1
ATOM 2988 C CA . GLU A 1 371 ? -22.869 -35.774 44.943 1.00 20.61 371 GLU A CA 1
ATOM 2989 C C . GLU A 1 371 ? -23.400 -34.520 44.233 1.00 20.61 371 GLU A C 1
ATOM 2991 O O . GLU A 1 371 ? -22.880 -34.088 43.204 1.00 20.61 371 GLU A O 1
ATOM 2996 N N . PHE A 1 372 ? -24.527 -34.012 44.731 1.00 22.50 372 PHE A N 1
ATOM 2997 C CA . PHE A 1 372 ? -25.203 -32.814 44.244 1.00 22.50 372 PHE A CA 1
ATOM 2998 C C . PHE A 1 372 ? -24.335 -31.583 44.544 1.00 22.50 372 PHE A C 1
ATOM 3000 O O . PHE A 1 372 ? -24.165 -31.220 45.704 1.00 22.50 372 PHE A O 1
ATOM 3007 N N . ALA A 1 373 ? -23.834 -30.908 43.511 1.00 21.78 373 ALA A N 1
ATOM 3008 C CA . ALA A 1 373 ? -23.258 -29.571 43.625 1.00 21.78 373 ALA A CA 1
ATOM 3009 C C . ALA A 1 373 ? -23.724 -28.723 42.433 1.00 21.78 373 ALA A C 1
ATOM 3011 O O . ALA A 1 373 ? -23.598 -29.133 41.281 1.00 21.78 373 ALA A O 1
ATOM 3012 N N . LEU A 1 374 ? -24.325 -27.575 42.754 1.00 24.39 374 LEU A N 1
ATOM 3013 C CA . LEU A 1 374 ? -24.975 -26.612 41.861 1.00 24.39 374 LEU A CA 1
ATOM 3014 C C . LEU A 1 374 ? -24.177 -26.343 40.569 1.00 24.39 374 LEU A C 1
ATOM 3016 O O . LEU A 1 374 ? -22.978 -26.071 40.618 1.00 24.39 374 LEU A O 1
ATOM 3020 N N . GLU A 1 375 ? -24.861 -26.382 39.420 1.00 27.78 3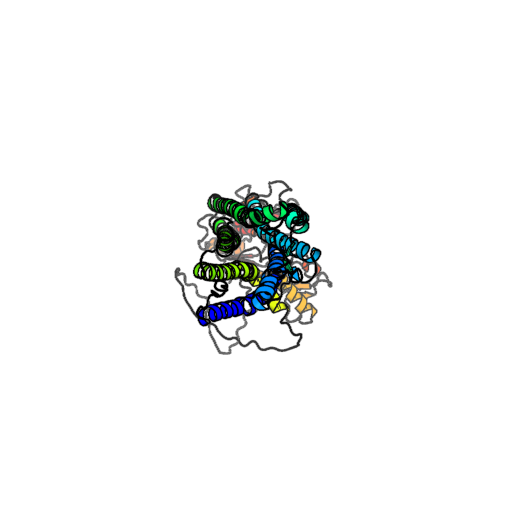75 GLU A N 1
ATOM 3021 C CA . GLU A 1 375 ? -24.319 -26.087 38.084 1.00 27.78 375 GLU A CA 1
ATOM 3022 C C . GLU A 1 375 ? -23.778 -24.644 37.987 1.00 27.78 375 GLU A C 1
ATOM 3024 O O . GLU A 1 375 ? -24.447 -23.722 37.526 1.00 27.78 375 GLU A O 1
ATOM 3029 N N . GLY A 1 376 ? -22.536 -24.423 38.414 1.00 33.34 376 GLY A N 1
ATOM 3030 C CA . GLY A 1 376 ? -21.824 -23.163 38.217 1.00 33.34 376 GLY A CA 1
ATOM 3031 C C . GLY A 1 376 ? -21.069 -23.147 36.888 1.00 33.34 376 GLY A C 1
ATOM 3032 O O . GLY A 1 376 ? -19.968 -23.693 36.792 1.00 33.34 376 GLY A O 1
ATOM 3033 N N . ILE A 1 377 ? -21.596 -22.480 35.855 1.00 37.38 377 ILE A N 1
ATOM 3034 C CA . ILE A 1 377 ? -20.832 -22.223 34.620 1.00 37.38 377 ILE A CA 1
ATOM 3035 C C . ILE A 1 377 ? -19.790 -21.128 34.902 1.00 37.38 377 ILE A C 1
ATOM 3037 O O . ILE A 1 377 ? -20.083 -19.933 34.886 1.00 37.38 377 ILE A O 1
ATOM 3041 N N . SER A 1 378 ? -18.540 -21.529 35.147 1.00 34.88 378 SER A N 1
ATOM 3042 C CA . SER A 1 378 ? -17.424 -20.591 35.327 1.00 34.88 378 SER A CA 1
ATOM 3043 C C . SER A 1 378 ? -16.888 -20.101 33.977 1.00 34.88 378 SER A C 1
ATOM 3045 O O . SER A 1 378 ? -16.209 -20.827 33.248 1.00 34.88 378 SER A O 1
ATOM 3047 N N . MET A 1 379 ? -17.153 -18.839 33.637 1.00 37.00 379 MET A N 1
ATOM 3048 C CA . MET A 1 379 ? -16.609 -18.197 32.436 1.00 37.00 379 MET A CA 1
ATOM 3049 C C . MET A 1 379 ? -15.242 -17.548 32.733 1.00 37.00 379 MET A C 1
ATOM 3051 O O . MET A 1 379 ? -15.161 -16.405 33.183 1.00 37.00 379 MET A O 1
ATOM 3055 N N . LYS A 1 380 ? -14.135 -18.269 32.484 1.00 31.17 380 LYS A N 1
ATOM 3056 C CA . LYS A 1 380 ? -12.760 -17.766 32.703 1.00 31.17 380 LYS A CA 1
ATOM 3057 C C . LYS A 1 380 ? -12.229 -16.923 31.536 1.00 31.17 380 LYS A C 1
ATOM 3059 O O . LYS A 1 380 ? -12.314 -17.305 30.372 1.00 31.17 380 LYS A O 1
ATOM 3064 N N . ARG A 1 381 ? -11.565 -15.807 31.866 1.00 40.22 381 ARG A N 1
ATOM 3065 C CA . ARG A 1 381 ? -10.867 -14.919 30.920 1.00 40.22 381 ARG A CA 1
ATOM 3066 C C . ARG A 1 381 ? -9.348 -15.085 31.026 1.00 40.22 381 ARG A C 1
ATOM 3068 O O . ARG A 1 381 ? -8.783 -14.945 32.105 1.00 40.22 381 ARG A O 1
ATOM 3075 N N . GLY A 1 382 ? -8.675 -15.298 29.895 1.00 29.31 382 GLY A N 1
ATOM 3076 C CA . GLY A 1 382 ? -7.220 -15.149 29.787 1.00 29.31 382 GLY A CA 1
ATOM 3077 C C . GLY A 1 382 ? -6.808 -13.671 29.800 1.00 29.31 382 GLY A C 1
ATOM 3078 O O . GLY A 1 382 ? -7.497 -12.814 29.245 1.00 29.31 382 GLY A O 1
ATOM 3079 N N . THR A 1 383 ? -5.682 -13.358 30.434 1.00 28.80 383 THR A N 1
ATOM 3080 C CA . THR A 1 383 ? -5.124 -12.012 30.640 1.00 28.80 383 THR A CA 1
ATOM 3081 C C . THR A 1 383 ? -4.732 -11.303 29.329 1.00 28.80 383 THR A C 1
ATOM 3083 O O . THR A 1 383 ? -3.561 -11.148 29.004 1.00 28.80 383 THR A O 1
ATOM 3086 N N . GLN A 1 384 ? -5.707 -10.803 28.559 1.00 25.50 384 GLN A N 1
ATOM 3087 C CA . GLN A 1 384 ? -5.484 -9.832 27.478 1.00 25.50 384 GLN A CA 1
ATOM 3088 C C . GLN A 1 384 ? -6.574 -8.745 27.436 1.00 25.50 384 GLN A C 1
ATOM 3090 O O . GLN A 1 384 ? -7.724 -8.975 27.086 1.00 25.50 384 GLN A O 1
ATOM 3095 N N . SER A 1 385 ? -6.146 -7.529 27.787 1.00 29.50 385 SER A N 1
ATOM 3096 C CA . SER A 1 385 ? -6.699 -6.189 27.517 1.00 29.50 385 SER A CA 1
ATOM 3097 C C . SER A 1 385 ? -8.220 -5.952 27.401 1.00 29.50 385 SER A C 1
ATOM 3099 O O . SER A 1 385 ? -8.913 -6.407 26.496 1.00 29.50 385 SER A O 1
ATOM 3101 N N . THR A 1 386 ? -8.665 -5.016 28.234 1.00 35.97 386 THR A N 1
ATOM 3102 C CA . THR A 1 386 ? -10.011 -4.481 28.498 1.00 35.97 386 THR A CA 1
ATOM 3103 C C . THR A 1 386 ? -10.687 -3.653 27.387 1.00 35.97 386 THR A C 1
ATOM 3105 O O . THR A 1 386 ? -11.517 -2.802 27.685 1.00 35.97 386 THR A O 1
ATOM 3108 N N . THR A 1 387 ? -10.413 -3.898 26.101 1.00 30.72 387 THR A N 1
ATOM 3109 C CA . THR A 1 387 ? -11.150 -3.238 24.989 1.00 30.72 387 THR A CA 1
ATOM 3110 C C . THR A 1 387 ? -11.974 -4.189 24.117 1.00 30.72 387 THR A C 1
ATOM 3112 O O . THR A 1 387 ? -12.671 -3.728 23.225 1.00 30.72 387 THR A O 1
ATOM 3115 N N . GLU A 1 388 ? -11.926 -5.499 24.370 1.00 32.28 388 GLU A N 1
ATOM 3116 C CA . GLU A 1 388 ? -12.808 -6.507 23.739 1.00 32.28 388 GLU A CA 1
ATOM 3117 C C . GLU A 1 388 ? -13.879 -7.034 24.723 1.00 32.28 388 GLU A C 1
ATOM 3119 O O . GLU A 1 388 ? -14.514 -8.047 24.473 1.00 32.28 388 GLU A O 1
ATOM 3124 N N . GLY A 1 389 ? -14.048 -6.373 25.878 1.00 40.72 389 GLY A N 1
ATOM 3125 C CA . GLY A 1 389 ? -14.788 -6.908 27.028 1.00 40.72 389 GLY A CA 1
ATOM 3126 C C . GLY A 1 389 ? -16.304 -6.720 27.033 1.00 40.72 389 GLY A C 1
ATOM 3127 O O . GLY A 1 389 ? -16.959 -7.457 27.754 1.00 40.72 389 GLY A O 1
ATOM 3128 N N . ASP A 1 390 ? -16.857 -5.786 26.260 1.00 45.41 390 ASP A N 1
ATOM 3129 C CA . ASP A 1 390 ? -18.299 -5.505 26.340 1.00 45.41 390 ASP A CA 1
ATOM 3130 C C . ASP A 1 390 ? -19.128 -6.538 25.544 1.00 45.41 390 ASP A C 1
ATOM 3132 O O . ASP A 1 390 ? -20.289 -6.747 25.837 1.00 45.41 390 ASP A O 1
ATOM 3136 N N . GLY A 1 391 ? -18.525 -7.267 24.596 1.00 52.75 391 GLY A N 1
ATOM 3137 C CA . GLY A 1 391 ? -19.270 -8.180 23.721 1.00 52.75 391 GLY A CA 1
ATOM 3138 C C . GLY A 1 391 ? -19.439 -9.618 24.218 1.00 52.75 391 GLY A C 1
ATOM 3139 O O . GLY A 1 391 ? -20.134 -10.374 23.556 1.00 52.75 391 GLY A O 1
ATOM 3140 N N . PHE A 1 392 ? -18.783 -10.045 25.303 1.00 64.56 392 PHE A N 1
ATOM 3141 C CA . PHE A 1 392 ? -18.794 -11.467 25.691 1.00 64.56 392 PHE A CA 1
ATOM 3142 C C . PHE A 1 392 ? -20.065 -11.863 26.451 1.00 64.56 392 PHE A C 1
ATOM 3144 O O . PHE A 1 392 ? -20.674 -12.874 26.116 1.00 64.56 392 PHE A O 1
ATOM 3151 N N . ILE A 1 393 ? -20.496 -11.048 27.422 1.00 75.00 393 ILE A N 1
ATOM 3152 C CA . ILE A 1 393 ? -21.776 -11.267 28.110 1.00 75.00 393 ILE A CA 1
ATOM 3153 C C . ILE A 1 393 ? -22.951 -11.067 27.148 1.00 75.00 393 ILE A C 1
ATOM 3155 O O . ILE A 1 393 ? -23.866 -11.879 27.140 1.00 75.00 393 ILE A O 1
ATOM 3159 N N . ASP A 1 394 ? -22.856 -10.081 26.251 1.00 74.44 394 ASP A N 1
ATOM 3160 C CA . ASP A 1 394 ? -23.831 -9.862 25.182 1.00 74.44 394 ASP A CA 1
ATOM 3161 C C . ASP A 1 394 ? -23.921 -11.077 24.245 1.00 74.44 394 ASP A C 1
ATOM 3163 O O . ASP A 1 394 ? -25.015 -11.511 23.902 1.00 74.44 394 ASP A O 1
ATOM 3167 N N . GLN A 1 395 ? -22.784 -11.663 23.846 1.00 77.81 395 GLN A N 1
ATOM 3168 C CA . GLN A 1 395 ? -22.752 -12.879 23.022 1.00 77.81 395 GLN A CA 1
ATOM 3169 C C . GLN A 1 395 ? -23.348 -14.085 23.744 1.00 77.81 395 GLN A C 1
ATOM 3171 O O . GLN A 1 395 ? -24.056 -14.870 23.116 1.00 77.81 395 GLN A O 1
ATOM 3176 N N . TYR A 1 396 ? -23.064 -14.228 25.039 1.00 82.75 396 TYR A N 1
ATOM 3177 C CA . TYR A 1 396 ? -23.614 -15.300 25.857 1.00 82.75 396 TYR A CA 1
ATOM 3178 C C . TYR A 1 396 ? -25.135 -15.165 25.987 1.00 82.75 396 TYR A C 1
ATOM 3180 O O . TYR A 1 396 ? -25.858 -16.075 25.600 1.00 82.75 396 TYR A O 1
ATOM 3188 N N . LEU A 1 397 ? -25.629 -13.999 26.412 1.00 87.00 397 LEU A N 1
ATOM 3189 C CA . LEU A 1 397 ? -27.064 -13.728 26.542 1.00 87.00 397 LEU A CA 1
ATOM 3190 C C . LEU A 1 397 ? -27.801 -13.823 25.201 1.00 87.00 397 LEU A C 1
ATOM 3192 O O . LEU A 1 397 ? -28.932 -14.296 25.149 1.00 87.00 397 LEU A O 1
ATOM 3196 N N . TYR A 1 398 ? -27.163 -13.422 24.101 1.00 88.38 398 TYR A N 1
ATOM 3197 C CA . TYR A 1 398 ? -27.725 -13.598 22.764 1.00 88.38 398 TYR A CA 1
ATOM 3198 C C . TYR A 1 398 ? -27.828 -15.078 22.368 1.00 88.38 398 TYR A C 1
ATOM 3200 O O . TYR A 1 398 ? -28.832 -15.490 21.791 1.00 88.38 398 TYR A O 1
ATOM 3208 N N . GLY A 1 399 ? -26.817 -15.891 22.696 1.00 86.25 399 GLY A N 1
ATOM 3209 C CA . GLY A 1 399 ? -26.869 -17.344 22.520 1.00 86.25 399 GLY A CA 1
ATOM 3210 C C . GLY A 1 399 ? -27.986 -17.985 23.345 1.00 86.25 399 GLY A C 1
ATOM 3211 O O . GLY A 1 399 ? -28.738 -18.807 22.825 1.00 86.25 399 GLY A O 1
ATOM 3212 N N . GLU A 1 400 ? -28.154 -17.541 24.589 1.00 87.81 400 GLU A N 1
ATOM 3213 C CA . GLU A 1 400 ? -29.234 -17.981 25.472 1.00 87.81 400 GLU A CA 1
ATOM 3214 C C . GLU A 1 400 ? -30.617 -17.623 24.928 1.00 87.81 400 GLU A C 1
ATOM 3216 O O . GLU A 1 400 ? -31.512 -18.465 24.912 1.00 87.81 400 GLU A O 1
ATOM 3221 N N . LEU A 1 401 ? -30.776 -16.425 24.368 1.00 89.12 401 LEU A N 1
ATOM 3222 C CA . LEU A 1 401 ? -32.023 -16.013 23.728 1.00 89.12 401 LEU A CA 1
ATOM 3223 C C . LEU A 1 401 ? -32.363 -16.877 22.501 1.00 89.12 401 LEU A C 1
ATOM 3225 O O . LEU A 1 401 ? -33.523 -17.227 22.291 1.00 89.12 401 LEU A O 1
ATOM 3229 N N . ILE A 1 402 ? -31.359 -17.265 21.706 1.00 88.12 402 ILE A N 1
ATOM 3230 C CA . ILE A 1 402 ? -31.540 -18.200 20.584 1.00 88.12 402 ILE A CA 1
ATOM 3231 C C . ILE A 1 402 ? -31.938 -19.590 21.096 1.00 88.12 402 ILE A C 1
ATOM 3233 O O . ILE A 1 402 ? -32.827 -20.221 20.525 1.00 88.12 402 ILE A O 1
ATOM 3237 N N . ASN A 1 403 ? -31.301 -20.070 22.166 1.00 84.56 403 ASN A N 1
ATOM 3238 C CA . ASN A 1 403 ? -31.630 -21.359 22.776 1.00 84.56 403 ASN A CA 1
ATOM 3239 C C . ASN A 1 403 ? -33.077 -21.374 23.287 1.00 84.56 403 ASN A C 1
ATOM 3241 O O . ASN A 1 403 ? -33.808 -22.332 23.029 1.00 84.56 403 ASN A O 1
ATOM 3245 N N . TYR A 1 404 ? -33.507 -20.296 23.943 1.00 86.12 404 TYR A N 1
ATOM 3246 C CA . TYR A 1 404 ? -34.892 -20.097 24.356 1.00 86.12 404 TYR A CA 1
ATOM 3247 C C . TYR A 1 404 ? -35.850 -20.109 23.150 1.00 86.12 404 TYR A C 1
ATOM 3249 O O . TYR A 1 404 ? -36.799 -20.893 23.129 1.00 86.12 404 TYR A O 1
ATOM 3257 N N . ALA A 1 405 ? -35.561 -19.324 22.104 1.00 84.62 405 ALA A N 1
ATOM 3258 C CA . ALA A 1 405 ? -36.406 -19.215 20.910 1.00 84.62 405 ALA A CA 1
ATOM 3259 C C . ALA A 1 405 ? -36.540 -20.532 20.122 1.00 84.62 405 ALA A C 1
ATOM 3261 O O . ALA A 1 405 ? -37.594 -20.813 19.558 1.00 84.62 405 ALA A O 1
ATOM 3262 N N . ASN A 1 406 ? -35.501 -21.370 20.111 1.00 84.81 406 ASN A N 1
ATOM 3263 C CA . ASN A 1 406 ? -35.499 -22.669 19.430 1.00 84.81 406 ASN A CA 1
ATOM 3264 C C . ASN A 1 406 ? -36.182 -23.793 20.239 1.00 84.81 406 ASN A C 1
ATOM 3266 O O . ASN A 1 406 ? -35.999 -24.970 19.929 1.00 84.81 406 ASN A O 1
ATOM 3270 N N . GLY A 1 407 ? -36.921 -23.467 21.306 1.00 71.94 407 GLY A N 1
ATOM 3271 C CA . GLY A 1 407 ? -37.621 -24.451 22.138 1.00 71.94 407 GLY A CA 1
ATOM 3272 C C . GLY A 1 407 ? -36.710 -25.237 23.087 1.00 71.94 407 GLY A C 1
ATOM 3273 O O . GLY A 1 407 ? -37.161 -26.176 23.736 1.00 71.94 407 GLY A O 1
ATOM 3274 N N . SER A 1 408 ? -35.439 -24.844 23.236 1.00 65.06 408 SER A N 1
ATOM 3275 C CA . SER A 1 408 ? -34.524 -25.408 24.241 1.00 65.06 408 SER A CA 1
ATOM 3276 C C . SER A 1 408 ? -34.651 -24.700 25.597 1.00 65.06 408 SER A C 1
ATOM 3278 O O . SER A 1 408 ? -33.661 -24.553 26.312 1.00 65.06 408 SER A O 1
ATOM 3280 N N . ALA A 1 409 ? -35.862 -24.281 25.982 1.00 59.84 409 ALA A N 1
ATOM 3281 C CA . ALA A 1 409 ? -36.131 -23.541 27.222 1.00 59.84 409 ALA A CA 1
ATOM 3282 C C . ALA A 1 409 ? -35.662 -24.280 28.493 1.00 59.84 409 ALA A C 1
ATOM 3284 O O . ALA A 1 409 ? -35.295 -23.652 29.484 1.00 59.84 409 ALA A O 1
ATOM 3285 N N . ILE A 1 410 ? -35.584 -25.616 28.458 1.00 62.50 410 ILE A N 1
ATOM 3286 C CA . ILE A 1 410 ? -35.015 -26.417 29.555 1.00 62.50 410 ILE A CA 1
ATOM 3287 C C . ILE A 1 410 ? -33.519 -26.113 29.737 1.00 62.50 410 ILE A C 1
ATOM 3289 O O . ILE A 1 410 ? -33.054 -26.009 30.865 1.00 62.50 410 ILE A O 1
ATOM 3293 N N . ARG A 1 411 ? -32.778 -25.922 28.638 1.00 68.25 411 ARG A N 1
ATOM 3294 C CA . ARG A 1 411 ? -31.327 -25.674 28.646 1.00 68.25 411 ARG A CA 1
ATOM 3295 C C . ARG A 1 411 ? -30.952 -24.202 28.764 1.00 68.25 411 ARG A C 1
ATOM 3297 O O . ARG A 1 411 ? -29.814 -23.922 29.117 1.00 68.25 411 ARG A O 1
ATOM 3304 N N . SER A 1 412 ? -31.861 -23.284 28.437 1.00 85.12 412 SER A N 1
ATOM 3305 C CA . SER A 1 412 ? -31.569 -21.859 28.568 1.00 85.12 412 SER A CA 1
ATOM 3306 C C . SER A 1 412 ? -31.675 -21.392 30.019 1.00 85.12 412 SER A C 1
ATOM 3308 O O . SER A 1 412 ? -32.498 -21.901 30.778 1.00 85.12 412 SER A O 1
ATOM 3310 N N . ILE A 1 413 ? -30.896 -20.383 30.397 1.00 88.69 413 ILE A N 1
ATOM 3311 C CA . ILE A 1 413 ? -31.054 -19.669 31.673 1.00 88.69 413 ILE A CA 1
ATOM 3312 C C . ILE A 1 413 ? -32.252 -18.704 31.685 1.00 88.69 413 ILE A C 1
ATOM 3314 O O . ILE A 1 413 ? -32.537 -18.110 32.723 1.00 88.69 413 ILE A O 1
ATOM 3318 N N . LEU A 1 414 ? -32.923 -18.512 30.544 1.00 90.69 414 LEU A N 1
ATOM 3319 C CA . LEU A 1 414 ? -34.028 -17.569 30.379 1.00 90.69 414 LEU A CA 1
ATOM 3320 C C . LEU A 1 414 ? -35.396 -18.266 30.425 1.00 90.69 414 LEU A C 1
ATOM 3322 O O . LEU A 1 414 ? -35.552 -19.402 29.974 1.00 90.69 414 LEU A O 1
ATOM 3326 N N . GLU A 1 415 ? -36.394 -17.548 30.927 1.00 90.94 415 GLU A N 1
ATOM 3327 C CA . GLU A 1 415 ? -37.816 -17.904 30.918 1.00 90.94 415 GLU A CA 1
ATOM 3328 C C . GLU A 1 415 ? -38.667 -16.704 30.474 1.00 90.94 415 GLU A C 1
ATOM 3330 O O . GLU A 1 415 ? -38.158 -15.588 30.361 1.00 90.94 415 GLU A O 1
ATOM 3335 N N . THR A 1 416 ? -39.949 -16.907 30.168 1.00 91.69 416 THR A N 1
ATOM 3336 C CA . THR A 1 416 ? -40.855 -15.793 29.836 1.00 91.69 416 THR A CA 1
ATOM 3337 C C . THR A 1 416 ? -40.966 -14.848 31.030 1.00 91.69 416 THR A C 1
ATOM 3339 O O . THR A 1 416 ? -41.099 -15.310 32.161 1.00 91.69 416 THR A O 1
ATOM 3342 N N . SER A 1 417 ? -40.899 -13.533 30.807 1.00 91.75 417 SER A N 1
ATOM 3343 C CA . SER A 1 417 ? -41.005 -12.594 31.919 1.00 91.75 417 SER A CA 1
ATOM 3344 C C . SER A 1 417 ? -42.412 -12.575 32.507 1.00 91.75 417 SER A C 1
ATOM 3346 O O . SER A 1 417 ? -43.401 -12.462 31.786 1.00 91.75 417 SER A O 1
ATOM 3348 N N . GLU A 1 418 ? -42.484 -12.610 33.838 1.00 90.19 418 GLU A N 1
ATOM 3349 C CA . GLU A 1 418 ? -43.740 -12.489 34.585 1.00 90.19 418 GLU A CA 1
ATOM 3350 C C . GLU A 1 418 ? -44.350 -11.080 34.478 1.00 90.19 418 GLU A C 1
ATOM 3352 O O . GLU A 1 418 ? -45.556 -10.911 34.638 1.00 90.19 418 GLU A O 1
ATOM 3357 N N . LYS A 1 419 ? -43.528 -10.056 34.206 1.00 88.06 419 LYS A N 1
ATOM 3358 C CA . LYS A 1 419 ? -43.961 -8.649 34.122 1.00 88.06 419 LYS A CA 1
ATOM 3359 C C . LYS A 1 419 ? -44.422 -8.252 32.728 1.00 88.06 419 LYS A C 1
ATOM 3361 O O . LYS A 1 419 ? -45.337 -7.447 32.588 1.00 88.06 419 LYS A O 1
ATOM 3366 N N . ASP A 1 420 ? -43.745 -8.775 31.713 1.00 89.19 420 ASP A N 1
ATOM 3367 C CA . ASP A 1 420 ? -43.972 -8.438 30.315 1.00 89.19 420 ASP A CA 1
ATOM 3368 C C . ASP A 1 420 ? -43.824 -9.698 29.462 1.00 89.19 420 ASP A C 1
ATOM 3370 O O . ASP A 1 420 ? -42.716 -10.139 29.161 1.00 89.19 420 ASP A O 1
ATOM 3374 N N . SER A 1 421 ? -44.956 -10.255 29.032 1.00 87.69 421 SER A N 1
ATOM 3375 C CA . SER A 1 421 ? -44.997 -11.466 28.201 1.00 87.69 421 SER A CA 1
ATOM 3376 C C . SER A 1 421 ? -44.224 -11.355 26.876 1.00 87.69 421 SER A C 1
ATOM 3378 O O . SER A 1 421 ? -43.930 -12.376 26.256 1.00 87.69 421 SER A O 1
ATOM 3380 N N . THR A 1 422 ? -43.876 -10.138 26.434 1.00 86.94 422 THR A N 1
ATOM 3381 C CA . THR A 1 422 ? -43.071 -9.908 25.223 1.00 86.94 422 THR A CA 1
ATOM 3382 C C . THR A 1 422 ? -41.566 -10.044 25.459 1.00 86.94 422 THR A C 1
ATOM 3384 O O . THR A 1 422 ? -40.787 -10.078 24.503 1.00 86.94 422 THR A O 1
ATOM 3387 N N . LYS A 1 423 ? -41.146 -10.159 26.722 1.00 92.38 423 LYS A N 1
ATOM 3388 C CA . LYS A 1 423 ? -39.750 -10.271 27.133 1.00 92.38 423 LYS A CA 1
ATOM 3389 C C . LYS A 1 423 ? -39.462 -11.586 27.833 1.00 92.38 423 LYS A C 1
ATOM 3391 O O . LYS A 1 423 ? -40.339 -12.323 28.277 1.00 92.38 423 LYS A O 1
ATOM 3396 N N . THR A 1 424 ? -38.173 -11.851 27.957 1.00 93.19 424 THR A N 1
ATOM 3397 C CA . THR A 1 424 ? -37.621 -12.939 28.756 1.00 93.19 424 THR A CA 1
ATOM 3398 C C . THR A 1 424 ? -36.983 -12.394 30.028 1.00 93.19 424 THR A C 1
ATOM 3400 O O . THR A 1 424 ? -36.558 -11.243 30.081 1.00 93.19 424 THR A O 1
ATOM 3403 N N . GLN A 1 425 ? -36.905 -13.209 31.068 1.00 93.50 425 GLN A N 1
ATOM 3404 C CA . GLN A 1 425 ? -36.195 -12.905 32.304 1.00 93.50 425 GLN A CA 1
ATOM 3405 C C . GLN A 1 425 ? -35.269 -14.062 32.673 1.00 93.50 425 GLN A C 1
ATOM 3407 O O . GLN A 1 425 ? -35.376 -15.158 32.127 1.00 93.50 425 GLN A O 1
ATOM 3412 N N . LEU A 1 426 ? -34.335 -13.807 33.584 1.00 91.81 426 LEU A N 1
ATOM 3413 C CA . LEU A 1 426 ? -33.503 -14.858 34.158 1.00 91.81 426 LEU A CA 1
ATOM 3414 C C . LEU A 1 426 ? -34.372 -15.773 35.033 1.00 91.81 426 LEU A C 1
ATOM 3416 O O . LEU A 1 426 ? -35.185 -15.266 35.801 1.00 91.81 426 LEU A O 1
ATOM 3420 N N . LYS A 1 427 ? -34.174 -17.092 34.939 1.00 89.50 427 LYS A N 1
ATOM 3421 C CA . LYS A 1 427 ? -34.854 -18.068 35.801 1.00 89.50 427 LYS A CA 1
ATOM 3422 C C . LYS A 1 427 ? -34.632 -17.755 37.279 1.00 89.50 427 LYS A C 1
ATOM 3424 O O . LYS A 1 427 ? -33.505 -17.482 37.685 1.00 89.50 427 LYS A O 1
ATOM 3429 N N . ASN A 1 428 ? -35.674 -17.913 38.095 1.00 86.56 428 ASN A N 1
ATOM 3430 C CA . ASN A 1 428 ? -35.649 -17.585 39.530 1.00 86.56 428 ASN A CA 1
ATOM 3431 C C . ASN A 1 428 ? -34.526 -18.269 40.347 1.00 86.56 428 ASN A C 1
ATOM 3433 O O . ASN A 1 428 ? -34.105 -17.739 41.371 1.00 86.56 428 ASN A O 1
ATOM 3437 N N . HIS A 1 429 ? -34.023 -19.428 39.909 1.00 85.38 429 HIS A N 1
ATOM 3438 C CA . HIS A 1 429 ? -32.935 -20.167 40.571 1.00 85.38 429 HIS A CA 1
ATOM 3439 C C . HIS A 1 429 ? -31.538 -19.873 39.995 1.00 85.38 429 HIS A C 1
ATOM 3441 O O . HIS A 1 429 ? -30.569 -20.525 40.381 1.00 85.38 429 HIS A O 1
ATOM 3447 N N . VAL A 1 430 ? -31.419 -18.932 39.054 1.00 88.44 430 VAL A N 1
ATOM 3448 C CA . VAL A 1 430 ? -30.150 -18.552 38.429 1.00 88.44 430 VAL A CA 1
ATOM 3449 C C . VAL A 1 430 ? -29.769 -17.144 38.875 1.00 88.44 430 VAL A C 1
ATOM 3451 O O . VAL A 1 430 ? -30.563 -16.211 38.808 1.00 88.44 430 VAL A O 1
ATOM 3454 N N . SER A 1 431 ? -28.518 -16.977 39.291 1.00 86.69 431 SER A N 1
ATOM 3455 C CA . SER A 1 431 ? -27.939 -15.701 39.709 1.00 86.69 431 SER A CA 1
ATOM 3456 C C . SER A 1 431 ? -26.636 -15.424 38.961 1.00 86.69 431 SER A C 1
ATOM 3458 O O . SER A 1 431 ? -25.890 -16.338 38.605 1.00 86.69 431 SER A O 1
ATOM 3460 N N . ILE A 1 432 ? -26.344 -14.144 38.703 1.00 87.88 432 ILE A N 1
ATOM 3461 C CA . ILE A 1 432 ? -25.101 -13.736 38.035 1.00 87.88 432 ILE A CA 1
ATOM 3462 C C . ILE A 1 432 ? -24.129 -13.162 39.058 1.00 87.88 432 ILE A C 1
ATOM 3464 O O . ILE A 1 432 ? -24.408 -12.154 39.705 1.00 87.88 432 ILE A O 1
ATOM 3468 N N . HIS A 1 433 ? -22.950 -13.771 39.140 1.00 87.12 433 HIS A N 1
ATOM 3469 C CA . HIS A 1 433 ? -21.869 -13.373 40.037 1.00 87.12 433 HIS A CA 1
ATOM 3470 C C . HIS A 1 433 ? -20.652 -12.912 39.229 1.00 87.12 433 HIS A C 1
ATOM 3472 O O . HIS A 1 433 ? -20.297 -13.519 38.216 1.00 87.12 433 HIS A O 1
ATOM 3478 N N . LEU A 1 434 ? -20.003 -11.830 39.663 1.00 86.31 434 LEU A N 1
ATOM 3479 C CA . LEU A 1 434 ? -18.848 -11.250 38.981 1.00 86.31 434 LEU A CA 1
ATOM 3480 C C . LEU A 1 434 ? -17.565 -11.478 39.784 1.00 86.31 434 LEU A C 1
ATOM 3482 O O . LEU A 1 434 ? -17.380 -10.896 40.845 1.00 86.31 434 LEU A O 1
ATOM 3486 N N . LEU A 1 435 ? -16.639 -12.266 39.237 1.00 82.81 435 LEU A N 1
ATOM 3487 C CA . LEU A 1 435 ? -15.311 -12.477 39.817 1.00 82.81 435 LEU A CA 1
ATOM 3488 C C . LEU A 1 435 ? -14.268 -11.570 39.152 1.00 82.81 435 LEU A C 1
ATOM 3490 O O . LEU A 1 435 ? -14.084 -11.616 37.932 1.00 82.81 435 LEU A O 1
ATOM 3494 N N . ILE A 1 436 ? -13.550 -10.774 39.946 1.00 79.88 436 ILE A N 1
ATOM 3495 C CA . ILE A 1 436 ? -12.512 -9.854 39.461 1.00 79.88 436 ILE A CA 1
ATOM 3496 C C . ILE A 1 436 ? -11.225 -10.048 40.264 1.00 79.88 436 ILE A C 1
ATOM 3498 O O . ILE A 1 436 ? -11.245 -10.257 41.471 1.00 79.88 436 ILE A O 1
ATOM 3502 N N . SER A 1 437 ? -10.073 -9.939 39.599 1.00 76.56 437 SER A N 1
ATOM 3503 C CA . SER A 1 437 ? -8.764 -10.093 40.246 1.00 76.56 437 SER A CA 1
ATOM 3504 C C . SER A 1 437 ? -8.472 -9.051 41.327 1.00 76.56 437 SER A C 1
ATOM 3506 O O . SER A 1 437 ? -7.644 -9.299 42.185 1.00 76.56 437 SER A O 1
ATOM 3508 N N . GLY A 1 438 ? -9.118 -7.888 41.275 1.00 78.00 438 GLY A N 1
ATOM 3509 C CA . GLY A 1 438 ? -9.021 -6.868 42.310 1.00 78.00 438 GLY A CA 1
ATOM 3510 C C . GLY A 1 438 ? -9.842 -5.636 41.979 1.00 78.00 438 GLY A C 1
ATOM 3511 O O . GLY A 1 438 ? -10.587 -5.645 40.991 1.00 78.00 438 GLY A O 1
ATOM 3512 N N . ALA A 1 439 ? -9.726 -4.585 42.792 1.00 80.56 439 ALA A N 1
ATOM 3513 C CA . ALA A 1 439 ? -10.618 -3.438 42.682 1.00 80.56 439 ALA A CA 1
ATOM 3514 C C . ALA A 1 439 ? -10.619 -2.802 41.272 1.00 80.56 439 ALA A C 1
ATOM 3516 O O . ALA A 1 439 ? -9.560 -2.645 40.639 1.00 80.56 439 ALA A O 1
ATOM 3517 N N . PRO A 1 440 ? -11.803 -2.429 40.746 1.00 83.38 440 PRO A N 1
ATOM 3518 C CA . PRO A 1 440 ? -11.934 -1.928 39.389 1.00 83.38 440 PRO A CA 1
ATOM 3519 C C . PRO A 1 440 ? -11.313 -0.531 39.271 1.00 83.38 440 PRO A C 1
ATOM 3521 O O . PRO A 1 440 ? -11.485 0.323 40.135 1.00 83.38 440 PRO A O 1
ATOM 3524 N N . THR A 1 441 ? -10.607 -0.277 38.164 1.00 81.62 441 THR A N 1
ATOM 3525 C CA . THR A 1 441 ? -9.992 1.035 37.898 1.00 81.62 441 THR A CA 1
ATOM 3526 C C . THR A 1 441 ? -11.044 2.143 37.868 1.00 81.62 441 THR A C 1
ATOM 3528 O O . THR A 1 441 ? -12.072 1.957 37.210 1.00 81.62 441 THR A O 1
ATOM 3531 N N . GLY A 1 442 ? -10.736 3.290 38.475 1.00 84.56 442 GLY A N 1
ATOM 3532 C CA . GLY A 1 442 ? -11.665 4.392 38.736 1.00 84.56 442 GLY A CA 1
ATOM 3533 C C . GLY A 1 442 ? -11.745 4.642 40.242 1.00 84.56 442 GLY A C 1
ATOM 3534 O O . GLY A 1 442 ? -10.784 4.345 40.952 1.00 84.56 442 GLY A O 1
ATOM 3535 N N . ASP A 1 443 ? -12.893 5.115 40.732 1.00 86.00 443 ASP A N 1
ATOM 3536 C CA . ASP A 1 443 ? -13.124 5.392 42.163 1.00 86.00 443 ASP A CA 1
ATOM 3537 C C . ASP A 1 443 ? -12.829 4.178 43.068 1.00 86.00 443 ASP A C 1
ATOM 3539 O O . ASP A 1 443 ? -12.349 4.338 44.187 1.00 86.00 443 ASP A O 1
ATOM 3543 N N . GLY A 1 444 ? -13.030 2.958 42.554 1.00 83.06 444 GLY A N 1
ATOM 3544 C CA . GLY A 1 444 ? -12.823 1.723 43.314 1.00 83.06 444 GLY A CA 1
ATOM 3545 C C . GLY A 1 444 ? -11.361 1.398 43.630 1.00 83.06 444 GLY A C 1
ATOM 3546 O O . GLY A 1 444 ? -11.114 0.665 44.582 1.00 83.06 444 GLY A O 1
ATOM 3547 N N . ARG A 1 445 ? -10.402 1.926 42.857 1.00 83.12 445 ARG A N 1
ATOM 3548 C CA . ARG A 1 445 ? -8.965 1.643 43.030 1.00 83.12 445 ARG A CA 1
ATOM 3549 C C . ARG A 1 445 ? -8.122 2.874 43.344 1.00 83.12 445 ARG A C 1
ATOM 3551 O O . ARG A 1 445 ? -7.092 2.723 43.984 1.00 83.12 445 ARG A O 1
ATOM 3558 N N . GLU A 1 446 ? -8.537 4.055 42.893 1.00 81.94 446 GLU A N 1
ATOM 3559 C CA . GLU A 1 446 ? -7.747 5.288 43.017 1.00 81.94 446 GLU A CA 1
ATOM 3560 C C . GLU A 1 446 ? -7.366 5.603 44.467 1.00 81.94 446 GLU A C 1
ATOM 3562 O O . GLU A 1 446 ? -6.233 5.962 44.756 1.00 81.94 446 GLU A O 1
ATOM 3567 N N . PHE A 1 447 ? -8.322 5.425 45.375 1.00 80.44 447 PHE A N 1
ATOM 3568 C CA . PHE A 1 447 ? -8.195 5.816 46.776 1.00 80.44 447 PHE A CA 1
ATOM 3569 C C . PHE A 1 447 ? -7.803 4.650 47.686 1.00 80.44 447 PHE A C 1
ATOM 3571 O O . PHE A 1 447 ? -7.962 4.738 48.901 1.00 80.44 447 PHE A O 1
ATOM 3578 N N . LEU A 1 448 ? -7.362 3.524 47.115 1.00 77.69 448 LEU A N 1
ATOM 3579 C CA . LEU A 1 448 ? -6.900 2.402 47.922 1.00 77.69 448 LEU A CA 1
ATOM 3580 C C . LEU A 1 448 ? -5.498 2.694 48.475 1.00 77.69 448 LEU A C 1
ATOM 3582 O O . LEU A 1 448 ? -4.619 3.094 47.710 1.00 77.69 448 LEU A O 1
ATOM 3586 N N . PRO A 1 449 ? -5.255 2.446 49.774 1.00 72.88 449 PRO A N 1
ATOM 3587 C CA . PRO A 1 449 ? -3.912 2.510 50.340 1.00 72.88 449 PRO A CA 1
ATOM 3588 C C . PRO A 1 449 ? -2.955 1.534 49.643 1.00 72.88 449 PRO A C 1
ATOM 3590 O O . PRO A 1 449 ? -3.373 0.455 49.217 1.00 72.88 449 PRO A O 1
ATOM 3593 N N . ALA A 1 450 ? -1.667 1.882 49.577 1.00 63.59 450 ALA A N 1
ATOM 3594 C CA . ALA A 1 450 ? -0.636 1.049 48.950 1.00 63.59 450 ALA A CA 1
ATOM 3595 C C . ALA A 1 450 ? -0.521 -0.357 49.579 1.00 63.59 450 ALA A C 1
ATOM 3597 O O . ALA A 1 450 ? -0.216 -1.312 48.873 1.00 63.59 450 ALA A O 1
ATOM 3598 N N . ASP A 1 451 ? -0.870 -0.494 50.862 1.00 62.69 451 ASP A N 1
ATOM 3599 C CA . ASP A 1 451 ? -0.740 -1.733 51.644 1.00 62.69 451 ASP A CA 1
ATOM 3600 C C . ASP A 1 451 ? -2.024 -2.593 51.657 1.00 62.69 451 ASP A C 1
ATOM 3602 O O . ASP A 1 451 ? -2.244 -3.409 52.550 1.00 62.69 451 ASP A O 1
ATOM 3606 N N . CYS A 1 452 ? -2.925 -2.408 50.685 1.00 62.56 452 CYS A N 1
ATOM 3607 C CA . CYS A 1 452 ? -4.241 -3.066 50.653 1.00 62.56 45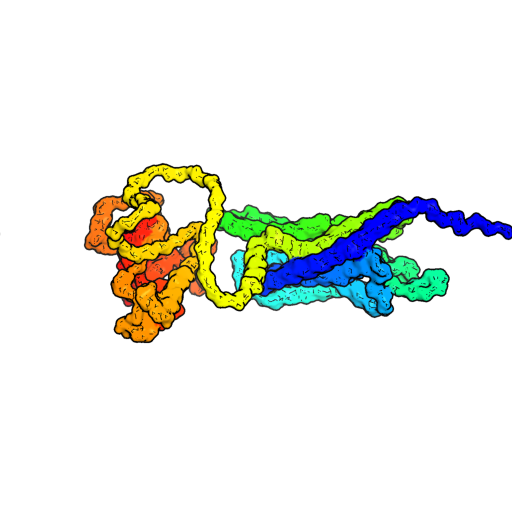2 CYS A CA 1
ATOM 3608 C C . CYS A 1 452 ? -4.242 -4.557 50.252 1.00 62.56 452 CYS A C 1
ATOM 3610 O O . CYS A 1 452 ? -5.317 -5.129 50.073 1.00 62.56 452 CYS A O 1
ATOM 3612 N N . ASP A 1 453 ? -3.075 -5.196 50.135 1.00 54.66 453 ASP A N 1
ATOM 3613 C CA . ASP A 1 453 ? -2.934 -6.620 49.782 1.00 54.66 453 ASP A CA 1
ATOM 3614 C C . ASP A 1 453 ? -2.972 -7.573 51.001 1.00 54.66 453 ASP A C 1
ATOM 3616 O O . ASP A 1 453 ? -2.714 -8.770 50.873 1.00 54.66 453 ASP A O 1
ATOM 3620 N N . GLY A 1 454 ? -3.322 -7.069 52.190 1.00 54.97 454 GLY A N 1
ATOM 3621 C CA . GLY A 1 454 ? -3.518 -7.886 53.391 1.00 54.97 454 GLY A CA 1
ATOM 3622 C C . GLY A 1 454 ? -4.888 -8.589 53.445 1.00 54.97 454 GLY A C 1
ATOM 3623 O O . GLY A 1 454 ? -5.881 -8.040 52.957 1.00 54.97 454 GLY A O 1
ATOM 3624 N N . PRO A 1 455 ? -4.988 -9.786 54.058 1.00 52.72 455 PRO A N 1
ATOM 3625 C CA . PRO A 1 455 ? -6.276 -10.402 54.355 1.00 52.72 455 PRO A CA 1
ATOM 3626 C C . PRO A 1 455 ? -7.098 -9.490 55.273 1.00 52.72 455 PRO A C 1
ATOM 3628 O O . PRO A 1 455 ? -6.583 -8.882 56.209 1.00 52.72 455 PRO A O 1
ATOM 3631 N N . MET A 1 456 ? -8.390 -9.398 54.981 1.00 55.66 456 MET A N 1
ATOM 3632 C CA . MET A 1 456 ? -9.349 -8.600 55.739 1.00 55.66 456 MET A CA 1
ATOM 3633 C C . MET A 1 456 ? -9.424 -9.082 57.194 1.00 55.66 456 MET A C 1
ATOM 3635 O O . MET A 1 456 ? -9.437 -10.292 57.437 1.00 55.66 456 MET A O 1
ATOM 3639 N N . ALA A 1 457 ? -9.476 -8.160 58.160 1.00 56.12 457 ALA A N 1
ATOM 3640 C CA . ALA A 1 457 ? -9.564 -8.541 59.564 1.00 56.12 457 ALA A CA 1
ATOM 3641 C C . ALA A 1 457 ? -10.869 -9.334 59.819 1.00 56.12 457 ALA A C 1
ATOM 3643 O O . ALA A 1 457 ? -11.917 -8.968 59.281 1.00 56.12 457 ALA A O 1
ATOM 3644 N N . PRO A 1 458 ? -10.856 -10.397 60.649 1.00 53.72 458 PRO A N 1
ATOM 3645 C CA . PRO A 1 458 ? -12.049 -11.202 60.940 1.00 53.72 458 PRO A CA 1
ATOM 3646 C C . PRO A 1 458 ? -13.247 -10.388 61.450 1.00 53.72 458 PRO A C 1
ATOM 3648 O O . PRO A 1 458 ? -14.392 -10.724 61.160 1.00 53.72 458 PRO A O 1
ATOM 3651 N N . TYR A 1 459 ? -12.980 -9.298 62.172 1.00 55.22 459 TYR A N 1
ATOM 3652 C CA . TYR A 1 459 ? -14.000 -8.367 62.653 1.00 55.22 459 TYR A CA 1
ATOM 3653 C C . TYR A 1 459 ? -14.705 -7.632 61.504 1.00 55.22 459 TYR A C 1
ATOM 3655 O O . TYR A 1 459 ? -15.934 -7.579 61.473 1.00 55.22 459 TYR A O 1
ATOM 3663 N N . ASP A 1 460 ? -13.943 -7.160 60.513 1.00 56.03 460 ASP A N 1
ATOM 3664 C CA . ASP A 1 460 ? -14.498 -6.503 59.331 1.00 56.03 460 ASP A CA 1
ATOM 3665 C C . ASP A 1 460 ? -15.384 -7.482 58.549 1.00 56.03 460 ASP A C 1
ATOM 3667 O O . ASP A 1 460 ? -16.485 -7.122 58.162 1.00 56.03 460 ASP A O 1
ATOM 3671 N N . LEU A 1 461 ? -14.988 -8.753 58.398 1.00 58.75 461 LEU A N 1
ATOM 3672 C CA . LEU A 1 461 ? -15.802 -9.785 57.729 1.00 58.75 461 LEU A CA 1
ATOM 3673 C C . LEU A 1 461 ? -17.163 -10.029 58.407 1.00 58.75 461 LEU A C 1
ATOM 3675 O O . LEU A 1 461 ? -18.178 -10.201 57.726 1.00 58.75 461 LEU A O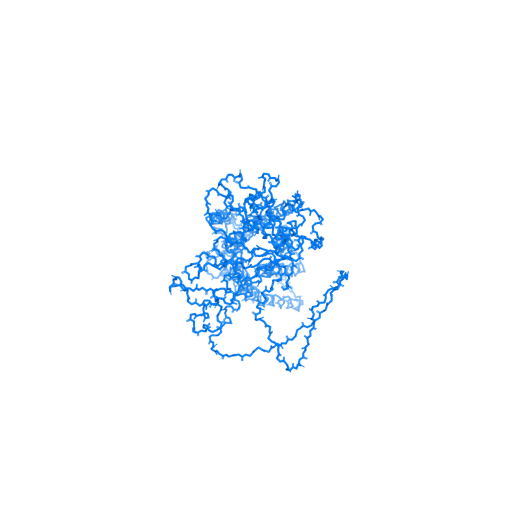 1
ATOM 3679 N N . VAL A 1 462 ? -17.197 -10.046 59.743 1.00 57.12 462 VAL A N 1
ATOM 3680 C CA . VAL A 1 462 ? -18.438 -10.203 60.521 1.00 57.12 462 VAL A CA 1
ATOM 3681 C C . VAL A 1 462 ? -19.314 -8.958 60.386 1.00 57.12 462 VAL A C 1
ATOM 3683 O O . VAL A 1 462 ? -20.519 -9.075 60.156 1.00 57.12 462 VAL A O 1
ATOM 3686 N N . GLN A 1 463 ? -18.714 -7.768 60.441 1.00 54.72 463 GLN A N 1
ATOM 3687 C CA . GLN A 1 463 ? -19.432 -6.507 60.282 1.00 54.72 463 GLN A CA 1
ATOM 3688 C C . GLN A 1 463 ? -19.962 -6.323 58.848 1.00 54.72 463 GLN A C 1
ATOM 3690 O O . GLN A 1 463 ? -21.081 -5.852 58.672 1.00 54.72 463 GLN A O 1
ATOM 3695 N N . MET A 1 464 ? -19.241 -6.804 57.828 1.00 56.44 464 MET A N 1
ATOM 3696 C CA . MET A 1 464 ? -19.696 -6.831 56.430 1.00 56.44 464 MET A CA 1
ATOM 3697 C C . MET A 1 464 ? -20.919 -7.717 56.208 1.00 56.44 464 MET A C 1
ATOM 3699 O O . MET A 1 464 ? -21.806 -7.348 55.438 1.00 56.44 464 MET A O 1
ATOM 3703 N N . ARG A 1 465 ? -20.981 -8.880 56.869 1.00 58.34 465 ARG A N 1
ATOM 3704 C CA . ARG A 1 465 ? -22.144 -9.780 56.782 1.00 58.34 465 ARG A CA 1
ATOM 3705 C C . ARG A 1 465 ? -23.351 -9.264 57.565 1.00 58.34 465 ARG A C 1
ATOM 3707 O O . ARG A 1 465 ? -24.473 -9.556 57.170 1.00 58.34 465 ARG A O 1
ATOM 3714 N N . ALA A 1 466 ? -23.132 -8.512 58.643 1.00 55.72 466 ALA A N 1
ATOM 3715 C CA . ALA A 1 466 ? -24.200 -8.034 59.522 1.00 55.72 466 ALA A CA 1
ATOM 3716 C C . ALA A 1 466 ? -24.751 -6.638 59.161 1.00 55.72 466 ALA A C 1
ATOM 3718 O O . ALA A 1 466 ? -25.935 -6.394 59.372 1.00 55.72 466 ALA A O 1
ATOM 3719 N N . ALA A 1 467 ? -23.925 -5.723 58.632 1.00 56.12 467 ALA A N 1
ATOM 3720 C CA . ALA A 1 467 ? -24.266 -4.299 58.476 1.00 56.12 467 ALA A CA 1
ATOM 3721 C C . ALA A 1 467 ? -24.490 -3.829 57.022 1.00 56.12 467 ALA A C 1
ATOM 3723 O O . ALA A 1 467 ? -24.868 -2.680 56.804 1.00 56.12 467 ALA A O 1
ATOM 3724 N N . GLY A 1 468 ? -24.276 -4.686 56.018 1.00 73.88 468 GLY A N 1
ATOM 3725 C CA . GLY A 1 468 ? -24.414 -4.306 54.608 1.00 73.88 468 GLY A CA 1
ATOM 3726 C C . GLY A 1 468 ? -23.227 -3.485 54.081 1.00 73.88 468 GLY A C 1
ATOM 3727 O O . GLY A 1 468 ? -22.075 -3.737 54.433 1.00 73.88 468 GLY A O 1
ATOM 3728 N N . HIS A 1 469 ? -23.476 -2.542 53.165 1.00 83.56 469 HIS A N 1
ATOM 3729 C CA . HIS A 1 469 ? -22.424 -1.694 52.584 1.00 83.56 469 HIS A CA 1
ATOM 3730 C C . HIS A 1 469 ? -22.072 -0.522 53.508 1.00 83.56 469 HIS A C 1
ATOM 3732 O O . HIS A 1 469 ? -22.941 0.273 53.846 1.00 83.56 469 HIS A O 1
ATOM 3738 N N . ALA A 1 470 ? -20.784 -0.346 53.818 1.00 82.06 470 ALA A N 1
ATOM 3739 C CA . ALA A 1 470 ? -20.274 0.794 54.592 1.00 82.06 470 ALA A CA 1
ATOM 3740 C C . ALA A 1 470 ? -19.371 1.718 53.738 1.00 82.06 470 ALA A C 1
ATOM 3742 O O . ALA A 1 470 ? -18.143 1.648 53.843 1.00 82.06 470 ALA A O 1
ATOM 3743 N N . PRO A 1 471 ? -19.928 2.547 52.829 1.00 86.56 471 PRO A N 1
ATOM 3744 C CA . PRO A 1 471 ? -19.139 3.400 51.939 1.00 86.56 471 PRO A CA 1
ATOM 3745 C C . PRO A 1 471 ? -18.493 4.589 52.673 1.00 86.56 471 PRO A C 1
ATOM 3747 O O . PRO A 1 471 ? -19.139 5.264 53.469 1.00 86.56 471 PRO A O 1
ATOM 3750 N N . ILE A 1 472 ? -17.235 4.909 52.351 1.00 83.62 472 ILE A N 1
ATOM 3751 C CA . ILE A 1 472 ? -16.493 6.038 52.956 1.00 83.62 472 ILE A CA 1
ATOM 3752 C C . ILE A 1 472 ? -16.511 7.266 52.034 1.00 83.62 472 ILE A C 1
ATOM 3754 O O . ILE A 1 472 ? -16.249 7.134 50.846 1.00 83.62 472 ILE A O 1
ATOM 3758 N N . TYR A 1 473 ? -16.734 8.476 52.557 1.00 86.06 473 TYR A N 1
ATOM 3759 C CA . TYR A 1 473 ? -16.725 9.736 51.784 1.00 86.06 473 TYR A CA 1
ATOM 3760 C C . TYR A 1 473 ? -15.837 10.812 52.432 1.00 86.06 473 TYR A C 1
ATOM 3762 O O . TYR A 1 473 ? -16.268 11.936 52.645 1.00 86.06 473 TYR A O 1
ATOM 3770 N N . GLU A 1 474 ? -14.596 10.457 52.770 1.00 82.88 474 GLU A N 1
ATOM 3771 C CA . GLU A 1 474 ? -13.646 11.371 53.436 1.00 82.88 474 GLU A CA 1
ATOM 3772 C C . GLU A 1 474 ? -13.151 12.535 52.562 1.00 82.88 474 GLU A C 1
ATOM 3774 O O . GLU A 1 474 ? -12.837 13.602 53.083 1.00 82.88 474 GLU A O 1
ATOM 3779 N N . HIS A 1 475 ? -13.087 12.355 51.239 1.00 81.56 475 HIS A N 1
ATOM 3780 C CA . HIS A 1 475 ? -12.623 13.375 50.302 1.00 81.56 475 HIS A CA 1
ATOM 3781 C C . HIS A 1 475 ? -13.747 13.829 49.365 1.00 81.56 475 HIS A C 1
ATOM 3783 O O . HIS A 1 475 ? -14.553 12.997 48.943 1.00 81.56 475 HIS A O 1
ATOM 3789 N N . PRO A 1 476 ? -13.777 15.115 48.965 1.00 80.06 476 PRO A N 1
ATOM 3790 C CA . PRO A 1 476 ? -14.789 15.644 48.048 1.00 80.06 476 PRO A CA 1
ATOM 3791 C C . PRO A 1 476 ? -14.743 14.988 46.662 1.00 80.06 476 PRO A C 1
ATOM 3793 O O . PRO A 1 476 ? -15.739 14.986 45.956 1.00 80.06 476 PRO A O 1
ATOM 3796 N N . GLU A 1 477 ? -13.615 14.386 46.275 1.00 80.31 477 GLU A N 1
ATOM 3797 C CA . GLU A 1 477 ? -13.493 13.646 45.014 1.00 80.31 477 GLU A CA 1
ATOM 3798 C C . GLU A 1 477 ? -14.121 12.239 45.043 1.00 80.31 477 GLU A C 1
ATOM 3800 O O . GLU A 1 477 ? -14.207 11.576 44.001 1.00 80.31 477 GLU A O 1
ATOM 3805 N N . HIS A 1 478 ? -14.506 11.743 46.224 1.00 86.62 478 HIS A N 1
ATOM 3806 C CA . HIS A 1 478 ? -15.044 10.399 46.391 1.00 86.62 478 HIS A CA 1
ATOM 3807 C C . HIS A 1 478 ? -16.421 10.264 45.751 1.00 86.62 478 HIS A C 1
ATOM 3809 O O . HIS A 1 478 ? -17.353 11.009 46.042 1.00 86.62 478 HIS A O 1
ATOM 3815 N N . GLY A 1 479 ? -16.571 9.235 44.921 1.00 81.44 479 GLY A N 1
ATOM 3816 C CA . GLY A 1 479 ? -17.832 8.946 44.252 1.00 81.44 479 GLY A CA 1
ATOM 3817 C C . GLY A 1 479 ? -18.074 9.758 42.979 1.00 81.44 479 GLY A C 1
ATOM 3818 O O . GLY A 1 479 ? -19.057 9.498 42.288 1.00 81.44 479 GLY A O 1
ATOM 3819 N N . HIS A 1 480 ? -17.169 10.655 42.582 1.00 83.94 480 HIS A N 1
ATOM 3820 C CA . HIS A 1 480 ? -17.254 11.284 41.266 1.00 83.94 480 HIS A CA 1
ATOM 3821 C C . HIS A 1 480 ? -17.083 10.252 40.146 1.00 83.94 480 HIS A C 1
ATOM 3823 O O . HIS A 1 480 ? -16.310 9.292 40.247 1.00 83.94 480 HIS A O 1
ATOM 3829 N N . LEU A 1 481 ? -17.837 10.437 39.062 1.00 78.81 481 LEU A N 1
ATOM 3830 C CA . LEU A 1 481 ? -17.660 9.655 37.843 1.00 78.81 481 LEU A CA 1
ATOM 3831 C C . LEU A 1 481 ? -16.287 9.964 37.236 1.00 78.81 481 LEU A C 1
ATOM 3833 O O . LEU A 1 481 ? -15.817 11.104 37.265 1.00 78.81 481 LEU A O 1
ATOM 3837 N N . ARG A 1 482 ? -15.642 8.934 36.685 1.00 70.81 482 ARG A N 1
ATOM 3838 C CA . ARG A 1 482 ? -14.275 9.020 36.175 1.00 70.81 482 ARG A CA 1
ATOM 3839 C C . ARG A 1 482 ? -14.165 8.391 34.798 1.00 70.81 482 ARG A C 1
ATOM 3841 O O . ARG A 1 482 ? -14.637 7.284 34.537 1.00 70.81 482 ARG A O 1
ATOM 3848 N N . TYR A 1 483 ? -13.467 9.058 33.897 1.00 67.94 483 TYR A N 1
ATOM 3849 C CA . TYR A 1 483 ? -13.239 8.529 32.562 1.00 67.94 483 TYR A CA 1
ATOM 3850 C C . TYR A 1 483 ? -11.763 8.336 32.280 1.00 67.94 483 TYR A C 1
ATOM 3852 O O . TYR A 1 483 ? -10.883 9.043 32.762 1.00 67.94 483 TYR A O 1
ATOM 3860 N N . LYS A 1 484 ? -11.503 7.325 31.461 1.00 57.16 484 LYS A N 1
ATOM 3861 C CA . LYS A 1 484 ? -10.182 6.973 30.986 1.00 57.16 484 LYS A CA 1
ATOM 3862 C C . LYS A 1 484 ? -9.903 7.732 29.697 1.00 57.16 484 LYS A C 1
ATOM 3864 O O . LYS A 1 484 ? -10.457 7.393 28.645 1.00 57.16 484 LYS A O 1
ATOM 3869 N N . LEU A 1 485 ? -9.005 8.710 29.763 1.00 53.94 485 LEU A N 1
ATOM 3870 C CA . LEU A 1 485 ? -8.393 9.313 28.583 1.00 53.94 485 LEU A CA 1
ATOM 3871 C C . LEU A 1 485 ? -7.169 8.508 28.139 1.00 53.94 485 LEU A C 1
ATOM 3873 O O . LEU A 1 485 ? -6.687 7.591 28.805 1.00 53.94 485 LEU A O 1
ATOM 3877 N N . SER A 1 486 ? -6.600 8.898 26.999 1.00 47.47 486 SER A N 1
ATOM 3878 C CA . SER A 1 486 ? -5.294 8.405 26.550 1.00 47.47 486 SER A CA 1
ATOM 3879 C C . SER A 1 486 ? -4.134 8.760 27.490 1.00 47.47 486 SER A C 1
ATOM 3881 O O . SER A 1 486 ? -3.060 8.180 27.339 1.00 47.47 486 SER A O 1
ATOM 3883 N N . VAL A 1 487 ? -4.336 9.714 28.406 1.00 45.50 487 VAL A N 1
ATOM 3884 C CA . VAL A 1 487 ? -3.294 10.317 29.254 1.00 45.50 487 VAL A CA 1
ATOM 3885 C C . VAL A 1 487 ? -3.417 9.903 30.729 1.00 45.50 487 VAL A C 1
ATOM 3887 O O . VAL A 1 487 ? -2.416 9.925 31.435 1.00 45.50 487 VAL A O 1
ATOM 3890 N N . GLY A 1 488 ? -4.592 9.447 31.176 1.00 52.00 488 GLY A N 1
ATOM 3891 C CA . GLY A 1 488 ? -4.863 9.137 32.582 1.00 52.00 488 GLY A CA 1
ATOM 3892 C C . GLY A 1 488 ? -6.352 8.924 32.866 1.00 52.00 488 GLY A C 1
ATOM 3893 O O . GLY A 1 488 ? -7.141 8.764 31.930 1.00 52.00 488 GLY A O 1
ATOM 3894 N N . MET A 1 489 ? -6.711 8.881 34.150 1.00 54.28 489 MET A N 1
ATOM 3895 C CA . MET A 1 489 ? -8.097 8.916 34.623 1.00 54.28 489 MET A CA 1
ATOM 3896 C C . MET A 1 489 ? -8.415 10.349 35.072 1.00 54.28 489 MET A C 1
ATOM 3898 O O . MET A 1 489 ? -7.629 10.904 35.830 1.00 54.28 489 MET A O 1
ATOM 3902 N N . GLU A 1 490 ? -9.525 10.936 34.628 1.00 59.12 490 GLU A N 1
ATOM 3903 C CA . GLU A 1 490 ? -9.947 12.293 35.030 1.00 59.12 490 GLU A CA 1
ATOM 3904 C C . GLU A 1 490 ? -11.402 12.288 35.532 1.00 59.12 490 GLU A C 1
ATOM 3906 O O . GLU A 1 490 ? -12.183 11.386 35.200 1.00 59.12 490 GLU A O 1
ATOM 3911 N N . THR A 1 491 ? -11.748 13.272 36.366 1.00 56.56 491 THR A N 1
ATOM 3912 C CA . THR A 1 491 ? -13.106 13.552 36.865 1.00 56.56 491 THR A CA 1
ATOM 3913 C C . THR A 1 491 ? -13.899 14.394 35.857 1.00 56.56 491 THR A C 1
ATOM 3915 O O . THR A 1 491 ? -13.323 15.047 34.988 1.00 56.56 491 THR A O 1
ATOM 3918 N N . ILE A 1 492 ? -15.235 14.354 35.938 1.00 54.25 492 ILE A N 1
ATOM 3919 C CA . ILE A 1 492 ? -16.173 14.941 34.952 1.00 54.25 492 ILE A CA 1
ATOM 3920 C C . ILE A 1 492 ? -16.144 16.486 34.841 1.00 54.25 492 ILE A C 1
ATOM 3922 O O . ILE A 1 492 ? -16.788 17.029 33.949 1.00 54.25 492 ILE A O 1
ATOM 3926 N N . ASP A 1 493 ? -15.324 17.210 35.604 1.00 50.38 493 ASP A N 1
ATOM 3927 C CA . ASP A 1 493 ? -15.300 18.688 35.605 1.00 50.38 493 ASP A CA 1
ATOM 3928 C C . ASP A 1 493 ? -14.711 19.348 34.332 1.00 50.38 493 ASP A C 1
ATOM 3930 O O . ASP A 1 493 ? -14.434 20.546 34.314 1.00 50.38 493 ASP A O 1
ATOM 3934 N N . ALA A 1 494 ? -14.532 18.603 33.236 1.00 43.62 494 ALA A N 1
ATOM 3935 C CA . ALA A 1 494 ? -13.951 19.099 31.992 1.00 43.62 494 ALA A CA 1
ATOM 3936 C C . ALA A 1 494 ? -14.923 18.990 30.804 1.00 43.62 494 ALA A C 1
ATOM 3938 O O . ALA A 1 494 ? -15.167 17.907 30.284 1.00 43.62 494 ALA A O 1
ATOM 3939 N N . ASP A 1 495 ? -15.418 20.154 30.374 1.00 47.75 495 ASP A N 1
ATOM 3940 C CA . ASP A 1 495 ? -15.911 20.531 29.038 1.00 47.75 495 ASP A CA 1
ATOM 3941 C C . ASP A 1 495 ? -16.652 19.443 28.198 1.00 47.75 495 ASP A C 1
ATOM 3943 O O . ASP A 1 495 ? -16.030 18.485 27.716 1.00 47.75 495 ASP A O 1
ATOM 3947 N N . PRO A 1 496 ? -17.959 19.610 27.883 1.00 45.22 496 PRO A N 1
ATOM 3948 C CA . PRO A 1 496 ? -18.756 18.663 27.078 1.00 45.22 496 PRO A CA 1
ATOM 3949 C C . PRO A 1 496 ? -18.216 18.363 25.657 1.00 45.22 496 PRO A C 1
ATOM 3951 O O . PRO A 1 496 ? -18.742 17.494 24.951 1.00 45.22 496 PRO A O 1
ATOM 3954 N N . LEU A 1 497 ? -17.142 19.027 25.220 1.00 47.75 497 LEU A N 1
ATOM 3955 C CA . LEU A 1 497 ? -16.379 18.722 24.005 1.00 47.75 497 LEU A CA 1
ATOM 3956 C C . LEU A 1 497 ? -15.504 17.446 24.083 1.00 47.75 497 LEU A C 1
ATOM 3958 O O . LEU A 1 497 ? -15.022 16.981 23.041 1.00 47.75 497 LEU A O 1
ATOM 3962 N N . GLN A 1 498 ? -15.330 16.808 25.250 1.00 49.44 498 GLN A N 1
ATOM 3963 C CA . GLN A 1 498 ? -14.537 15.573 25.410 1.00 49.44 498 GLN A CA 1
ATOM 3964 C C . GLN A 1 498 ? -15.266 14.270 24.989 1.00 49.44 498 GLN A C 1
ATOM 3966 O O . GLN A 1 498 ? -15.400 13.303 25.736 1.00 49.44 498 GLN A O 1
ATOM 3971 N N . ARG A 1 499 ? -15.684 14.175 23.720 1.00 46.09 499 ARG A N 1
ATOM 3972 C CA . ARG A 1 499 ? -16.450 13.036 23.150 1.00 46.09 499 ARG A CA 1
ATOM 3973 C C . ARG A 1 499 ? -15.690 11.698 22.961 1.00 46.09 499 ARG A C 1
ATOM 3975 O O . ARG A 1 499 ? -16.213 10.798 22.308 1.00 46.09 499 ARG A O 1
ATOM 3982 N N . PHE A 1 500 ? -14.471 11.534 23.491 1.00 47.94 500 PHE A N 1
ATOM 3983 C CA . PHE A 1 500 ? -13.665 10.295 23.357 1.00 47.94 500 PHE A CA 1
ATOM 3984 C C . PHE A 1 500 ? -13.353 9.586 24.689 1.00 47.94 500 PHE A C 1
ATOM 3986 O O . PHE A 1 500 ? -12.539 8.659 24.719 1.00 47.94 500 PHE A O 1
ATOM 3993 N N . ALA A 1 501 ? -13.991 10.012 25.775 1.00 56.28 501 ALA A N 1
ATOM 3994 C CA . ALA A 1 501 ? -13.874 9.430 27.104 1.00 56.28 501 ALA A CA 1
ATOM 3995 C C . ALA A 1 501 ? -14.444 7.995 27.156 1.00 56.28 501 ALA A C 1
ATOM 3997 O O . ALA A 1 501 ? -15.589 7.754 26.777 1.00 56.28 501 ALA A O 1
ATOM 3998 N N . ILE A 1 502 ? -13.651 7.023 27.626 1.00 63.06 502 ILE A N 1
ATOM 3999 C CA . ILE A 1 502 ? -14.137 5.667 27.935 1.00 63.06 502 ILE A CA 1
ATOM 4000 C C . ILE A 1 502 ? -14.446 5.622 29.431 1.00 63.06 502 ILE A C 1
ATOM 4002 O O . ILE A 1 502 ? -13.577 5.959 30.228 1.00 63.06 502 ILE A O 1
ATOM 4006 N N . MET A 1 503 ? -15.642 5.177 29.822 1.00 67.50 503 MET A N 1
ATOM 4007 C CA . MET A 1 503 ? -16.005 5.013 31.238 1.00 67.50 503 MET A CA 1
ATOM 4008 C C . MET A 1 503 ? -14.971 4.172 32.001 1.00 67.50 503 MET A C 1
ATOM 4010 O O . MET A 1 503 ? -14.459 3.176 31.468 1.00 67.50 503 MET A O 1
ATOM 4014 N N . SER A 1 504 ? -14.691 4.542 33.252 1.00 78.50 504 SER A N 1
ATOM 4015 C CA . SER A 1 504 ? -13.885 3.713 34.148 1.00 78.50 504 SER A CA 1
ATOM 4016 C C . SER A 1 504 ? -14.549 2.348 34.397 1.00 78.50 504 SER A C 1
ATOM 4018 O O . SER A 1 504 ? -15.752 2.166 34.200 1.00 78.50 504 SER A O 1
ATOM 4020 N N . CYS A 1 505 ? -13.767 1.347 34.811 1.00 82.38 505 CYS A N 1
ATOM 4021 C CA . CYS A 1 505 ? -14.302 0.008 35.076 1.00 82.38 505 CYS A CA 1
ATOM 4022 C C . CYS A 1 505 ? -15.310 0.023 36.233 1.00 82.38 505 CYS A C 1
ATOM 4024 O O . CYS A 1 505 ? -16.320 -0.668 36.144 1.00 82.38 505 CYS A O 1
ATOM 4026 N N . SER A 1 506 ? -15.069 0.821 37.280 1.00 85.94 506 SER A N 1
ATOM 4027 C CA . SER A 1 506 ? -16.031 0.988 38.376 1.00 85.94 506 SER A CA 1
ATOM 4028 C C . SER A 1 506 ? -17.342 1.603 37.887 1.00 85.94 506 SER A C 1
ATOM 4030 O O . SER A 1 506 ? -18.409 1.136 38.269 1.00 85.94 506 SER A O 1
ATOM 4032 N N . ASP A 1 507 ? -17.283 2.589 36.985 1.00 86.50 507 ASP A N 1
ATOM 4033 C CA . ASP A 1 507 ? -18.488 3.226 36.436 1.00 86.50 507 ASP A CA 1
ATOM 4034 C C . ASP A 1 507 ? -19.251 2.298 35.484 1.00 86.50 507 ASP A C 1
ATOM 4036 O O . ASP A 1 507 ? -20.477 2.351 35.414 1.00 86.50 507 ASP A O 1
ATOM 4040 N N . LYS A 1 508 ? -18.552 1.414 34.759 1.00 85.94 508 LYS A N 1
ATOM 4041 C CA . LYS A 1 508 ? -19.200 0.368 33.953 1.00 85.94 508 LYS A CA 1
ATOM 4042 C C . LYS A 1 508 ? -19.997 -0.603 34.825 1.00 85.94 508 LYS A C 1
ATOM 4044 O O . LYS A 1 508 ? -21.126 -0.931 34.476 1.00 85.94 508 LYS A O 1
ATOM 4049 N N . ILE A 1 509 ? -19.433 -1.024 35.957 1.00 89.56 509 ILE A N 1
ATOM 4050 C CA . ILE A 1 509 ? -20.122 -1.908 36.907 1.00 89.56 509 ILE A CA 1
ATOM 4051 C C . ILE A 1 509 ? -21.296 -1.170 37.565 1.00 89.56 509 ILE A C 1
ATOM 4053 O O . ILE A 1 509 ? -22.392 -1.720 37.630 1.00 89.56 509 ILE A O 1
ATOM 4057 N N . LEU A 1 510 ? -21.114 0.099 37.953 1.00 89.50 510 LEU A N 1
ATOM 4058 C CA . LEU A 1 510 ? -22.210 0.941 38.445 1.00 89.50 510 LEU A CA 1
ATOM 4059 C C . LEU A 1 510 ? -23.363 1.009 37.437 1.00 89.50 510 LEU A C 1
ATOM 4061 O O . LEU A 1 510 ? -24.523 0.804 37.793 1.00 89.50 510 LEU A O 1
ATOM 4065 N N . LYS A 1 511 ? -23.047 1.231 36.157 1.00 88.38 511 LYS A N 1
ATOM 4066 C CA . LYS A 1 511 ? -24.041 1.236 35.080 1.00 88.38 511 LYS A CA 1
ATOM 4067 C C . LYS A 1 511 ? -24.797 -0.092 34.996 1.00 88.38 511 LYS A C 1
ATOM 4069 O O . LYS A 1 511 ? -26.005 -0.067 34.785 1.00 88.38 511 LYS A O 1
ATOM 4074 N N . TRP A 1 512 ? -24.136 -1.235 35.175 1.00 91.44 512 TRP A N 1
ATOM 4075 C CA . TRP A 1 512 ? -24.815 -2.535 35.216 1.00 91.44 512 TRP A CA 1
ATOM 4076 C C . TRP A 1 512 ? -25.753 -2.662 36.421 1.00 91.44 512 TRP A C 1
ATOM 4078 O O . TRP A 1 512 ? -26.893 -3.101 36.271 1.00 91.44 512 TRP A O 1
ATOM 4088 N N . ASN A 1 513 ? -25.350 -2.174 37.592 1.00 90.06 513 ASN A N 1
ATOM 4089 C CA . ASN A 1 513 ? -26.212 -2.161 38.774 1.00 90.06 513 ASN A CA 1
ATOM 4090 C C . ASN A 1 513 ? -27.448 -1.255 38.605 1.00 90.06 513 ASN A C 1
ATOM 4092 O O . ASN A 1 513 ? -28.492 -1.536 39.192 1.00 90.06 513 ASN A O 1
ATOM 4096 N N . VAL A 1 514 ? -27.412 -0.261 37.707 1.00 89.62 514 VAL A N 1
ATOM 4097 C CA . VAL A 1 514 ? -28.557 0.619 37.378 1.00 89.62 514 VAL A CA 1
ATOM 4098 C C . VAL A 1 514 ? -29.392 0.136 36.187 1.00 89.62 514 VAL A C 1
ATOM 4100 O O . VAL A 1 514 ? -30.610 0.031 36.298 1.00 89.62 514 VAL A O 1
ATOM 4103 N N . LEU A 1 515 ? -28.773 -0.304 35.089 1.00 89.62 515 LEU A N 1
ATOM 4104 C CA . LEU A 1 515 ? -29.470 -0.650 33.832 1.00 89.62 515 LEU A CA 1
ATOM 4105 C C . LEU A 1 515 ? -29.543 -2.155 33.529 1.00 89.62 515 LEU A C 1
ATOM 4107 O O . LEU A 1 515 ? -30.398 -2.600 32.770 1.00 89.62 515 LEU A O 1
ATOM 4111 N N . GLY A 1 516 ? -28.665 -2.939 34.145 1.00 90.81 516 GLY A N 1
ATOM 4112 C CA . GLY A 1 516 ? -28.467 -4.357 33.858 1.00 90.81 516 GLY A CA 1
ATOM 4113 C C . GLY A 1 516 ? -27.282 -4.608 32.921 1.00 90.81 516 GLY A C 1
ATOM 4114 O O . GLY A 1 516 ? -26.741 -3.684 32.304 1.00 90.81 516 GLY A O 1
ATOM 4115 N N . VAL A 1 517 ? -26.833 -5.861 32.862 1.00 88.94 517 VAL A N 1
ATOM 4116 C CA . VAL A 1 517 ? -25.640 -6.275 32.101 1.00 88.94 517 VAL A CA 1
ATOM 4117 C C . VAL A 1 517 ? -25.882 -6.437 30.597 1.00 88.94 517 VAL A C 1
ATOM 4119 O O . VAL A 1 517 ? -24.931 -6.371 29.829 1.00 88.94 517 VAL A O 1
ATOM 4122 N N . GLN A 1 518 ? -27.136 -6.606 30.171 1.00 86.31 518 GLN A N 1
ATOM 4123 C CA . GLN A 1 518 ? -27.546 -7.030 28.825 1.00 86.31 518 GLN A CA 1
ATOM 4124 C C . GLN A 1 518 ? -27.369 -5.972 27.713 1.00 86.31 518 GLN A C 1
ATOM 4126 O O . GLN A 1 518 ? -27.515 -6.266 26.527 1.00 86.31 518 GLN A O 1
ATOM 4131 N N . GLY A 1 519 ? -27.069 -4.722 28.072 1.00 84.12 519 GLY A N 1
ATOM 4132 C CA . GLY A 1 519 ? -26.893 -3.641 27.100 1.00 84.12 519 GLY A CA 1
ATOM 4133 C C . GLY A 1 519 ? -28.188 -3.216 26.384 1.00 84.12 519 GLY A C 1
ATOM 4134 O O . GLY A 1 519 ? -29.274 -3.726 26.642 1.00 84.12 519 GLY A O 1
ATOM 4135 N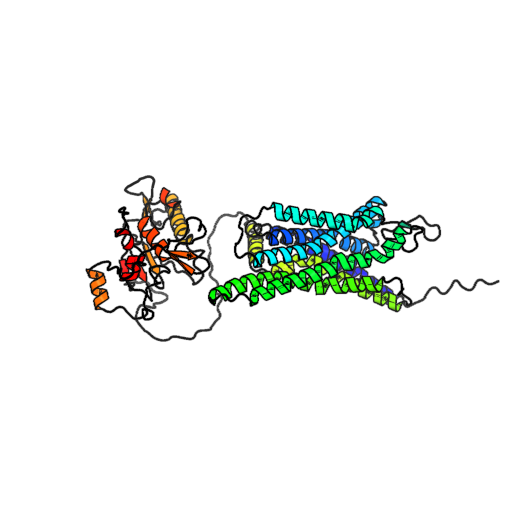 N . ALA A 1 520 ? -28.077 -2.229 25.487 1.00 82.81 520 ALA A N 1
ATOM 4136 C CA . ALA A 1 520 ? -29.234 -1.519 24.917 1.00 82.81 520 ALA A CA 1
ATOM 4137 C C . ALA A 1 520 ? -30.044 -2.323 23.885 1.00 82.81 520 ALA A C 1
ATOM 4139 O O . ALA A 1 520 ? -31.224 -2.057 23.679 1.00 82.81 520 ALA A O 1
ATOM 4140 N N . LEU A 1 521 ? -29.413 -3.274 23.188 1.00 85.50 521 LEU A N 1
ATOM 4141 C CA . LEU A 1 521 ? -30.120 -4.097 22.206 1.00 85.50 521 LEU A CA 1
ATOM 4142 C C . LEU A 1 521 ? -30.981 -5.145 22.915 1.00 85.50 521 LEU A C 1
ATOM 4144 O O . LEU A 1 521 ? -32.181 -5.228 22.655 1.00 85.50 521 LEU A O 1
ATOM 4148 N N . LEU A 1 522 ? -30.372 -5.913 23.825 1.00 89.19 522 LEU A N 1
ATOM 4149 C CA . LEU A 1 522 ? -31.055 -6.999 24.523 1.00 89.19 522 LEU A CA 1
ATOM 4150 C C . LEU A 1 522 ? -32.041 -6.493 25.575 1.00 89.19 522 LEU A C 1
ATOM 4152 O O . LEU A 1 522 ? -32.956 -7.230 25.903 1.00 89.19 522 LEU A O 1
ATOM 4156 N N . SER A 1 523 ? -31.946 -5.247 26.052 1.00 90.06 523 SER A N 1
ATOM 4157 C CA . SER A 1 523 ? -32.943 -4.677 26.976 1.00 90.06 523 SER A CA 1
ATOM 4158 C C . SER A 1 523 ? -34.362 -4.586 26.397 1.00 90.06 523 SER A C 1
ATOM 4160 O O . SER A 1 523 ? -35.318 -4.411 27.150 1.00 90.06 523 SER A O 1
ATOM 4162 N N . ASN A 1 524 ? -34.511 -4.698 25.072 1.00 91.19 524 ASN A N 1
ATOM 4163 C CA . ASN A 1 524 ? -35.823 -4.788 24.423 1.00 91.19 524 ASN A CA 1
ATOM 4164 C C . ASN A 1 524 ? -36.436 -6.195 24.513 1.00 91.19 524 ASN A C 1
ATOM 4166 O O . ASN A 1 524 ? -37.628 -6.336 24.288 1.00 91.19 524 ASN A O 1
ATOM 4170 N N . LEU A 1 525 ? -35.631 -7.221 24.808 1.00 92.62 525 LEU A N 1
ATOM 4171 C CA . LEU A 1 525 ? -36.016 -8.639 24.748 1.00 92.62 525 LEU A CA 1
ATOM 4172 C C . LEU A 1 525 ? -35.807 -9.371 26.081 1.00 92.62 525 LEU A C 1
ATOM 4174 O O . LEU A 1 525 ? -36.389 -10.430 26.301 1.00 92.62 525 LEU A O 1
ATOM 4178 N N . ILE A 1 526 ? -34.957 -8.831 26.953 1.00 92.69 526 ILE A N 1
ATOM 4179 C CA . ILE A 1 526 ? -34.571 -9.403 28.238 1.00 92.69 526 ILE A CA 1
ATOM 4180 C C . ILE A 1 526 ? -34.761 -8.335 29.316 1.00 92.69 526 ILE A C 1
ATOM 4182 O O . ILE A 1 526 ? -34.281 -7.203 29.174 1.00 92.69 526 ILE A O 1
ATOM 4186 N N . GLU A 1 527 ? -35.438 -8.700 30.400 1.00 93.81 527 GLU A N 1
ATOM 4187 C CA . GLU A 1 527 ? -35.543 -7.886 31.606 1.00 93.81 527 GLU A CA 1
ATOM 4188 C C . GLU A 1 527 ? -34.155 -7.550 32.187 1.00 93.81 527 GLU A C 1
ATOM 4190 O O . GLU A 1 527 ? -33.193 -8.295 31.980 1.00 93.81 527 GLU A O 1
ATOM 4195 N N . PRO A 1 528 ? -33.998 -6.427 32.914 1.00 92.19 528 PRO A N 1
ATOM 4196 C CA . PRO A 1 528 ? -32.704 -6.021 33.452 1.00 92.19 528 PRO A CA 1
ATOM 4197 C C . PRO A 1 528 ? -32.047 -7.079 34.343 1.00 92.19 528 PRO A C 1
ATOM 4199 O O . PRO A 1 528 ? -32.492 -7.314 35.465 1.00 92.19 528 PRO A O 1
ATOM 4202 N N . ILE A 1 529 ? -30.927 -7.650 33.889 1.00 91.81 529 ILE A N 1
ATOM 4203 C CA . ILE A 1 529 ? -30.179 -8.641 34.669 1.00 91.81 529 ILE A CA 1
ATOM 4204 C C . ILE A 1 529 ? -29.135 -7.931 35.536 1.00 91.81 529 ILE A C 1
ATOM 4206 O O . ILE A 1 529 ? -28.245 -7.244 35.025 1.00 91.81 529 ILE A O 1
ATOM 4210 N N . LYS A 1 530 ? -29.243 -8.093 36.857 1.00 90.19 530 LYS A N 1
ATOM 4211 C CA . LYS A 1 530 ? -28.355 -7.487 37.860 1.00 90.19 530 LYS A CA 1
ATOM 4212 C C . LYS A 1 530 ? -27.342 -8.491 38.395 1.00 90.19 530 LYS A C 1
ATOM 4214 O O . LYS A 1 530 ? -27.557 -9.696 38.325 1.00 90.19 530 LYS A O 1
ATOM 4219 N N . LEU A 1 531 ? -26.234 -7.976 38.921 1.00 89.62 531 LEU A N 1
ATOM 4220 C CA . LEU A 1 531 ? -25.230 -8.787 39.602 1.00 89.62 531 LEU A CA 1
ATOM 4221 C C . LEU A 1 531 ? -25.707 -9.098 41.019 1.00 89.62 531 LEU A C 1
ATOM 4223 O O . LEU A 1 531 ? -25.993 -8.171 41.764 1.00 89.62 531 LEU A O 1
ATOM 4227 N N . SER A 1 532 ? -25.735 -10.370 41.401 1.00 89.62 532 SER A N 1
ATOM 4228 C CA . SER A 1 532 ? -26.060 -10.798 42.765 1.00 89.62 532 SER A CA 1
ATOM 4229 C C . SER A 1 532 ? -24.870 -10.612 43.711 1.00 89.62 532 SER A C 1
ATOM 4231 O O . SER A 1 532 ? -25.044 -10.167 44.845 1.00 89.62 532 SER A O 1
ATOM 4233 N N . SER A 1 533 ? -23.647 -10.893 43.244 1.00 88.12 533 SER A N 1
ATOM 4234 C CA . SER A 1 533 ? -22.420 -10.576 43.987 1.00 88.12 533 SER A CA 1
ATOM 4235 C C . SER A 1 533 ? -21.253 -10.156 43.091 1.00 88.12 533 SER A C 1
ATOM 4237 O O . SER A 1 533 ? -21.226 -10.431 41.886 1.00 88.12 533 SER A O 1
ATOM 4239 N N . ILE A 1 534 ? -20.283 -9.474 43.701 1.00 87.44 534 ILE A N 1
ATOM 4240 C CA . ILE A 1 534 ? -18.986 -9.129 43.126 1.00 87.44 534 ILE A CA 1
ATOM 4241 C C . ILE A 1 534 ? -17.899 -9.593 44.095 1.00 87.44 534 ILE A C 1
ATOM 4243 O O . ILE A 1 534 ? -17.769 -9.046 45.190 1.00 87.44 534 ILE A O 1
ATOM 4247 N N . THR A 1 535 ? -17.087 -10.548 43.656 1.00 83.25 535 THR A N 1
ATOM 4248 C CA . THR A 1 535 ? -16.006 -11.117 44.462 1.00 83.25 535 THR A CA 1
ATOM 4249 C C . THR A 1 535 ? -14.651 -10.664 43.940 1.00 83.25 535 THR A C 1
ATOM 4251 O O . THR A 1 535 ? -14.343 -10.801 42.748 1.00 83.25 535 THR A O 1
ATOM 4254 N N . PHE A 1 536 ? -13.824 -10.137 44.839 1.00 79.69 536 PHE A N 1
ATOM 4255 C CA . PHE A 1 536 ? -12.492 -9.625 44.534 1.00 79.69 536 PHE A CA 1
ATOM 4256 C C . PHE A 1 536 ? -11.404 -10.556 45.074 1.00 79.69 536 PHE A C 1
ATOM 4258 O O . PHE A 1 536 ? -11.411 -10.896 46.252 1.00 79.69 536 PHE A O 1
ATOM 4265 N N . LEU A 1 537 ? -10.446 -10.944 44.223 1.00 74.19 537 LEU A N 1
ATOM 4266 C CA . LEU A 1 537 ? -9.366 -11.860 44.626 1.00 74.19 537 LEU A CA 1
ATOM 4267 C C . LEU A 1 537 ? -8.267 -11.187 45.465 1.00 74.19 537 LEU A C 1
ATOM 4269 O O . LEU A 1 537 ? -7.686 -11.838 46.326 1.00 74.19 537 LEU A O 1
ATOM 4273 N N . SER A 1 538 ? -7.948 -9.915 45.211 1.00 72.69 538 SER A N 1
ATOM 4274 C CA . SER A 1 538 ? -6.962 -9.151 45.989 1.00 72.69 538 SER A CA 1
ATOM 4275 C C . SER A 1 538 ? -7.166 -7.637 45.853 1.00 72.69 538 SER A C 1
ATOM 4277 O O . SER A 1 538 ? -7.955 -7.186 45.020 1.00 72.69 538 SER A O 1
ATOM 4279 N N . GLY A 1 539 ? -6.457 -6.837 46.657 1.00 71.81 539 GLY A N 1
ATOM 4280 C CA . GLY A 1 539 ? -6.362 -5.383 46.488 1.00 71.81 539 GLY A CA 1
ATOM 4281 C C . GLY A 1 539 ? -7.711 -4.663 46.408 1.00 71.81 539 GLY A C 1
ATOM 4282 O O . GLY A 1 539 ? -7.986 -3.974 45.419 1.00 71.81 539 GLY A O 1
ATOM 4283 N N . PHE A 1 540 ? -8.577 -4.851 47.411 1.00 78.44 540 PHE A N 1
ATOM 4284 C CA . PHE A 1 540 ? -9.821 -4.091 47.550 1.00 78.44 540 PHE A CA 1
ATOM 4285 C C . PHE A 1 540 ? -10.169 -3.818 49.016 1.00 78.44 540 PHE A C 1
ATOM 4287 O O . PHE A 1 540 ? -9.788 -4.555 49.920 1.00 78.44 540 PHE A O 1
ATOM 4294 N N . LYS A 1 541 ? -10.963 -2.769 49.232 1.00 80.62 541 LYS A N 1
ATOM 4295 C CA . LYS A 1 541 ? -11.678 -2.514 50.484 1.00 80.62 541 LYS A CA 1
ATOM 4296 C C . LYS A 1 541 ? -13.163 -2.389 50.176 1.00 80.62 541 LYS A C 1
ATOM 4298 O O . LYS A 1 541 ? -13.535 -1.720 49.204 1.00 80.62 541 LYS A O 1
ATOM 4303 N N . GLN A 1 542 ? -14.011 -3.015 50.989 1.00 82.12 542 GLN A N 1
ATOM 4304 C CA . GLN A 1 542 ? -15.458 -3.017 50.761 1.00 82.12 542 GLN A CA 1
ATOM 4305 C C . GLN A 1 542 ? -16.025 -1.591 50.763 1.00 82.12 542 GLN A C 1
ATOM 4307 O O . GLN A 1 542 ? -16.813 -1.260 49.890 1.00 82.12 542 GLN A O 1
ATOM 4312 N N . SER A 1 543 ? -15.537 -0.715 51.643 1.00 82.88 543 SER A N 1
ATOM 4313 C CA . SER A 1 543 ? -15.958 0.689 51.731 1.00 82.88 543 SER A CA 1
ATOM 4314 C C . SER A 1 543 ? -15.681 1.524 50.475 1.00 82.88 543 SER A C 1
ATOM 4316 O O . SER A 1 543 ? -16.487 2.371 50.093 1.00 82.88 543 SER A O 1
ATOM 4318 N N . HIS A 1 544 ? -14.554 1.289 49.800 1.00 87.44 544 HIS A N 1
ATOM 4319 C CA . HIS A 1 544 ? -14.216 1.981 48.552 1.00 87.44 544 HIS A CA 1
ATOM 4320 C C . HIS A 1 544 ? -14.965 1.373 47.366 1.00 87.44 544 HIS A C 1
ATOM 4322 O O . HIS A 1 544 ? -15.458 2.082 46.492 1.00 87.44 544 HIS A O 1
ATOM 4328 N N . THR A 1 545 ? -15.065 0.045 47.328 1.00 87.38 545 THR A N 1
ATOM 4329 C CA . THR A 1 545 ? -15.700 -0.661 46.212 1.00 87.38 545 THR A CA 1
ATOM 4330 C C . THR A 1 545 ? -17.218 -0.522 46.218 1.00 87.38 545 THR A C 1
ATOM 4332 O O . THR A 1 545 ? -17.768 -0.264 45.153 1.00 87.38 545 THR A O 1
ATOM 4335 N N . SER A 1 546 ? -17.889 -0.595 47.372 1.00 89.62 546 SER A N 1
ATOM 4336 C CA . SER A 1 546 ? -19.341 -0.380 47.499 1.00 89.62 546 SER A CA 1
ATOM 4337 C C . SER A 1 546 ? -19.739 1.029 47.067 1.00 89.62 546 SER A C 1
ATOM 4339 O O . SER A 1 546 ? -20.620 1.195 46.222 1.00 89.62 546 SER A O 1
ATOM 4341 N N . ARG A 1 547 ? -18.997 2.047 47.523 1.00 90.94 547 ARG A N 1
ATOM 4342 C CA . ARG A 1 547 ? -19.108 3.421 47.021 1.00 90.94 547 ARG A CA 1
ATOM 4343 C C . ARG A 1 547 ? -18.980 3.465 45.503 1.00 90.94 547 ARG A C 1
ATOM 4345 O O . ARG A 1 547 ? -19.850 4.009 44.826 1.00 90.94 547 ARG A O 1
ATOM 4352 N N . ALA A 1 548 ? -17.920 2.867 44.968 1.00 90.56 548 ALA A N 1
ATOM 4353 C CA . ALA A 1 548 ? -17.613 2.932 43.552 1.00 90.56 548 ALA A CA 1
ATOM 4354 C C . ALA A 1 548 ? -18.628 2.186 42.670 1.00 90.56 548 ALA A C 1
ATOM 4356 O O . ALA A 1 548 ? -18.850 2.597 41.537 1.00 90.56 548 ALA A O 1
ATOM 4357 N N . VAL A 1 549 ? -19.254 1.097 43.113 1.00 90.62 549 VAL A N 1
ATOM 4358 C CA . VAL A 1 549 ? -20.101 0.269 42.228 1.00 90.62 549 VAL A CA 1
ATOM 4359 C C . VAL A 1 549 ? -21.602 0.397 42.477 1.00 90.62 549 VAL A C 1
ATOM 4361 O O . VAL A 1 549 ? -22.367 -0.047 41.623 1.00 90.62 549 VAL A O 1
ATOM 4364 N N . CYS A 1 550 ? -22.047 1.006 43.580 1.00 90.94 550 CYS A N 1
ATOM 4365 C CA . CYS A 1 550 ? -23.478 1.216 43.849 1.00 90.94 550 CYS A CA 1
ATOM 4366 C C . CYS A 1 550 ? -23.778 2.444 44.726 1.00 90.94 550 CYS A C 1
ATOM 4368 O O . CYS A 1 550 ? -24.492 3.339 44.273 1.00 90.94 550 CYS A O 1
ATOM 4370 N N . CYS A 1 551 ? -23.211 2.538 45.934 1.00 90.12 551 CYS A N 1
ATOM 4371 C CA . CYS A 1 551 ? -23.713 3.437 46.987 1.00 90.12 551 CYS A CA 1
ATOM 4372 C C . CYS A 1 551 ? -23.592 4.936 46.678 1.00 90.12 551 CYS A C 1
ATOM 4374 O O . CYS A 1 551 ? -24.293 5.748 47.273 1.00 90.12 551 CYS A O 1
ATOM 4376 N N . ARG A 1 552 ? -22.712 5.345 45.756 1.00 88.19 552 ARG A N 1
ATOM 4377 C CA . ARG A 1 552 ? -22.568 6.768 45.396 1.00 88.19 552 ARG A CA 1
ATOM 4378 C C . ARG A 1 552 ? -23.788 7.377 44.710 1.00 88.19 552 ARG A C 1
ATOM 4380 O O . ARG A 1 552 ? -23.911 8.595 44.708 1.00 88.19 552 ARG A O 1
ATOM 4387 N N . LEU A 1 553 ? -24.679 6.559 44.145 1.00 84.94 553 LEU A N 1
ATOM 4388 C CA . LEU A 1 553 ? -25.909 7.050 43.517 1.00 84.94 553 LEU A CA 1
ATOM 4389 C C . LEU A 1 553 ? -27.054 7.289 44.506 1.00 84.94 553 LEU A C 1
ATOM 4391 O O . LEU A 1 553 ? -27.995 7.985 44.151 1.00 84.94 553 LEU A O 1
ATOM 4395 N N . GLU A 1 554 ? -26.971 6.795 45.744 1.00 75.62 554 GLU A N 1
ATOM 4396 C CA . GLU A 1 554 ? -28.004 7.047 46.765 1.00 75.62 554 GLU A CA 1
ATOM 4397 C C . GLU A 1 554 ? -28.026 8.510 47.232 1.00 75.62 554 GLU A C 1
ATOM 4399 O O . GLU A 1 554 ? -29.035 8.988 47.739 1.00 75.62 554 GLU A O 1
ATOM 4404 N N . LYS A 1 555 ? -26.917 9.236 47.039 1.00 67.19 555 LYS A N 1
ATOM 4405 C CA . LYS A 1 555 ? -26.793 10.668 47.349 1.00 67.19 555 LYS A CA 1
ATOM 4406 C C . LYS A 1 555 ? -27.179 11.581 46.179 1.00 67.19 555 LYS A C 1
ATOM 4408 O O . LYS A 1 555 ? -27.068 12.798 46.310 1.00 67.19 555 LYS A O 1
ATOM 4413 N N . ALA A 1 556 ? -27.554 11.022 45.026 1.00 64.44 556 ALA A N 1
ATOM 4414 C CA . ALA A 1 556 ? -27.942 11.817 43.867 1.00 64.44 556 ALA A CA 1
ATOM 4415 C C . ALA A 1 556 ? -29.293 12.511 44.112 1.00 64.44 556 ALA A C 1
ATOM 4417 O O . ALA A 1 556 ? -30.171 11.962 44.771 1.00 64.44 556 ALA A O 1
ATOM 4418 N N . THR A 1 557 ? -29.455 13.719 43.567 1.00 55.12 557 THR A N 1
ATOM 4419 C CA . THR A 1 557 ? -30.659 14.553 43.737 1.00 55.12 557 THR A CA 1
ATOM 4420 C C . THR A 1 557 ? -31.924 13.916 43.161 1.00 55.12 557 THR A C 1
ATOM 4422 O O . THR A 1 557 ? -33.009 14.174 43.671 1.00 55.12 557 THR A O 1
ATOM 4425 N N . ASP A 1 558 ? -31.775 13.052 42.151 1.00 60.88 558 ASP A N 1
ATOM 4426 C CA . ASP A 1 558 ? -32.853 12.233 41.599 1.00 60.88 558 ASP A CA 1
ATOM 4427 C C . ASP A 1 558 ? -32.667 10.771 42.042 1.00 60.88 558 ASP A C 1
ATOM 4429 O O . ASP A 1 558 ? -31.631 10.169 41.728 1.00 60.88 558 ASP A O 1
ATOM 4433 N N . PRO A 1 559 ? -33.639 10.161 42.747 1.00 59.12 559 PRO A N 1
ATOM 4434 C CA . PRO A 1 559 ? -33.504 8.802 43.255 1.00 59.12 559 PRO A CA 1
ATOM 4435 C C . PRO A 1 559 ? -33.577 7.782 42.111 1.00 59.12 559 PRO A C 1
ATOM 4437 O O . PRO A 1 559 ? -34.638 7.277 41.744 1.00 59.12 559 PRO A O 1
ATOM 4440 N N . VAL A 1 560 ? -32.422 7.444 41.541 1.00 70.94 560 VAL A N 1
ATOM 4441 C CA . VAL A 1 560 ? -32.281 6.308 40.626 1.00 70.94 560 VAL A CA 1
ATOM 4442 C C . VAL A 1 560 ? -32.158 5.033 41.456 1.00 70.94 560 VAL A C 1
ATOM 4444 O O . VAL A 1 560 ? -31.221 4.878 42.237 1.00 70.94 560 VAL A O 1
ATOM 4447 N N . ARG A 1 561 ? -33.079 4.079 41.268 1.00 81.75 561 ARG A N 1
ATOM 4448 C CA . ARG A 1 561 ? -33.026 2.779 41.956 1.00 81.75 561 ARG A CA 1
ATOM 4449 C C . ARG A 1 561 ? -31.791 1.989 41.504 1.00 81.75 561 ARG A C 1
ATOM 4451 O O . ARG A 1 561 ? -31.767 1.426 40.409 1.00 81.75 561 ARG A O 1
ATOM 4458 N N . VAL A 1 562 ? -30.771 1.936 42.356 1.00 87.75 562 VAL A N 1
ATOM 4459 C CA . VAL A 1 562 ? -29.526 1.186 42.138 1.00 87.75 562 VAL A CA 1
ATOM 4460 C C . VAL A 1 562 ? -29.585 -0.169 42.852 1.00 87.75 562 VAL A C 1
ATOM 4462 O O . VAL A 1 562 ? -30.124 -0.285 43.949 1.00 87.75 562 VAL A O 1
ATOM 4465 N N . HIS A 1 563 ? -29.077 -1.226 42.213 1.00 89.88 563 HIS A N 1
ATOM 4466 C CA . HIS A 1 563 ? -28.948 -2.542 42.844 1.00 89.88 563 HIS A CA 1
ATOM 4467 C C . HIS A 1 563 ? -27.657 -2.630 43.669 1.00 89.88 563 HIS A C 1
ATOM 4469 O O . HIS A 1 563 ? -26.599 -2.204 43.204 1.00 89.88 563 HIS A O 1
ATOM 4475 N N . HIS A 1 564 ? -27.739 -3.217 44.864 1.00 89.81 564 HIS A N 1
ATOM 4476 C CA . HIS A 1 564 ? -26.610 -3.391 45.778 1.00 89.81 564 HIS A CA 1
ATOM 4477 C C . HIS A 1 564 ? -26.169 -4.860 45.788 1.00 89.81 564 HIS A C 1
ATOM 4479 O O . HIS A 1 564 ? -26.754 -5.657 46.521 1.00 89.81 564 HIS A O 1
ATOM 4485 N N . PRO A 1 565 ? -25.162 -5.240 44.978 1.00 89.31 565 PRO A N 1
ATOM 4486 C CA . PRO A 1 565 ? -24.635 -6.599 45.002 1.00 89.31 565 PRO A CA 1
ATOM 4487 C C . PRO A 1 565 ? -23.927 -6.880 46.330 1.00 89.31 565 PRO A C 1
ATOM 4489 O O . PRO A 1 565 ? -23.338 -5.982 46.939 1.00 89.31 565 PRO A O 1
ATOM 4492 N N . MET A 1 566 ? -23.894 -8.145 46.741 1.00 86.75 566 MET A N 1
ATOM 4493 C CA . MET A 1 566 ? -22.988 -8.581 47.805 1.00 86.75 566 MET A CA 1
ATOM 4494 C C . MET A 1 566 ? -21.534 -8.372 47.352 1.00 86.75 566 MET A C 1
ATOM 4496 O O . MET A 1 566 ? -21.191 -8.698 46.217 1.00 86.75 566 MET A O 1
ATOM 4500 N N . ILE A 1 567 ? -20.685 -7.799 48.207 1.00 84.56 567 ILE A N 1
ATOM 4501 C CA . ILE A 1 567 ? -19.269 -7.549 47.900 1.00 84.56 567 ILE A CA 1
ATOM 4502 C C . ILE A 1 567 ? -18.417 -8.301 48.911 1.00 84.56 567 ILE A C 1
ATOM 4504 O O . ILE A 1 567 ? -18.496 -8.008 50.104 1.00 84.56 567 ILE A O 1
ATOM 4508 N N . ASP A 1 568 ? -17.604 -9.238 48.428 1.00 76.62 568 ASP A N 1
ATOM 4509 C CA . ASP A 1 568 ? -16.813 -10.136 49.266 1.00 76.62 568 ASP A CA 1
ATOM 4510 C C . ASP A 1 568 ? -15.449 -10.504 48.652 1.00 76.62 568 ASP A C 1
ATOM 4512 O O . ASP A 1 568 ? -15.059 -10.063 47.564 1.00 76.62 568 ASP A O 1
ATOM 4516 N N . ASN A 1 569 ? -14.692 -11.291 49.417 1.00 69.25 569 ASN A N 1
ATOM 4517 C CA . ASN A 1 569 ? -13.383 -11.833 49.062 1.00 69.25 569 ASN A CA 1
ATOM 4518 C C . ASN A 1 569 ? -13.332 -13.370 49.071 1.00 69.25 569 ASN A C 1
ATOM 4520 O O . ASN A 1 569 ? -12.285 -13.940 48.773 1.00 69.25 569 ASN A O 1
ATOM 4524 N N . ASN A 1 570 ? -14.443 -14.036 49.398 1.00 60.81 570 ASN A N 1
ATOM 4525 C CA . ASN A 1 570 ? -14.524 -15.485 49.545 1.00 60.81 570 ASN A CA 1
ATOM 4526 C C . ASN A 1 570 ? -15.550 -16.049 48.559 1.00 60.81 570 ASN A C 1
ATOM 4528 O O . ASN A 1 570 ? -16.737 -15.775 48.681 1.00 60.81 570 ASN A O 1
ATOM 4532 N N . TRP A 1 571 ? -15.093 -16.880 47.619 1.00 44.19 571 TRP A N 1
ATOM 4533 C CA . TRP A 1 571 ? -15.966 -17.840 46.937 1.00 44.19 571 TRP A CA 1
ATOM 4534 C C . TRP A 1 571 ? -16.199 -19.004 47.902 1.00 44.19 571 TRP A C 1
ATOM 4536 O O . TRP A 1 571 ? -15.419 -19.957 47.913 1.00 44.19 571 TRP A O 1
ATOM 4546 N N . GLY A 1 572 ? -17.197 -18.866 48.771 1.00 34.66 572 GLY A N 1
ATOM 4547 C CA . GLY A 1 572 ? -17.594 -19.874 49.751 1.00 34.66 572 GLY A CA 1
ATOM 4548 C C . GLY A 1 572 ? -19.097 -20.027 49.775 1.00 34.66 572 GLY A C 1
ATOM 4549 O O . GLY A 1 572 ? -19.758 -18.986 49.988 1.00 34.66 572 GLY A O 1
#

Radius of gyration: 35.99 Å; chains: 1; bounding box: 89×64×120 Å

Secondary structure (DSSP, 8-state):
----SS-------HHHHHHHHHHHHIIIIIIHHHHHHHHHHHHHHHHHHHTSTTTTTSHHHHHHHHHHHHHHHHIIIIIHHHIIIIIS---GGGSS-HHHHHHHHHHHHHHHHHHHHHHHHHHHHHHHHHH-SS--S---THHHHHHHHHHHHHHHHHHHHHHHH--EEE-STTSPPEEE-S--TT-S-HHHHHHHHHHHHHHIIIIIIHHHHHHHHHHHHHHHHHHH---S-HHHHHHHHHHHHHHHHHHHHHHHHHHHHTHHHHHHHHHHT-TTS---SHHHHHHHHHHHHHHHHHHHHHHHTHHHHHHHH-HHHHHHHHHHHHHH-----------------------S------------S-----------------S--TTS-THHHHHHHHHHHHHHHTT-TTTSSEEE-SS-TTSEEE-TT--EEEEEEEPPSSHHHHT--TTTTSPPPHHHHHHHHHH-------STTTT--EEE-SS-EEES-S-TT-TTPEEPHHHHHHHHHHH-SSHHHHTTTB--PPEEEEEEEES--HHHHHHHHTGGGTTSSS-------EEES---